Protein AF-0000000087220686 (afdb_homodimer)

Radius of gyration: 31.42 Å; Cα contacts (8 Å, |Δi|>4): 1201; chains: 2; bounding box: 100×113×65 Å

Structure (mmCIF, N/CA/C/O backbone):
data_AF-0000000087220686-model_v1
#
loop_
_entity.id
_entity.type
_entity.pdbx_description
1 polymer 'uroporphyrinogen-III C-methyltransferase'
#
loop_
_atom_site.group_PDB
_atom_site.id
_atom_site.type_symbol
_atom_site.label_atom_id
_atom_site.label_alt_id
_atom_site.label_comp_id
_atom_site.label_asym_id
_atom_site.label_entity_id
_atom_site.label_seq_id
_atom_site.pdbx_PDB_ins_code
_atom_site.Cartn_x
_atom_site.Cartn_y
_atom_site.Cartn_z
_atom_site.occupancy
_atom_site.B_iso_or_equiv
_atom_site.auth_seq_id
_atom_site.auth_comp_id
_atom_site.auth_asym_id
_atom_site.auth_atom_id
_atom_site.pdbx_PDB_model_num
ATOM 1 N N . MET A 1 1 ? -26.328 -55.219 -28.641 1 21.53 1 MET A N 1
ATOM 2 C CA . MET A 1 1 ? -27.156 -55.812 -27.578 1 21.53 1 MET A CA 1
ATOM 3 C C . MET A 1 1 ? -27.141 -54.938 -26.328 1 21.53 1 MET A C 1
ATOM 5 O O . MET A 1 1 ? -26.078 -54.688 -25.75 1 21.53 1 MET A O 1
ATOM 9 N N . ALA A 1 2 ? -28.047 -54.031 -26.203 1 24.34 2 ALA A N 1
ATOM 10 C CA . ALA A 1 2 ? -28.188 -52.719 -25.547 1 24.34 2 ALA A CA 1
ATOM 11 C C . ALA A 1 2 ? -28.328 -52.875 -24.047 1 24.34 2 ALA A C 1
ATOM 13 O O . ALA A 1 2 ? -29.328 -53.406 -23.562 1 24.34 2 ALA A O 1
ATOM 14 N N . LEU A 1 3 ? -27.234 -53.438 -23.578 1 22.91 3 LEU A N 1
ATOM 15 C CA . LEU A 1 3 ? -27.312 -54.094 -22.266 1 22.91 3 LEU A CA 1
ATOM 16 C C . LEU A 1 3 ? -28.062 -53.25 -21.266 1 22.91 3 LEU A C 1
ATOM 18 O O . LEU A 1 3 ? -27.922 -52.031 -21.266 1 22.91 3 LEU A O 1
ATOM 22 N N . ALA A 1 4 ? -29.047 -53.75 -20.672 1 22.53 4 ALA A N 1
ATOM 23 C CA . ALA A 1 4 ? -30.188 -53.531 -19.797 1 22.53 4 ALA A CA 1
ATOM 24 C C . ALA A 1 4 ? -29.75 -52.938 -18.469 1 22.53 4 ALA A C 1
ATOM 26 O O . ALA A 1 4 ? -28.953 -53.531 -17.75 1 22.53 4 ALA A O 1
ATOM 27 N N . LEU A 1 5 ? -29.625 -51.562 -18.438 1 21.59 5 LEU A N 1
ATOM 28 C CA . LEU A 1 5 ? -29.234 -50.656 -17.359 1 21.59 5 LEU A CA 1
ATOM 29 C C . LEU A 1 5 ? -30.047 -50.938 -16.094 1 21.59 5 LEU A C 1
ATOM 31 O O . LEU A 1 5 ? -31.266 -50.781 -16.094 1 21.59 5 LEU A O 1
ATOM 35 N N . ARG A 1 6 ? -29.734 -52.188 -15.602 1 21.47 6 ARG A N 1
ATOM 36 C CA . ARG A 1 6 ? -30.656 -52.625 -14.531 1 21.47 6 ARG A CA 1
ATOM 37 C C . ARG A 1 6 ? -30.844 -51.5 -13.516 1 21.47 6 ARG A C 1
ATOM 39 O O . ARG A 1 6 ? -29.875 -50.812 -13.133 1 21.47 6 ARG A O 1
ATOM 46 N N . ALA A 1 7 ? -31.984 -50.969 -13.352 1 23.48 7 ALA A N 1
ATOM 47 C CA . ALA A 1 7 ? -32.656 -49.906 -12.656 1 23.48 7 ALA A CA 1
ATOM 48 C C . ALA A 1 7 ? -32.469 -50 -11.148 1 23.48 7 ALA A C 1
ATOM 50 O O . ALA A 1 7 ? -32.812 -51 -10.531 1 23.48 7 ALA A O 1
ATOM 51 N N . PRO A 1 8 ? -31.312 -49.438 -10.641 1 21.95 8 PRO A N 1
ATOM 52 C CA . PRO A 1 8 ? -30.938 -49.812 -9.273 1 21.95 8 PRO A CA 1
ATOM 53 C C . PRO A 1 8 ? -32.094 -49.625 -8.273 1 21.95 8 PRO A C 1
ATOM 55 O O . PRO A 1 8 ? -32.906 -48.719 -8.461 1 21.95 8 PRO A O 1
ATOM 58 N N . ARG A 1 9 ? -32.594 -50.656 -7.719 1 20.3 9 ARG A N 1
ATOM 59 C CA . ARG A 1 9 ? -33.75 -50.844 -6.867 1 20.3 9 ARG A CA 1
ATOM 60 C C . ARG A 1 9 ? -33.688 -49.969 -5.629 1 20.3 9 ARG A C 1
ATOM 62 O O . ARG A 1 9 ? -32.688 -49.969 -4.898 1 20.3 9 ARG A O 1
ATOM 69 N N . PHE A 1 10 ? -34.312 -48.75 -5.641 1 21.75 10 PHE A N 1
ATOM 70 C CA . PHE A 1 10 ? -34.5 -47.656 -4.68 1 21.75 10 PHE A CA 1
ATOM 71 C C . PHE A 1 10 ? -35.094 -48.219 -3.375 1 21.75 10 PHE A C 1
ATOM 73 O O . PHE A 1 10 ? -36.25 -48.625 -3.328 1 21.75 10 PHE A O 1
ATOM 80 N N . GLN A 1 11 ? -34.25 -49.125 -2.742 1 21.64 11 GLN A N 1
ATOM 81 C CA . GLN A 1 11 ? -34.969 -49.719 -1.631 1 21.64 11 GLN A CA 1
ATOM 82 C C . GLN A 1 11 ? -35.531 -48.656 -0.683 1 21.64 11 GLN A C 1
ATOM 84 O O . GLN A 1 11 ? -34.844 -47.688 -0.375 1 21.64 11 GLN A O 1
ATOM 89 N N . PRO A 1 12 ? -36.844 -48.656 -0.491 1 23.03 12 PRO A N 1
ATOM 90 C CA . PRO A 1 12 ? -37.719 -47.719 0.22 1 23.03 12 PRO A CA 1
ATOM 91 C C . PRO A 1 12 ? -37.344 -47.594 1.7 1 23.03 12 PRO A C 1
ATOM 93 O O . PRO A 1 12 ? -37.188 -48.594 2.385 1 23.03 12 PRO A O 1
ATOM 96 N N . LEU A 1 13 ? -36.375 -46.719 2.016 1 22.72 13 LEU A N 1
ATOM 97 C CA . LEU A 1 13 ? -35.906 -46.625 3.387 1 22.72 13 LEU A CA 1
ATOM 98 C C . LEU A 1 13 ? -37.062 -46.531 4.375 1 22.72 13 LEU A C 1
ATOM 100 O O . LEU A 1 13 ? -38.062 -45.875 4.105 1 22.72 13 LEU A O 1
ATOM 104 N N . PRO A 1 14 ? -37.031 -47.531 5.152 1 21.62 14 PRO A N 1
ATOM 105 C CA . PRO A 1 14 ? -38.156 -47.812 6.031 1 21.62 14 PRO A CA 1
ATOM 106 C C . PRO A 1 14 ? -38.594 -46.594 6.832 1 21.62 14 PRO A C 1
ATOM 108 O O . PRO A 1 14 ? -37.844 -45.625 6.93 1 21.62 14 PRO A O 1
ATOM 111 N N . ALA A 1 15 ? -39.688 -46.875 7.602 1 21.38 15 ALA A N 1
ATOM 112 C CA . ALA A 1 15 ? -40.812 -46.219 8.234 1 21.38 15 ALA A CA 1
ATOM 113 C C . ALA A 1 15 ? -40.375 -45.344 9.406 1 21.38 15 ALA A C 1
ATOM 115 O O . ALA A 1 15 ? -39.312 -45.562 9.977 1 21.38 15 ALA A O 1
ATOM 116 N N . SER A 1 16 ? -41.281 -44.406 9.883 1 22.08 16 SER A N 1
ATOM 117 C CA . SER A 1 16 ? -41.531 -43.156 10.555 1 22.08 16 SER A CA 1
ATOM 118 C C . SER A 1 16 ? -41.375 -43.281 12.07 1 22.08 16 SER A C 1
ATOM 120 O O . SER A 1 16 ? -42.25 -43.812 12.742 1 22.08 16 SER A O 1
ATOM 122 N N . ILE A 1 17 ? -40.125 -43.75 12.539 1 23.83 17 ILE A N 1
ATOM 123 C CA . ILE A 1 17 ? -40.281 -44.094 13.945 1 23.83 17 ILE A CA 1
ATOM 124 C C . ILE A 1 17 ? -40.75 -42.875 14.727 1 23.83 17 ILE A C 1
ATOM 126 O O . ILE A 1 17 ? -40.25 -41.781 14.516 1 23.83 17 ILE A O 1
ATOM 130 N N . PRO A 1 18 ? -41.844 -43.062 15.523 1 22.45 18 PRO A N 1
ATOM 131 C CA . PRO A 1 18 ? -42.656 -42.094 16.25 1 22.45 18 PRO A CA 1
ATOM 132 C C . PRO A 1 18 ? -41.875 -41.344 17.312 1 22.45 18 PRO A C 1
ATOM 134 O O . PRO A 1 18 ? -40.969 -41.906 17.938 1 22.45 18 PRO A O 1
ATOM 137 N N . ALA A 1 19 ? -41.688 -40.031 17.156 1 22.97 19 ALA A N 1
ATOM 138 C CA . ALA A 1 19 ? -40.938 -39 17.891 1 22.97 19 ALA A CA 1
ATOM 139 C C . ALA A 1 19 ? -41.438 -38.906 19.328 1 22.97 19 ALA A C 1
ATOM 141 O O . ALA A 1 19 ? -42.562 -38.5 19.578 1 22.97 19 ALA A O 1
ATOM 142 N N . THR A 1 20 ? -41.156 -39.969 20.078 1 22.28 20 THR A N 1
ATOM 143 C CA . THR A 1 20 ? -41.656 -39.875 21.438 1 22.28 20 THR A CA 1
ATOM 144 C C . THR A 1 20 ? -41.25 -38.531 22.078 1 22.28 20 THR A C 1
ATOM 146 O O . THR A 1 20 ? -40.125 -38.094 21.891 1 22.28 20 THR A O 1
ATOM 149 N N . SER A 1 21 ? -42.156 -37.719 22.703 1 22.06 21 SER A N 1
ATOM 150 C CA . SER A 1 21 ? -42.438 -36.375 23.203 1 22.06 21 SER A CA 1
ATOM 151 C C . SER A 1 21 ? -41.656 -36.094 24.484 1 22.06 21 SER A C 1
ATOM 153 O O . SER A 1 21 ? -41.781 -35 25.062 1 22.06 21 SER A O 1
ATOM 155 N N . THR A 1 22 ? -40.562 -36.812 24.812 1 22.38 22 THR A N 1
ATOM 156 C CA . THR A 1 22 ? -40.375 -36.719 26.25 1 22.38 22 THR A CA 1
ATOM 157 C C . THR A 1 22 ? -40.125 -35.281 26.672 1 22.38 22 THR A C 1
ATOM 159 O O . THR A 1 22 ? -39.375 -34.562 26.016 1 22.38 22 THR A O 1
ATOM 162 N N . ALA A 1 23 ? -40.875 -34.656 27.781 1 23.39 23 ALA A N 1
ATOM 163 C CA . ALA A 1 23 ? -41.188 -33.375 28.453 1 23.39 23 ALA A CA 1
ATOM 164 C C . ALA A 1 23 ? -39.969 -32.875 29.234 1 23.39 23 ALA A C 1
ATOM 166 O O . ALA A 1 23 ? -39.625 -33.438 30.281 1 23.39 23 ALA A O 1
ATOM 167 N N . PHE A 1 24 ? -38.719 -32.969 28.719 1 21.11 24 PHE A N 1
ATOM 168 C CA . PHE A 1 24 ? -37.719 -32.656 29.719 1 21.11 24 PHE A CA 1
ATOM 169 C C . PHE A 1 24 ? -37.938 -31.297 30.328 1 21.11 24 PHE A C 1
ATOM 171 O O . PHE A 1 24 ? -38.219 -30.328 29.609 1 21.11 24 PHE A O 1
ATOM 178 N N . ALA A 1 25 ? -38.219 -31.141 31.688 1 23.28 25 ALA A N 1
ATOM 179 C CA . ALA A 1 25 ? -38.469 -30.062 32.656 1 23.28 25 ALA A CA 1
ATOM 180 C C . ALA A 1 25 ? -37.312 -29.094 32.656 1 23.28 25 ALA A C 1
ATOM 182 O O . ALA A 1 25 ? -36.156 -29.5 32.812 1 23.28 25 ALA A O 1
ATOM 183 N N . SER A 1 26 ? -37.375 -27.969 31.953 1 21.67 26 SER A N 1
ATOM 184 C CA . SER A 1 26 ? -36.5 -26.828 31.719 1 21.67 26 SER A CA 1
ATOM 185 C C . SER A 1 26 ? -36.062 -26.172 33.031 1 21.67 26 SER A C 1
ATOM 187 O O . SER A 1 26 ? -36.875 -25.609 33.75 1 21.67 26 SER A O 1
ATOM 189 N N . THR A 1 27 ? -35.406 -26.953 33.938 1 23.66 27 THR A N 1
ATOM 190 C CA . THR A 1 27 ? -35.125 -26.203 35.156 1 23.66 27 THR A CA 1
ATOM 191 C C . THR A 1 27 ? -34.438 -24.875 34.844 1 23.66 27 THR A C 1
ATOM 193 O O . THR A 1 27 ? -33.531 -24.844 34 1 23.66 27 THR A O 1
ATOM 196 N N . ALA A 1 28 ? -35.094 -23.688 35.125 1 22.58 28 ALA A N 1
ATOM 197 C CA . ALA A 1 28 ? -34.875 -22.25 34.938 1 22.58 28 ALA A CA 1
ATOM 198 C C . ALA A 1 28 ? -33.562 -21.797 35.562 1 22.58 28 ALA A C 1
ATOM 200 O O . ALA A 1 28 ? -33.438 -21.875 36.781 1 22.58 28 ALA A O 1
ATOM 201 N N . ARG A 1 29 ? -32.406 -22.234 35.125 1 23.67 29 ARG A N 1
ATOM 202 C CA . ARG A 1 29 ? -31.25 -21.703 35.875 1 23.67 29 ARG A CA 1
ATOM 203 C C . ARG A 1 29 ? -31.344 -20.188 36.031 1 23.67 29 ARG A C 1
ATOM 205 O O . ARG A 1 29 ? -31.781 -19.5 35.094 1 23.67 29 ARG A O 1
ATOM 212 N N . PRO A 1 30 ? -31.203 -19.578 37.219 1 25.5 30 PRO A N 1
ATOM 213 C CA . PRO A 1 30 ? -31.391 -18.156 37.531 1 25.5 30 PRO A CA 1
ATOM 214 C C . PRO A 1 30 ? -30.516 -17.25 36.656 1 25.5 30 PRO A C 1
ATOM 216 O O . PRO A 1 30 ? -29.516 -17.703 36.125 1 25.5 30 PRO A O 1
ATOM 219 N N . SER A 1 31 ? -31.109 -16.062 36.219 1 22.95 31 SER A N 1
ATOM 220 C CA . SER A 1 31 ? -30.703 -14.953 35.344 1 22.95 31 SER A CA 1
ATOM 221 C C . SER A 1 31 ? -29.391 -14.344 35.812 1 22.95 31 SER A C 1
ATOM 223 O O . SER A 1 31 ? -29.234 -13.969 36.969 1 22.95 31 SER A O 1
ATOM 225 N N . SER A 1 32 ? -28.234 -14.938 35.406 1 23.84 32 SER A N 1
ATOM 226 C CA . SER A 1 32 ? -26.938 -14.328 35.688 1 23.84 32 SER A CA 1
ATOM 227 C C . SER A 1 32 ? -26.984 -12.812 35.469 1 23.84 32 SER A C 1
ATOM 229 O O . SER A 1 32 ? -27.609 -12.328 34.531 1 23.84 32 SER A O 1
ATOM 231 N N . SER A 1 33 ? -26.734 -11.977 36.531 1 24.39 33 SER A N 1
ATOM 232 C CA . SER A 1 33 ? -26.688 -10.523 36.656 1 24.39 33 SER A CA 1
ATOM 233 C C . SER A 1 33 ? -25.844 -9.906 35.531 1 24.39 33 SER A C 1
ATOM 235 O O . SER A 1 33 ? -24.734 -10.383 35.25 1 24.39 33 SER A O 1
ATOM 237 N N . ALA A 1 34 ? -26.484 -9.328 34.531 1 23.8 34 ALA A N 1
ATOM 238 C CA . ALA A 1 34 ? -25.969 -8.516 33.438 1 23.8 34 ALA A CA 1
ATOM 239 C C . ALA A 1 34 ? -24.953 -7.488 33.969 1 23.8 34 ALA A C 1
ATOM 241 O O . ALA A 1 34 ? -25.312 -6.598 34.719 1 23.8 34 ALA A O 1
ATOM 242 N N . ALA A 1 35 ? -23.75 -7.879 34.25 1 27.08 35 ALA A N 1
ATOM 243 C CA . ALA A 1 35 ? -22.781 -6.801 34.438 1 27.08 35 ALA A CA 1
ATOM 244 C C . ALA A 1 35 ? -22.953 -5.715 33.375 1 27.08 35 ALA A C 1
ATOM 246 O O . ALA A 1 35 ? -22.75 -5.965 32.188 1 27.08 35 ALA A O 1
ATOM 247 N N . THR A 1 36 ? -23.906 -4.809 33.5 1 25.28 36 THR A N 1
ATOM 248 C CA . THR A 1 36 ? -24.094 -3.607 32.688 1 25.28 36 THR A CA 1
ATOM 249 C C . THR A 1 36 ? -22.781 -2.891 32.469 1 25.28 36 THR A C 1
ATOM 251 O O . THR A 1 36 ? -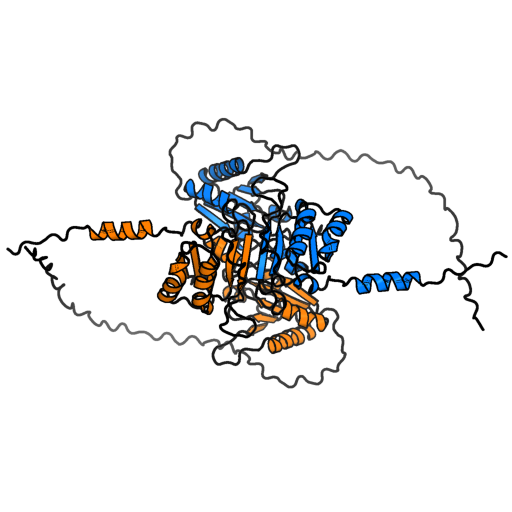22.125 -2.445 33.406 1 25.28 36 THR A O 1
ATOM 254 N N . ALA A 1 37 ? -21.984 -3.336 31.531 1 27.36 37 ALA A N 1
ATOM 255 C CA . ALA A 1 37 ? -20.938 -2.42 31.094 1 27.36 37 ALA A CA 1
ATOM 256 C C . ALA A 1 37 ? -21.469 -1.001 30.938 1 27.36 37 ALA A C 1
ATOM 258 O O . ALA A 1 37 ? -22.281 -0.732 30.047 1 27.36 37 ALA A O 1
ATOM 259 N N . THR A 1 38 ? -21.688 -0.317 32.031 1 27.53 38 THR A N 1
ATOM 260 C CA . THR A 1 38 ? -22.031 1.099 32 1 27.53 38 THR A CA 1
ATOM 261 C C . THR A 1 38 ? -21.188 1.851 30.984 1 27.53 38 THR A C 1
ATOM 263 O O . THR A 1 38 ? -19.969 1.907 31.094 1 27.53 38 THR A O 1
ATOM 266 N N . ALA A 1 39 ? -21.547 1.78 29.75 1 30.5 39 ALA A N 1
ATOM 267 C CA . ALA A 1 39 ? -21.047 2.801 28.828 1 30.5 39 ALA A CA 1
ATOM 268 C C . ALA A 1 39 ? -21.109 4.188 29.453 1 30.5 39 ALA A C 1
ATOM 270 O O . ALA A 1 39 ? -22.188 4.691 29.766 1 30.5 39 ALA A O 1
ATOM 271 N N . ILE A 1 40 ? -20.203 4.48 30.359 1 28.36 40 ILE A N 1
ATOM 272 C CA . ILE A 1 40 ? -20.156 5.848 30.875 1 28.36 40 ILE A CA 1
ATOM 273 C C . ILE A 1 40 ? -20.406 6.828 29.734 1 28.36 40 ILE A C 1
ATOM 275 O O . ILE A 1 40 ? -19.641 6.891 28.766 1 28.36 40 ILE A O 1
ATOM 279 N N . CYS A 1 41 ? -21.594 7.012 29.328 1 27.67 41 CYS A N 1
ATOM 280 C CA . CYS A 1 41 ? -21.891 8.258 28.625 1 27.67 41 CYS A CA 1
ATOM 281 C C . CYS A 1 41 ? -21.359 9.461 29.406 1 27.67 41 CYS A C 1
ATOM 283 O O . CYS A 1 41 ? -21.906 9.797 30.469 1 27.67 41 CYS A O 1
ATOM 285 N N . ALA A 1 42 ? -20.125 9.688 29.547 1 28.27 42 ALA A N 1
ATOM 286 C CA . ALA A 1 42 ? -19.578 10.852 30.234 1 28.27 42 ALA A CA 1
ATOM 287 C C . ALA A 1 42 ? -20.422 12.094 29.969 1 28.27 42 ALA A C 1
ATOM 289 O O . ALA A 1 42 ? -20.531 12.531 28.812 1 28.27 42 ALA A O 1
ATOM 290 N N . THR A 1 43 ? -21.469 12.305 30.641 1 29.41 43 THR A N 1
ATOM 291 C CA . THR A 1 43 ? -21.984 13.664 30.75 1 29.41 43 THR A CA 1
ATOM 292 C C . THR A 1 43 ? -20.844 14.672 30.906 1 29.41 43 THR A C 1
ATOM 294 O O . THR A 1 43 ? -19.828 14.367 31.531 1 29.41 43 THR A O 1
ATOM 297 N N . ALA A 1 44 ? -20.781 15.789 30.094 1 29.31 44 ALA A N 1
ATOM 298 C CA . ALA A 1 44 ? -19.875 16.938 30.109 1 29.31 44 ALA A CA 1
ATOM 299 C C . ALA A 1 44 ? -19.812 17.562 31.5 1 29.31 44 ALA A C 1
ATOM 301 O O . ALA A 1 44 ? -20.781 18.203 31.938 1 29.31 44 ALA A O 1
ATOM 302 N N . SER A 1 45 ? -19.484 16.906 32.594 1 29.25 45 SER A N 1
ATOM 303 C CA . SER A 1 45 ? -19.312 17.781 33.75 1 29.25 45 SER A CA 1
ATOM 304 C C . SER A 1 45 ? -18.578 19.062 33.344 1 29.25 45 SER A C 1
ATOM 306 O O . SER A 1 45 ? -17.781 19.078 32.438 1 29.25 45 SER A O 1
ATOM 308 N N . PRO A 1 46 ? -19.109 20.297 33.844 1 30.38 46 PRO A N 1
ATOM 309 C CA . PRO A 1 46 ? -18.422 21.562 33.562 1 30.38 46 PRO A CA 1
ATOM 310 C C . PRO A 1 46 ? -16.938 21.5 33.875 1 30.38 46 PRO A C 1
ATOM 312 O O . PRO A 1 46 ? -16.531 21.031 34.969 1 30.38 46 PRO A O 1
ATOM 315 N N . PHE A 1 47 ? -16.094 21.219 32.906 1 29.53 47 PHE A N 1
ATOM 316 C CA . PHE A 1 47 ? -14.656 21.406 33.031 1 29.53 47 PHE A CA 1
ATOM 317 C C . PHE A 1 47 ? -14.352 22.625 33.906 1 29.53 47 PHE A C 1
ATOM 319 O O . PHE A 1 47 ? -14.797 23.734 33.625 1 29.53 47 PHE A O 1
ATOM 326 N N . THR A 1 48 ? -14.352 22.562 35.219 1 29.7 48 THR A N 1
ATOM 327 C CA . THR A 1 48 ? -13.82 23.641 36.031 1 29.7 48 THR A CA 1
ATOM 328 C C . THR A 1 48 ? -12.75 24.422 35.312 1 29.7 48 THR A C 1
ATOM 330 O O . THR A 1 48 ? -12.078 23.891 34.406 1 29.7 48 THR A O 1
ATOM 333 N N . GLU A 1 49 ? -12.742 25.797 35.531 1 30.98 49 GLU A N 1
ATOM 334 C CA . GLU A 1 49 ? -11.82 26.828 35.062 1 30.98 49 GLU A CA 1
ATOM 335 C C . GLU A 1 49 ? -10.375 26.359 35.156 1 30.98 49 GLU A C 1
ATOM 337 O O . GLU A 1 49 ? -9.812 26.312 36.25 1 30.98 49 GLU A O 1
ATOM 342 N N . ALA A 1 50 ? -10.039 25.359 34.5 1 32.44 50 ALA A N 1
ATOM 343 C CA . ALA A 1 50 ? -8.594 25.203 34.375 1 32.44 50 ALA A CA 1
ATOM 344 C C . ALA A 1 50 ? -7.918 26.562 34.156 1 32.44 50 ALA A C 1
ATOM 346 O O . ALA A 1 50 ? -8.336 27.328 33.312 1 32.44 50 ALA A O 1
ATOM 347 N N . THR A 1 51 ? -7.504 27.234 35.156 1 32.34 51 THR A N 1
ATOM 348 C CA . THR A 1 51 ? -6.473 28.25 34.969 1 32.34 51 THR A CA 1
ATOM 349 C C . THR A 1 51 ? -5.578 27.906 33.781 1 32.34 51 THR A C 1
ATOM 351 O O . THR A 1 51 ? -5.086 26.781 33.656 1 32.34 51 THR A O 1
ATOM 354 N N . SER A 1 52 ? -5.828 28.594 32.656 1 32.94 52 SER A N 1
ATOM 355 C CA . SER A 1 52 ? -5.23 28.641 31.328 1 32.94 52 SER A CA 1
ATOM 356 C C . SER A 1 52 ? -3.709 28.531 31.391 1 32.94 52 SER A C 1
ATOM 358 O O . SER A 1 52 ? -3 29.391 30.844 1 32.94 52 SER A O 1
ATOM 360 N N . SER A 1 53 ? -3.1 28.188 32.531 1 33.94 53 SER A N 1
ATOM 361 C CA . SER A 1 53 ? -1.709 28.125 32.094 1 33.94 53 SER A CA 1
ATOM 362 C C . SER A 1 53 ? -1.581 27.422 30.734 1 33.94 53 SER A C 1
ATOM 364 O O . SER A 1 53 ? -1.969 26.25 30.609 1 33.94 53 SER A O 1
ATOM 366 N N . SER A 1 54 ? -1.924 28.078 29.625 1 36.5 54 SER A N 1
ATOM 367 C CA . SER A 1 54 ? -1.629 27.797 28.219 1 36.5 54 SER A CA 1
ATOM 368 C C . SER A 1 54 ? -0.411 26.891 28.078 1 36.5 54 SER A C 1
ATOM 370 O O . SER A 1 54 ? 0.602 27.281 27.5 1 36.5 54 SER A O 1
ATOM 372 N N . ARG A 1 55 ? 0.111 26.297 29.094 1 34.5 55 ARG A N 1
ATOM 373 C CA . ARG A 1 55 ? 1.261 25.484 28.719 1 34.5 55 ARG A CA 1
ATOM 374 C C . ARG A 1 55 ? 0.942 24.609 27.5 1 34.5 55 ARG A C 1
ATOM 376 O O . ARG A 1 55 ? 0.159 23.656 27.609 1 34.5 55 ARG A O 1
ATOM 383 N N . TYR A 1 56 ? 0.621 25.172 26.344 1 41.91 56 TYR A N 1
ATOM 384 C CA . TYR A 1 56 ? 0.873 24.438 25.109 1 41.91 56 TYR A CA 1
ATOM 385 C C . TYR A 1 56 ? 1.846 23.297 25.359 1 41.91 56 TYR A C 1
ATOM 387 O O . TYR A 1 56 ? 3.027 23.516 25.625 1 41.91 56 TYR A O 1
ATOM 395 N N . ARG A 1 57 ? 1.593 22.406 26.188 1 45.12 57 ARG A N 1
ATOM 396 C CA . ARG A 1 57 ? 2.576 21.359 26.438 1 45.12 57 ARG A CA 1
ATOM 397 C C . ARG A 1 57 ? 3.219 20.891 25.141 1 45.12 57 ARG A C 1
ATOM 399 O O . ARG A 1 57 ? 2.531 20.406 24.234 1 45.12 57 ARG A O 1
ATOM 406 N N . ARG A 1 58 ? 4.234 21.531 24.656 1 51.12 58 ARG A N 1
ATOM 407 C CA . ARG A 1 58 ? 5.242 21.391 23.625 1 51.12 58 ARG A CA 1
ATOM 408 C C . ARG A 1 58 ? 5.379 19.938 23.188 1 51.12 58 ARG A C 1
ATOM 410 O O . ARG A 1 58 ? 6.012 19.641 22.172 1 51.12 58 ARG A O 1
ATOM 417 N N . ASP A 1 59 ? 4.594 18.922 23.938 1 71.12 59 ASP A N 1
ATOM 418 C CA . ASP A 1 59 ? 4.969 17.531 23.703 1 71.12 59 ASP A CA 1
ATOM 419 C C . ASP A 1 59 ? 3.758 16.703 23.266 1 71.12 59 ASP A C 1
ATOM 421 O O . ASP A 1 59 ? 3.793 15.477 23.328 1 71.12 59 ASP A O 1
ATOM 425 N N . ALA A 1 60 ? 2.6 17.438 22.891 1 83.62 60 ALA A N 1
ATOM 426 C CA . ALA A 1 60 ? 1.412 16.672 22.516 1 83.62 60 ALA A CA 1
ATOM 427 C C . ALA A 1 60 ? 1.621 15.945 21.188 1 83.62 60 ALA A C 1
ATOM 429 O O . ALA A 1 60 ? 2.242 16.484 20.266 1 83.62 60 ALA A O 1
ATOM 430 N N . TRP A 1 61 ? 1.065 14.734 21.234 1 91 61 TRP A N 1
ATOM 431 C CA . TRP A 1 61 ? 1.335 13.883 20.078 1 91 61 TRP A CA 1
ATOM 432 C C . TRP A 1 61 ? 0.141 12.984 19.766 1 91 61 TRP A C 1
ATOM 434 O O . TRP A 1 61 ? -0.553 12.531 20.688 1 91 61 TRP A O 1
ATOM 444 N N . VAL A 1 62 ? -0.202 12.875 18.5 1 97.38 62 VAL A N 1
ATOM 445 C CA . VAL A 1 62 ? -1.236 11.961 18.031 1 97.38 62 VAL A CA 1
ATOM 446 C C . VAL A 1 62 ? -0.647 11.008 16.984 1 97.38 62 VAL A C 1
ATOM 448 O O . VAL A 1 62 ? 0.119 11.43 16.109 1 97.38 62 VAL A O 1
ATOM 451 N N . ALA A 1 63 ? -0.98 9.758 17.094 1 98.19 63 ALA A N 1
ATOM 452 C CA . ALA A 1 63 ? -0.606 8.789 16.062 1 98.19 63 ALA A CA 1
ATOM 453 C C . ALA A 1 63 ? -1.812 8.391 15.219 1 98.19 63 ALA A C 1
ATOM 455 O O . ALA A 1 63 ? -2.844 7.973 15.758 1 98.19 63 ALA A O 1
ATOM 456 N N . LEU A 1 64 ? -1.753 8.648 13.961 1 98.38 64 LEU A N 1
ATOM 457 C CA . LEU A 1 64 ? -2.695 8.086 13 1 98.38 64 LEU A CA 1
ATOM 458 C C . LEU A 1 64 ? -2.215 6.73 12.5 1 98.38 64 LEU A C 1
ATOM 460 O O . LEU A 1 64 ? -1.229 6.648 11.766 1 98.38 64 LEU A O 1
ATOM 464 N N . VAL A 1 65 ? -2.959 5.648 12.812 1 98.62 65 VAL A N 1
ATOM 465 C CA . VAL A 1 65 ? -2.434 4.301 12.633 1 98.62 65 VAL A CA 1
ATOM 466 C C . VAL A 1 65 ? -3.324 3.527 11.656 1 98.62 65 VAL A C 1
ATOM 468 O O . VAL A 1 65 ? -4.535 3.412 11.875 1 98.62 65 VAL A O 1
ATOM 471 N N . GLY A 1 66 ? -2.668 3.014 10.609 1 98.5 66 GLY A N 1
ATOM 472 C CA . GLY A 1 66 ? -3.367 2.102 9.719 1 98.5 66 GLY A CA 1
ATOM 473 C C . GLY A 1 66 ? -3.449 0.686 10.258 1 98.5 66 GLY A C 1
ATOM 474 O O . GLY A 1 66 ? -2.432 0.105 10.641 1 98.5 66 GLY A O 1
ATOM 475 N N . THR A 1 67 ? -4.625 0.103 10.172 1 97.94 67 THR A N 1
ATOM 476 C CA . THR A 1 67 ? -4.809 -1.219 10.766 1 97.94 67 THR A CA 1
ATOM 477 C C . THR A 1 67 ? -4.883 -2.289 9.68 1 97.94 67 THR A C 1
ATOM 479 O O . THR A 1 67 ? -5.016 -3.477 9.977 1 97.94 67 THR A O 1
ATOM 482 N N . GLY A 1 68 ? -4.82 -1.842 8.445 1 97.5 68 GLY A N 1
ATOM 483 C CA . GLY A 1 68 ? -4.957 -2.797 7.355 1 97.5 68 GLY A CA 1
ATOM 484 C C . GLY A 1 68 ? -6.398 -3.129 7.027 1 97.5 68 GLY A C 1
ATOM 485 O O . GLY A 1 68 ? -7.32 -2.5 7.547 1 97.5 68 GLY A O 1
ATOM 486 N N . PRO A 1 69 ? -6.566 -4.094 6.188 1 96.75 69 PRO A N 1
ATOM 487 C CA . PRO A 1 69 ? -7.902 -4.324 5.637 1 96.75 69 PRO A CA 1
ATOM 488 C C . PRO A 1 69 ? -8.781 -5.164 6.562 1 96.75 69 PRO A C 1
ATOM 490 O O . PRO A 1 69 ? -10 -5.234 6.367 1 96.75 69 PRO A O 1
ATOM 493 N N . GLY A 1 70 ? -8.242 -5.871 7.566 1 94 70 GLY A N 1
ATOM 494 C CA . GLY A 1 70 ? -9.117 -6.621 8.453 1 94 70 GLY A CA 1
ATOM 495 C C . GLY A 1 70 ? -8.391 -7.695 9.234 1 94 70 GLY A C 1
ATOM 496 O O . GLY A 1 70 ? -8.664 -7.895 10.422 1 94 70 GLY A O 1
ATOM 497 N N . ASP A 1 71 ? -7.531 -8.43 8.586 1 96.06 71 ASP A N 1
ATOM 498 C CA . ASP A 1 71 ? -6.723 -9.461 9.234 1 96.06 71 ASP A CA 1
ATOM 499 C C . ASP A 1 71 ? -5.785 -8.852 10.266 1 96.06 71 ASP A C 1
ATOM 501 O O . ASP A 1 71 ? -4.891 -8.078 9.922 1 96.06 71 ASP A O 1
ATOM 505 N N . PRO A 1 72 ? -5.949 -9.18 11.523 1 96.62 72 PRO A N 1
ATOM 506 C CA . PRO A 1 72 ? -5.086 -8.586 12.547 1 96.62 72 PRO A CA 1
ATOM 507 C C . PRO A 1 72 ? -3.613 -8.945 12.359 1 96.62 72 PRO A C 1
ATOM 509 O O . PRO A 1 72 ? -2.73 -8.219 12.82 1 96.62 72 PRO A O 1
ATOM 512 N N . GLU A 1 73 ? -3.387 -9.961 11.656 1 97.62 73 GLU A N 1
ATOM 513 C CA . GLU A 1 73 ? -2.01 -10.391 11.43 1 97.62 73 GLU A CA 1
ATOM 514 C C . GLU A 1 73 ? -1.297 -9.461 10.453 1 97.62 73 GLU A C 1
ATOM 516 O O . GLU A 1 73 ? -0.076 -9.539 10.297 1 97.62 73 GLU A O 1
ATOM 521 N N . LEU A 1 74 ? -2.051 -8.594 9.852 1 98.38 74 LEU A N 1
ATOM 522 C CA . LEU A 1 74 ? -1.456 -7.672 8.891 1 98.38 74 LEU A CA 1
ATOM 523 C C . LEU A 1 74 ? -1.093 -6.352 9.555 1 98.38 74 LEU A C 1
ATOM 525 O O . LEU A 1 74 ? -0.593 -5.434 8.898 1 98.38 74 LEU A O 1
ATOM 529 N N . LEU A 1 75 ? -1.275 -6.266 10.859 1 98.56 75 LEU A N 1
ATOM 530 C CA . LEU A 1 75 ? -0.778 -5.102 11.586 1 98.56 75 LEU A CA 1
ATOM 531 C C . LEU A 1 75 ? 0.746 -5.047 11.547 1 98.56 75 LEU A C 1
ATOM 533 O O . LEU A 1 75 ? 1.412 -6.078 11.641 1 98.56 75 LEU A O 1
ATOM 537 N N . THR A 1 76 ? 1.268 -3.855 11.391 1 98.75 76 THR A N 1
ATOM 538 C CA . THR A 1 76 ? 2.711 -3.688 11.523 1 98.75 76 THR A CA 1
ATOM 539 C C . THR A 1 76 ? 3.133 -3.752 12.984 1 98.75 76 THR A C 1
ATOM 541 O O . THR A 1 76 ? 2.318 -3.518 13.883 1 98.75 76 THR A O 1
ATOM 544 N N . LEU A 1 77 ? 4.367 -4.023 13.211 1 98.44 77 LEU A N 1
ATOM 545 C CA . LEU A 1 77 ? 4.914 -3.977 14.562 1 98.44 77 LEU A CA 1
ATOM 546 C C . LEU A 1 77 ? 4.758 -2.584 15.164 1 98.44 77 LEU A C 1
ATOM 548 O O . LEU A 1 77 ? 4.41 -2.445 16.344 1 98.44 77 LEU A O 1
ATOM 552 N N . LYS A 1 78 ? 5.004 -1.624 14.344 1 98.62 78 LYS A N 1
ATOM 553 C CA . LYS A 1 78 ? 4.895 -0.236 14.781 1 98.62 78 LYS A CA 1
ATOM 554 C C . LYS A 1 78 ? 3.471 0.087 15.227 1 98.62 78 LYS A C 1
ATOM 556 O O . LYS A 1 78 ? 3.271 0.791 16.219 1 98.62 78 LYS A O 1
ATOM 561 N N . ALA A 1 79 ? 2.494 -0.424 14.484 1 98.69 79 ALA A N 1
ATOM 562 C CA . ALA A 1 79 ? 1.094 -0.241 14.852 1 98.69 79 ALA A CA 1
ATOM 563 C C . ALA A 1 79 ? 0.791 -0.895 16.203 1 98.69 79 ALA A C 1
ATOM 565 O O . ALA A 1 79 ? 0.159 -0.284 17.062 1 98.69 79 ALA A O 1
ATOM 566 N N . VAL A 1 80 ? 1.231 -2.084 16.375 1 98.38 80 VAL A N 1
ATOM 567 C CA . VAL A 1 80 ? 0.99 -2.822 17.609 1 98.38 80 VAL A CA 1
ATOM 568 C C . VAL A 1 80 ? 1.574 -2.053 18.797 1 98.38 80 VAL A C 1
ATOM 570 O O . VAL A 1 80 ? 0.904 -1.862 19.812 1 98.38 80 VAL A O 1
ATOM 573 N N . ARG A 1 81 ? 2.74 -1.558 18.641 1 97.75 81 ARG A N 1
ATOM 574 C CA . ARG A 1 81 ? 3.396 -0.82 19.719 1 97.75 81 ARG A CA 1
ATOM 575 C C . ARG A 1 81 ? 2.631 0.455 20.062 1 97.75 81 ARG A C 1
ATOM 577 O O . ARG A 1 81 ? 2.457 0.789 21.234 1 97.75 81 ARG A O 1
ATOM 584 N N . ALA A 1 82 ? 2.25 1.154 19.031 1 97.88 82 ALA A N 1
ATOM 585 C CA . ALA A 1 82 ? 1.484 2.381 19.25 1 97.88 82 ALA A CA 1
ATOM 586 C C . ALA A 1 82 ? 0.18 2.092 19.984 1 97.88 82 ALA A C 1
ATOM 588 O O . ALA A 1 82 ? -0.19 2.814 20.906 1 97.88 82 ALA A O 1
ATOM 589 N N . ILE A 1 83 ? -0.51 1.021 19.578 1 97.62 83 ILE A N 1
ATOM 590 C CA . ILE A 1 83 ? -1.793 0.649 20.156 1 97.62 83 ILE A CA 1
ATOM 591 C C . ILE A 1 83 ? -1.601 0.282 21.625 1 97.62 83 ILE A C 1
ATOM 593 O O . ILE A 1 83 ? -2.352 0.741 22.5 1 97.62 83 ILE A O 1
ATOM 597 N N . GLU A 1 84 ? -0.605 -0.437 21.922 1 96.69 84 GLU A N 1
ATOM 598 C CA . GLU A 1 84 ? -0.341 -0.908 23.281 1 96.69 84 GLU A CA 1
ATOM 599 C C . GLU A 1 84 ? 0.05 0.246 24.203 1 96.69 84 GLU A C 1
ATOM 601 O O . GLU A 1 84 ? -0.198 0.197 25.406 1 96.69 84 GLU A O 1
ATOM 606 N N . ALA A 1 85 ? 0.631 1.283 23.672 1 95.62 85 ALA A N 1
ATOM 607 C CA . ALA A 1 85 ? 1.146 2.396 24.469 1 95.62 85 ALA A CA 1
ATOM 608 C C . ALA A 1 85 ? 0.1 3.498 24.609 1 95.62 85 ALA A C 1
ATOM 610 O O . ALA A 1 85 ? 0.313 4.473 25.344 1 95.62 85 ALA A O 1
ATOM 611 N N . ALA A 1 86 ? -0.996 3.361 23.984 1 96.56 86 ALA A N 1
ATOM 612 C CA . ALA A 1 86 ? -1.988 4.43 23.906 1 96.56 86 ALA A CA 1
ATOM 613 C C . ALA A 1 86 ? -2.699 4.613 25.25 1 96.56 86 ALA A C 1
ATOM 615 O O . ALA A 1 86 ? -2.971 3.637 25.953 1 96.56 86 ALA A O 1
ATOM 616 N N . ASP A 1 87 ? -2.992 5.91 25.562 1 96.06 87 ASP A N 1
ATOM 617 C CA . ASP A 1 87 ? -3.893 6.238 26.656 1 96.06 87 ASP A CA 1
ATOM 618 C C . ASP A 1 87 ? -5.344 6.277 26.188 1 96.06 87 ASP A C 1
ATOM 620 O O . ASP A 1 87 ? -6.262 6.008 26.953 1 96.06 87 ASP A O 1
ATOM 624 N N . LEU A 1 88 ? -5.488 6.684 25 1 96.69 88 LEU A N 1
ATOM 625 C CA . LEU A 1 88 ? -6.797 6.828 24.359 1 96.69 88 LEU A CA 1
ATOM 626 C C . LEU A 1 88 ? -6.75 6.371 22.906 1 96.69 88 LEU A C 1
ATOM 628 O O . LEU A 1 88 ? -5.863 6.777 22.156 1 96.69 88 LEU A O 1
ATOM 632 N N . VAL A 1 89 ? -7.723 5.547 22.562 1 97.12 89 VAL A N 1
ATOM 633 C CA . VAL A 1 89 ? -7.805 5.039 21.188 1 97.12 89 VAL A CA 1
ATOM 634 C C . VAL A 1 89 ? -9.141 5.445 20.578 1 97.12 89 VAL A C 1
ATOM 636 O O . VAL A 1 89 ? -10.203 5.121 21.109 1 97.12 89 VAL A O 1
ATOM 639 N N . LEU A 1 90 ? -9.086 6.246 19.531 1 96.12 90 LEU A N 1
ATOM 640 C CA . LEU A 1 90 ? -10.25 6.512 18.688 1 96.12 90 LEU A CA 1
ATOM 641 C C . LEU A 1 90 ? -10.297 5.547 17.5 1 96.12 90 LEU A C 1
ATOM 643 O O . LEU A 1 90 ? -9.289 5.324 16.844 1 96.12 90 LEU A O 1
ATOM 647 N N . TYR A 1 91 ? -11.469 4.918 17.234 1 94 91 TYR A N 1
ATOM 648 C CA . TYR A 1 91 ? -11.57 3.926 16.172 1 94 91 TYR A CA 1
ATOM 649 C C . TYR A 1 91 ? -12.93 4.008 15.477 1 94 91 TYR A C 1
ATOM 651 O O . TYR A 1 91 ? -13.859 4.637 15.992 1 94 91 TYR A O 1
ATOM 659 N N . ASP A 1 92 ? -12.953 3.492 14.258 1 88.75 92 ASP A N 1
ATOM 660 C CA . ASP A 1 92 ? -14.203 3.498 13.508 1 88.75 92 ASP A CA 1
ATOM 661 C C . ASP A 1 92 ? -14.648 2.076 13.164 1 88.75 92 ASP A C 1
ATOM 663 O O . ASP A 1 92 ? -14.156 1.109 13.75 1 88.75 92 ASP A O 1
ATOM 667 N N . ARG A 1 93 ? -15.625 1.99 12.297 1 83.69 93 ARG A N 1
ATOM 668 C CA . ARG A 1 93 ? -16.359 0.757 12.039 1 83.69 93 ARG A CA 1
ATOM 669 C C . ARG A 1 93 ? -15.469 -0.29 11.383 1 83.69 93 ARG A C 1
ATOM 671 O O . ARG A 1 93 ? -15.695 -1.492 11.531 1 83.69 93 ARG A O 1
ATOM 678 N N . LEU A 1 94 ? -14.445 0.058 10.758 1 83.75 94 LEU A N 1
ATOM 679 C CA . LEU A 1 94 ? -13.672 -0.886 9.961 1 83.75 94 LEU A CA 1
ATOM 680 C C . LEU A 1 94 ? -12.617 -1.585 10.82 1 83.75 94 LEU A C 1
ATOM 682 O O . LEU A 1 94 ? -11.977 -2.539 10.375 1 83.75 94 LEU A O 1
ATOM 686 N N . VAL A 1 95 ? -12.461 -1.119 12.031 1 88.81 95 VAL A N 1
ATOM 687 C CA . VAL A 1 95 ? -11.469 -1.716 12.914 1 88.81 95 VAL A CA 1
ATOM 688 C C . VAL A 1 95 ? -12.047 -2.967 13.57 1 88.81 95 VAL A C 1
ATOM 690 O O . VAL A 1 95 ? -13.117 -2.918 14.18 1 88.81 95 VAL A O 1
ATOM 693 N N . SER A 1 96 ? -11.281 -4.023 13.492 1 88.56 96 SER A N 1
ATOM 694 C CA . SER A 1 96 ? -11.773 -5.301 14 1 88.56 96 SER A CA 1
ATOM 695 C C . SER A 1 96 ? -11.656 -5.375 15.516 1 88.56 96 SER A C 1
ATOM 697 O O . SER A 1 96 ? -10.859 -4.652 16.125 1 88.56 96 SER A O 1
ATOM 699 N N . ASN A 1 97 ? -12.406 -6.309 16.078 1 89.94 97 ASN A N 1
ATOM 700 C CA . ASN A 1 97 ? -12.344 -6.539 17.516 1 89.94 97 ASN A CA 1
ATOM 701 C C . ASN A 1 97 ? -10.977 -7.09 17.922 1 89.94 97 ASN A C 1
ATOM 703 O O . ASN A 1 97 ? -10.484 -6.777 19.016 1 89.94 97 ASN A O 1
ATOM 707 N N . GLU A 1 98 ? -10.414 -7.848 17.094 1 91.81 98 GLU A N 1
ATOM 708 C CA . GLU A 1 98 ? -9.109 -8.422 17.391 1 91.81 98 GLU A CA 1
ATOM 709 C C . GLU A 1 98 ? -8.047 -7.336 17.547 1 91.81 98 GLU A C 1
ATOM 711 O O . GLU A 1 98 ? -7.145 -7.461 18.391 1 91.81 98 GLU A O 1
ATOM 716 N N . VAL A 1 99 ? -8.188 -6.371 16.734 1 91.62 99 VAL A N 1
ATOM 717 C CA . VAL A 1 99 ? -7.273 -5.238 16.859 1 91.62 99 VAL A CA 1
ATOM 718 C C . VAL A 1 99 ? -7.52 -4.508 18.172 1 91.62 99 VAL A C 1
ATOM 720 O O . VAL A 1 99 ? -6.574 -4.129 18.875 1 91.62 99 VAL A O 1
ATOM 723 N N . LEU A 1 100 ? -8.758 -4.332 18.562 1 92.44 100 LEU A N 1
ATOM 724 C CA . LEU A 1 100 ? -9.117 -3.619 19.781 1 92.44 100 LEU A CA 1
ATOM 725 C C . LEU A 1 100 ? -8.656 -4.391 21.016 1 92.44 100 LEU A C 1
ATOM 727 O O . LEU A 1 100 ? -8.398 -3.793 22.062 1 92.44 100 LEU A O 1
ATOM 731 N N . ASP A 1 101 ? -8.492 -5.68 20.875 1 93.5 101 ASP A N 1
ATOM 732 C CA . ASP A 1 101 ? -8.031 -6.52 21.984 1 93.5 101 ASP A CA 1
ATOM 733 C C . ASP A 1 101 ? -6.574 -6.219 22.328 1 93.5 101 ASP A C 1
ATOM 735 O O . ASP A 1 101 ? -6.094 -6.602 23.391 1 93.5 101 ASP A O 1
ATOM 739 N N . LEU A 1 102 ? -5.883 -5.527 21.484 1 92.25 102 LEU A N 1
ATOM 740 C CA . LEU A 1 102 ? -4.484 -5.188 21.719 1 92.25 102 LEU A CA 1
ATOM 741 C C . LEU A 1 102 ? -4.367 -3.965 22.625 1 92.25 102 LEU A C 1
ATOM 743 O O . LEU A 1 102 ? -3.287 -3.676 23.141 1 92.25 102 LEU A O 1
ATOM 747 N N . VAL A 1 103 ? -5.445 -3.283 22.781 1 92.81 103 VAL A N 1
ATOM 748 C CA . VAL A 1 103 ? -5.441 -2.059 23.578 1 92.81 103 VAL A CA 1
ATOM 749 C C . VAL A 1 103 ? -5.238 -2.4 25.047 1 92.81 103 VAL A C 1
ATOM 751 O O . VAL A 1 103 ? -5.859 -3.33 25.578 1 92.81 103 VAL A O 1
ATOM 754 N N . ALA A 1 104 ? -4.391 -1.617 25.688 1 91.88 104 ALA A N 1
ATOM 755 C CA . ALA A 1 104 ? -4.078 -1.866 27.094 1 91.88 104 ALA A CA 1
ATOM 756 C C . ALA A 1 104 ? -5.316 -1.68 27.969 1 91.88 104 ALA A C 1
ATOM 758 O O . ALA A 1 104 ? -6.172 -0.841 27.688 1 91.88 104 ALA A O 1
ATOM 759 N N . ASP A 1 105 ? -5.383 -2.357 29.062 1 91.19 105 ASP A N 1
ATOM 760 C CA . ASP A 1 105 ? -6.512 -2.32 29.984 1 91.19 105 ASP A CA 1
ATOM 761 C C . ASP A 1 105 ? -6.734 -0.909 30.531 1 91.19 105 ASP A C 1
ATOM 763 O O . ASP A 1 105 ? -7.875 -0.494 30.75 1 91.19 105 ASP A O 1
ATOM 767 N N . GLY A 1 106 ? -5.777 -0.187 30.703 1 91.88 106 GLY A N 1
ATOM 768 C CA . GLY A 1 106 ? -5.898 1.146 31.281 1 91.88 106 GLY A CA 1
ATOM 769 C C . GLY A 1 106 ? -6.23 2.207 30.234 1 91.88 106 GLY A C 1
ATOM 770 O O . GLY A 1 106 ? -6.578 3.336 30.594 1 91.88 106 GLY A O 1
ATOM 771 N N . ALA A 1 107 ? -6.266 1.818 28.984 1 94.12 107 ALA A N 1
ATOM 772 C CA . ALA A 1 107 ? -6.523 2.785 27.922 1 94.12 107 ALA A CA 1
ATOM 773 C C . ALA A 1 107 ? -8.023 2.953 27.688 1 94.12 107 ALA A C 1
ATOM 775 O O . ALA A 1 107 ? -8.797 2.023 27.906 1 94.12 107 ALA A O 1
ATOM 776 N N . ARG A 1 108 ? -8.453 4.094 27.281 1 94.69 108 ARG A N 1
ATOM 777 C CA . ARG A 1 108 ? -9.844 4.371 26.938 1 94.69 108 ARG A CA 1
ATOM 778 C C . ARG A 1 108 ? -10.086 4.137 25.438 1 94.69 108 ARG A C 1
ATOM 780 O O . ARG A 1 108 ? -9.219 4.43 24.609 1 94.69 108 ARG A O 1
ATOM 787 N N . LEU A 1 109 ? -11.25 3.604 25.156 1 94.88 109 LEU A N 1
ATOM 788 C CA . LEU A 1 109 ? -11.695 3.391 23.781 1 94.88 109 LEU A CA 1
ATOM 789 C C . LEU A 1 109 ? -12.852 4.324 23.422 1 94.88 109 LEU A C 1
ATOM 791 O O . LEU A 1 109 ? -13.836 4.406 24.172 1 94.88 109 LEU A O 1
ATOM 795 N N . LEU A 1 110 ? -12.703 5.043 22.297 1 93.19 110 LEU A N 1
ATOM 796 C CA . LEU A 1 110 ? -13.758 5.941 21.844 1 93.19 110 LEU A CA 1
ATOM 797 C C . LEU A 1 110 ? -14.148 5.637 20.391 1 93.19 110 LEU A C 1
ATOM 799 O O . LEU A 1 110 ? -13.336 5.797 19.484 1 93.19 110 LEU A O 1
ATOM 803 N N . TYR A 1 111 ? -15.391 5.207 20.203 1 92 111 TYR A N 1
ATOM 804 C CA . TYR A 1 111 ? -15.914 4.918 18.875 1 92 111 TYR A CA 1
ATOM 805 C C . TYR A 1 111 ? -16.297 6.203 18.141 1 92 111 TYR A C 1
ATOM 807 O O . TYR A 1 111 ? -17.047 7.027 18.688 1 92 111 TYR A O 1
ATOM 815 N N . VAL A 1 112 ? -15.82 6.363 16.844 1 88.38 112 VAL A N 1
ATOM 816 C CA . VAL A 1 112 ? -16.094 7.613 16.141 1 88.38 112 VAL A CA 1
ATOM 817 C C . VAL A 1 112 ? -16.734 7.316 14.789 1 88.38 112 VAL A C 1
ATOM 819 O O . VAL A 1 112 ? -16.844 8.203 13.945 1 88.38 112 VAL A O 1
ATOM 822 N N . GLY A 1 113 ? -17.109 6.074 14.516 1 81.19 113 GLY A N 1
ATOM 823 C CA . GLY A 1 113 ? -17.75 5.727 13.258 1 81.19 113 GLY A CA 1
ATOM 824 C C . GLY A 1 113 ? -19.219 6.129 13.195 1 81.19 113 GLY A C 1
ATOM 825 O O . GLY A 1 113 ? -19.766 6.629 14.18 1 81.19 113 GLY A O 1
ATOM 826 N N . LYS A 1 114 ? -19.781 6.02 11.836 1 63.28 114 LYS A N 1
ATOM 827 C CA . LYS A 1 114 ? -21.203 6.289 11.617 1 63.28 114 LYS A CA 1
ATOM 828 C C . LYS A 1 114 ? -22.062 5.199 12.242 1 63.28 114 LYS A C 1
ATOM 830 O O . LYS A 1 114 ? -21.781 4.012 12.086 1 63.28 114 LYS A O 1
ATOM 835 N N . THR A 1 115 ? -22.531 5.258 13.344 1 51 115 THR A N 1
ATOM 836 C CA . THR A 1 115 ? -23.484 4.266 13.812 1 51 115 THR A CA 1
ATOM 837 C C . THR A 1 115 ? -24.875 4.578 13.266 1 51 115 THR A C 1
ATOM 839 O O . THR A 1 115 ? -25.312 5.73 13.289 1 51 115 THR A O 1
ATOM 842 N N . ALA A 1 116 ? -25.5 3.523 12.578 1 45.06 116 ALA A N 1
ATOM 843 C CA . ALA A 1 116 ? -26.922 3.668 12.234 1 45.06 116 ALA A CA 1
ATOM 844 C C . ALA A 1 116 ? -27.734 4.113 13.445 1 45.06 116 ALA A C 1
ATOM 846 O O . ALA A 1 116 ? -27.688 3.482 14.508 1 45.06 116 ALA A O 1
ATOM 847 N N . GLY A 1 117 ? -28.391 5.258 13.328 1 44.03 117 GLY A N 1
ATOM 848 C CA . GLY A 1 117 ? -29.328 5.812 14.289 1 44.03 117 GLY A CA 1
ATOM 849 C C . GLY A 1 117 ? -28.688 6.84 15.211 1 44.03 117 GLY A C 1
ATOM 850 O O . GLY A 1 117 ? -29.391 7.52 15.961 1 44.03 117 GLY A O 1
ATOM 851 N N . TYR A 1 118 ? -27.406 6.613 15.297 1 47.62 118 TYR A N 1
ATOM 852 C CA . TYR A 1 118 ? -26.797 7.652 16.109 1 47.62 118 TYR A CA 1
ATOM 853 C C . TYR A 1 118 ? -26 8.625 15.25 1 47.62 118 TYR A C 1
ATOM 855 O O . TYR A 1 118 ? -25.562 8.281 14.148 1 47.62 118 TYR A O 1
ATOM 863 N N . HIS A 1 119 ? -26.125 9.805 15.539 1 49.19 119 HIS A N 1
ATOM 864 C CA . HIS A 1 119 ? -25.438 10.891 14.836 1 49.19 119 HIS A CA 1
ATOM 865 C C . HIS A 1 119 ? -23.969 10.57 14.625 1 49.19 119 HIS A C 1
ATOM 867 O O . HIS A 1 119 ? -23.266 10.203 15.578 1 49.19 119 HIS A O 1
ATOM 873 N N . SER A 1 120 ? -23.531 10.062 13.453 1 58.09 120 SER A N 1
ATOM 874 C CA . SER A 1 120 ? -22.125 9.93 13.094 1 58.09 120 SER A CA 1
ATOM 875 C C . SER A 1 120 ? -21.375 11.234 13.312 1 58.09 120 SER A C 1
ATOM 877 O O . SER A 1 120 ? -21.922 12.312 13.109 1 58.09 120 SER A O 1
ATOM 879 N N . ARG A 1 121 ? -20.281 11.094 14.031 1 68.88 121 ARG A N 1
ATOM 880 C CA . ARG A 1 121 ? -19.469 12.297 14.203 1 68.88 121 ARG A CA 1
ATOM 881 C C . ARG A 1 121 ? -18.922 12.789 12.875 1 68.88 121 ARG A C 1
ATOM 883 O O . ARG A 1 121 ? -18.516 11.984 12.031 1 68.88 121 ARG A O 1
ATOM 890 N N . THR A 1 122 ? -19.125 14.016 12.688 1 79.56 122 THR A N 1
ATOM 891 C CA . THR A 1 122 ? -18.547 14.656 11.508 1 79.56 122 THR A CA 1
ATOM 892 C C . THR A 1 122 ? -17.031 14.656 11.594 1 79.56 122 THR A C 1
ATOM 894 O O . THR A 1 122 ? -16.453 14.414 12.656 1 79.56 122 THR A O 1
ATOM 897 N N . GLN A 1 123 ? -16.391 14.742 10.578 1 82.75 123 GLN A N 1
ATOM 898 C CA . GLN A 1 123 ? -14.93 14.875 10.539 1 82.75 123 GLN A CA 1
ATOM 899 C C . GLN A 1 123 ? -14.453 15.992 11.461 1 82.75 123 GLN A C 1
ATOM 901 O O . GLN A 1 123 ? -13.422 15.859 12.125 1 82.75 123 GLN A O 1
ATOM 906 N N . GLU A 1 124 ? -15.195 17.062 11.547 1 86.94 124 GLU A N 1
ATOM 907 C CA . GLU A 1 124 ? -14.859 18.203 12.398 1 86.94 124 GLU A CA 1
ATOM 908 C C . GLU A 1 124 ? -14.914 17.812 13.875 1 86.94 124 GLU A C 1
ATOM 910 O O . GLU A 1 124 ? -14.07 18.234 14.672 1 86.94 124 GLU A O 1
ATOM 915 N N . GLU A 1 125 ? -15.891 17.047 14.156 1 89.12 125 GLU A N 1
ATOM 916 C CA . GLU A 1 125 ? -16 16.578 15.539 1 89.12 125 GLU A CA 1
ATOM 917 C C . GLU A 1 125 ? -14.828 15.672 15.906 1 89.12 125 GLU A C 1
ATOM 919 O O . GLU A 1 125 ? -14.305 15.75 17.016 1 89.12 125 GLU A O 1
ATOM 924 N N . ILE A 1 126 ? -14.453 14.844 14.992 1 90.5 126 ILE A N 1
ATOM 925 C CA . ILE A 1 126 ? -13.32 13.961 15.227 1 90.5 126 ILE A CA 1
ATOM 926 C C . ILE A 1 126 ? -12.055 14.789 15.422 1 90.5 126 ILE A C 1
ATOM 928 O O . ILE A 1 126 ? -11.25 14.516 16.328 1 90.5 126 ILE A O 1
ATOM 932 N N . HIS A 1 127 ? -11.93 15.828 14.648 1 93.06 127 HIS A N 1
ATOM 933 C CA . HIS A 1 127 ? -10.797 16.734 14.758 1 93.06 127 HIS A CA 1
ATOM 934 C C . HIS A 1 127 ? -10.695 17.328 16.172 1 93.06 127 HIS A C 1
ATOM 936 O O . HIS A 1 127 ? -9.633 17.281 16.797 1 93.06 127 HIS A O 1
ATOM 942 N N . GLU A 1 128 ? -11.789 17.781 16.641 1 93.69 128 GLU A N 1
ATOM 943 C CA . GLU A 1 128 ? -11.82 18.438 17.953 1 93.69 128 GLU A CA 1
ATOM 944 C C . GLU A 1 128 ? -11.523 17.453 19.078 1 93.69 128 GLU A C 1
ATOM 946 O O . GLU A 1 128 ? -10.867 17.797 20.062 1 93.69 128 GLU A O 1
ATOM 951 N N . LEU A 1 129 ? -12.031 16.297 18.891 1 93.12 129 LEU A N 1
ATOM 952 C CA . LEU A 1 129 ? -11.758 15.273 19.875 1 93.12 129 LEU A CA 1
ATOM 953 C C . LEU A 1 129 ? -10.266 14.953 19.938 1 93.12 129 LEU A C 1
ATOM 955 O O . LEU A 1 129 ? -9.68 14.906 21.016 1 93.12 129 LEU A O 1
ATOM 959 N N . LEU A 1 130 ? -9.648 14.758 18.812 1 95.31 130 LEU A N 1
ATOM 960 C CA . LEU A 1 130 ? -8.219 14.477 18.734 1 95.31 130 LEU A CA 1
ATOM 961 C C . LEU A 1 130 ? -7.414 15.602 19.391 1 95.31 130 LEU A C 1
ATOM 963 O O . LEU A 1 130 ? -6.512 15.336 20.188 1 95.31 130 LEU A O 1
ATOM 967 N N . LEU A 1 131 ? -7.801 16.781 19.078 1 95.12 131 LEU A N 1
ATOM 968 C CA . LEU A 1 131 ? -7.105 17.953 19.594 1 95.12 131 LEU A CA 1
ATOM 969 C C . LEU A 1 131 ? -7.242 18.031 21.109 1 95.12 131 LEU A C 1
ATOM 971 O O . LEU A 1 131 ? -6.246 18.188 21.828 1 95.12 131 LEU A O 1
ATOM 975 N N . SER A 1 132 ? -8.422 17.906 21.578 1 94.81 132 SER A N 1
ATOM 976 C CA . SER A 1 132 ? -8.711 18.078 23 1 94.81 132 SER A CA 1
ATOM 977 C C . SER A 1 132 ? -7.941 17.062 23.844 1 94.81 132 SER A C 1
ATOM 979 O O . SER A 1 132 ? -7.332 17.438 24.844 1 94.81 132 SER A O 1
ATOM 981 N N . PHE A 1 133 ? -7.914 15.875 23.375 1 94.31 133 PHE A N 1
ATOM 982 C CA . PHE A 1 133 ? -7.25 14.836 24.156 1 94.31 133 PHE A CA 1
ATOM 983 C C . PHE A 1 133 ? -5.738 14.977 24.078 1 94.31 133 PHE A C 1
ATOM 985 O O . PHE A 1 133 ? -5.027 14.727 25.047 1 94.31 133 PHE A O 1
ATOM 992 N N . ALA A 1 134 ? -5.254 15.328 22.906 1 95.06 134 ALA A N 1
ATOM 993 C CA . ALA A 1 134 ? -3.822 15.555 22.766 1 95.06 134 ALA A CA 1
ATOM 994 C C . ALA A 1 134 ? -3.357 16.703 23.656 1 95.06 134 ALA A C 1
ATOM 996 O O . ALA A 1 134 ? -2.33 16.594 24.344 1 95.06 134 ALA A O 1
ATOM 997 N N . GLU A 1 135 ? -4.156 17.719 23.734 1 93.94 135 GLU A N 1
ATOM 998 C CA . GLU A 1 135 ? -3.822 18.875 24.562 1 93.94 135 GLU A CA 1
ATOM 999 C C . GLU A 1 135 ? -3.852 18.547 26.047 1 93.94 135 GLU A C 1
ATOM 1001 O O . GLU A 1 135 ? -3.145 19.156 26.844 1 93.94 135 GLU A O 1
ATOM 1006 N N . ALA A 1 136 ? -4.625 17.641 26.375 1 93.12 136 ALA A N 1
ATOM 1007 C CA . ALA A 1 136 ? -4.723 17.203 27.766 1 93.12 136 ALA A CA 1
ATOM 1008 C C . ALA A 1 136 ? -3.529 16.344 28.156 1 93.12 136 ALA A C 1
ATOM 1010 O O . ALA A 1 136 ? -3.402 15.93 29.312 1 93.12 136 ALA A O 1
ATOM 1011 N N . GLY A 1 137 ? -2.689 15.953 27.156 1 91.62 137 GLY A N 1
ATOM 1012 C CA . GLY A 1 137 ? -1.446 15.25 27.438 1 91.62 137 GLY A CA 1
ATOM 1013 C C . GLY A 1 137 ? -1.546 13.75 27.25 1 91.62 137 GLY A C 1
ATOM 1014 O O . GLY A 1 137 ? -0.62 13.016 27.594 1 91.62 137 GLY A O 1
ATOM 1015 N N . ALA A 1 138 ? -2.619 13.32 26.719 1 93.25 138 ALA A N 1
ATOM 1016 C CA . ALA A 1 138 ? -2.801 11.891 26.484 1 93.25 138 ALA A CA 1
ATOM 1017 C C . ALA A 1 138 ? -2.014 11.43 25.25 1 93.25 138 ALA A C 1
ATOM 1019 O O . ALA A 1 138 ? -1.829 12.203 24.312 1 93.25 138 ALA A O 1
ATOM 1020 N N . ASN A 1 139 ? -1.512 10.188 25.312 1 95 139 ASN A N 1
ATOM 1021 C CA . ASN A 1 139 ? -1.051 9.508 24.094 1 95 139 ASN A CA 1
ATOM 1022 C C . ASN A 1 139 ? -2.219 9.008 23.25 1 95 139 ASN A C 1
ATOM 1024 O O . ASN A 1 139 ? -2.781 7.945 23.531 1 95 139 ASN A O 1
ATOM 1028 N N . VAL A 1 140 ? -2.543 9.805 22.266 1 97.5 140 VAL A N 1
ATOM 1029 C CA . VAL A 1 140 ? -3.762 9.547 21.5 1 97.5 140 VAL A CA 1
ATOM 1030 C C . VAL A 1 140 ? -3.426 8.75 20.234 1 97.5 140 VAL A C 1
ATOM 1032 O O . VAL A 1 140 ? -2.504 9.102 19.5 1 97.5 140 VAL A O 1
ATOM 1035 N N . VAL A 1 141 ? -4.195 7.684 20.016 1 97.94 141 VAL A N 1
ATOM 1036 C CA . VAL A 1 141 ? -4.078 6.879 18.812 1 97.94 141 VAL A CA 1
ATOM 1037 C C . VAL A 1 141 ? -5.402 6.895 18.047 1 97.94 141 VAL A C 1
ATOM 1039 O O . VAL A 1 141 ? -6.457 6.605 18.625 1 97.94 141 VAL A O 1
ATOM 1042 N N . ARG A 1 142 ? -5.367 7.297 16.859 1 98 142 ARG A N 1
ATOM 1043 C CA . ARG A 1 142 ? -6.488 7.215 15.938 1 98 142 ARG A CA 1
ATOM 1044 C C . ARG A 1 142 ? -6.328 6.035 14.984 1 98 142 ARG A C 1
ATOM 1046 O O . ARG A 1 142 ? -5.496 6.074 14.07 1 98 142 ARG A O 1
ATOM 1053 N N . LEU A 1 143 ? -7.191 4.992 15.164 1 97.5 143 LEU A N 1
ATOM 1054 C CA . LEU A 1 143 ? -7.133 3.816 14.305 1 97.5 143 LEU A CA 1
ATOM 1055 C C . LEU A 1 143 ? -7.973 4.016 13.047 1 97.5 143 LEU A C 1
ATOM 1057 O O . LEU A 1 143 ? -9.133 4.418 13.125 1 97.5 143 LEU A O 1
ATOM 1061 N N . LYS A 1 144 ? -7.355 3.746 11.93 1 96 144 LYS A N 1
ATOM 1062 C CA . LYS A 1 144 ? -8.016 3.885 10.641 1 96 144 LYS A CA 1
ATOM 1063 C C . LYS A 1 144 ? -7.91 2.6 9.82 1 96 144 LYS A C 1
ATOM 1065 O O . LYS A 1 144 ? -6.836 1.998 9.742 1 96 144 LYS A O 1
ATOM 1070 N N . GLY A 1 145 ? -9.016 2.137 9.266 1 95 145 GLY A N 1
ATOM 1071 C CA . GLY A 1 145 ? -8.984 0.978 8.391 1 95 145 GLY A CA 1
ATOM 1072 C C . GLY A 1 145 ? -8.109 1.178 7.168 1 95 145 GLY A C 1
ATOM 1073 O O . GLY A 1 145 ? -8.102 2.26 6.574 1 95 145 GLY A O 1
ATOM 1074 N N . GLY A 1 146 ? -7.336 0.138 6.828 1 96.75 146 GLY A N 1
ATOM 1075 C CA . GLY A 1 146 ? -6.414 0.244 5.707 1 96.75 146 GLY A CA 1
ATOM 1076 C C . GLY A 1 146 ? -5.188 1.081 6.016 1 96.75 146 GLY A C 1
ATOM 1077 O O . GLY A 1 146 ? -4.508 0.848 7.02 1 96.75 146 GLY A O 1
ATOM 1078 N N . ASP A 1 147 ? -4.895 1.976 5.152 1 98.31 147 ASP A N 1
ATOM 1079 C CA . ASP A 1 147 ? -3.826 2.961 5.285 1 98.31 147 ASP A CA 1
ATOM 1080 C C . ASP A 1 147 ? -4.395 4.371 5.441 1 98.31 147 ASP A C 1
ATOM 1082 O O . ASP A 1 147 ? -5.242 4.793 4.652 1 98.31 147 ASP A O 1
ATOM 1086 N N . PRO A 1 148 ? -3.904 5.105 6.438 1 97.88 148 PRO A N 1
ATOM 1087 C CA . PRO A 1 148 ? -4.469 6.434 6.688 1 97.88 148 PRO A CA 1
ATOM 1088 C C . PRO A 1 148 ? -4.34 7.367 5.488 1 97.88 148 PRO A C 1
ATOM 1090 O O . PRO A 1 148 ? -5.141 8.297 5.336 1 97.88 148 PRO A O 1
ATOM 1093 N N . LEU A 1 149 ? -3.336 7.109 4.617 1 98.31 149 LEU A N 1
ATOM 1094 C CA . LEU A 1 149 ? -3.006 8.102 3.602 1 98.31 149 LEU A CA 1
ATOM 1095 C C . LEU A 1 149 ? -3.465 7.641 2.223 1 98.31 149 LEU A C 1
ATOM 1097 O O . LEU A 1 149 ? -3.107 8.25 1.21 1 98.31 149 LEU A O 1
ATOM 1101 N N . VAL A 1 150 ? -4.25 6.594 2.143 1 97.94 150 VAL A N 1
ATOM 1102 C CA . VAL A 1 150 ? -4.906 6.102 0.937 1 97.94 150 VAL A CA 1
ATOM 1103 C C . VAL A 1 150 ? -6.422 6.086 1.143 1 97.94 150 VAL A C 1
ATOM 1105 O O . VAL A 1 150 ? -6.961 5.152 1.74 1 97.94 150 VAL A O 1
ATOM 1108 N N . PHE A 1 151 ? -7.043 7.094 0.751 1 94.38 151 PHE A N 1
ATOM 1109 C CA . PHE A 1 151 ? -8.484 7.285 0.852 1 94.38 151 PHE A CA 1
ATOM 1110 C C . PHE A 1 151 ? -8.945 7.164 2.299 1 94.38 151 PHE A C 1
ATOM 1112 O O . PHE A 1 151 ? -10.062 6.699 2.562 1 94.38 151 PHE A O 1
ATOM 1119 N N . GLY A 1 152 ? -8.078 7.516 3.248 1 91.94 152 GLY A N 1
ATOM 1120 C CA . GLY A 1 152 ? -8.375 7.367 4.664 1 91.94 152 GLY A CA 1
ATOM 1121 C C . GLY A 1 152 ? -8.586 8.695 5.371 1 91.94 152 GLY A C 1
ATOM 1122 O O . GLY A 1 152 ? -8.766 8.727 6.594 1 91.94 152 GLY A O 1
ATOM 1123 N N . ARG A 1 153 ? -8.492 9.781 4.727 1 91.44 153 ARG A N 1
ATOM 1124 C CA . ARG A 1 153 ? -8.68 11.125 5.262 1 91.44 153 ARG A CA 1
ATOM 1125 C C . ARG A 1 153 ? -7.609 11.453 6.301 1 91.44 153 ARG A C 1
ATOM 1127 O O . ARG A 1 153 ? -7.797 12.344 7.133 1 91.44 153 ARG A O 1
ATOM 1134 N N . GLY A 1 154 ? -6.602 10.672 6.391 1 95.06 154 GLY A N 1
ATOM 1135 C CA . GLY A 1 154 ? -5.496 10.938 7.301 1 95.06 154 GLY A CA 1
ATOM 1136 C C . GLY A 1 154 ? -4.828 12.281 7.051 1 95.06 154 GLY A C 1
ATOM 1137 O O . GLY A 1 154 ? -4.344 12.922 7.984 1 95.06 154 GLY A O 1
ATOM 1138 N N . GLY A 1 155 ? -4.773 12.648 5.793 1 95.25 155 GLY A N 1
ATOM 1139 C CA . GLY A 1 155 ? -4.203 13.945 5.453 1 95.25 155 GLY A CA 1
ATOM 1140 C C . GLY A 1 155 ? -4.945 15.109 6.082 1 95.25 155 GLY A C 1
ATOM 1141 O O . GLY A 1 155 ? -4.324 16.062 6.57 1 95.25 155 GLY A O 1
ATOM 1142 N N . GLU A 1 156 ? -6.234 15.039 6.113 1 93.56 156 GLU A N 1
ATOM 1143 C CA . GLU A 1 156 ? -7.062 16.094 6.695 1 93.56 156 GLU A CA 1
ATOM 1144 C C . GLU A 1 156 ? -6.871 16.172 8.211 1 93.56 156 GLU A C 1
ATOM 1146 O O . GLU A 1 156 ? -6.734 17.266 8.766 1 93.56 156 GLU A O 1
ATOM 1151 N N . GLU A 1 157 ? -6.844 15.039 8.797 1 95.31 157 GLU A N 1
ATOM 1152 C CA . GLU A 1 157 ? -6.641 15 10.242 1 95.31 157 GLU A CA 1
ATOM 1153 C C . GLU A 1 157 ? -5.25 15.508 10.617 1 95.31 157 GLU A C 1
ATOM 1155 O O . GLU A 1 157 ? -5.102 16.281 11.57 1 95.31 157 GLU A O 1
ATOM 1160 N N . MET A 1 158 ? -4.309 15.086 9.891 1 95.88 158 MET A N 1
ATOM 1161 C CA . MET A 1 158 ? -2.93 15.508 10.109 1 95.88 158 MET A CA 1
ATOM 1162 C C . MET A 1 158 ? -2.787 17.016 9.945 1 95.88 158 MET A C 1
ATOM 1164 O O . MET A 1 158 ? -2.213 17.688 10.805 1 95.88 158 MET A O 1
ATOM 1168 N N . ASP A 1 159 ? -3.359 17.516 8.906 1 93.75 159 ASP A N 1
ATOM 1169 C CA . ASP A 1 159 ? -3.287 18.938 8.617 1 93.75 159 ASP A CA 1
ATOM 1170 C C . ASP A 1 159 ? -3.916 19.75 9.742 1 93.75 159 ASP A C 1
ATOM 1172 O O . ASP A 1 159 ? -3.32 20.719 10.219 1 93.75 159 ASP A O 1
ATOM 1176 N N . PHE A 1 160 ? -5.102 19.375 10.156 1 94.94 160 PHE A N 1
ATOM 1177 C CA . PHE A 1 160 ? -5.809 20.078 11.227 1 94.94 160 PHE A CA 1
ATOM 1178 C C . PHE A 1 160 ? -4.965 20.109 12.492 1 94.94 160 PHE A C 1
ATOM 1180 O O . PHE A 1 160 ? -4.773 21.188 13.086 1 94.94 160 PHE A O 1
ATOM 1187 N N . LEU A 1 161 ? -4.438 19 12.883 1 96.25 161 LEU A N 1
ATOM 1188 C CA . LEU A 1 161 ? -3.68 18.891 14.125 1 96.25 161 LEU A CA 1
ATOM 1189 C C . LEU A 1 161 ? -2.381 19.688 14.039 1 96.25 161 LEU A C 1
ATOM 1191 O O . LEU A 1 161 ? -2.018 20.391 14.992 1 96.25 161 LEU A O 1
ATOM 1195 N N . GLN A 1 162 ? -1.706 19.594 12.922 1 93.56 162 GLN A N 1
ATOM 1196 C CA . GLN A 1 162 ? -0.444 20.312 12.75 1 93.56 162 GLN A CA 1
ATOM 1197 C C . GLN A 1 162 ? -0.652 21.812 12.805 1 93.56 162 GLN A C 1
ATOM 1199 O O . GLN A 1 162 ? 0.18 22.547 13.352 1 93.56 162 GLN A O 1
ATOM 1204 N N . GLN A 1 163 ? -1.729 22.297 12.273 1 93.38 163 GLN A N 1
ATOM 1205 C CA . GLN A 1 163 ? -2.062 23.719 12.336 1 93.38 163 GLN A CA 1
ATOM 1206 C C . GLN A 1 163 ? -2.258 24.188 13.773 1 93.38 163 GLN A C 1
ATOM 1208 O O . GLN A 1 163 ? -2.09 25.359 14.078 1 93.38 163 GLN A O 1
ATOM 1213 N N . GLN A 1 164 ? -2.615 23.281 14.594 1 94.19 164 GLN A N 1
ATOM 1214 C CA . GLN A 1 164 ? -2.824 23.594 16 1 94.19 164 GLN A CA 1
ATOM 1215 C C . GLN A 1 164 ? -1.551 23.375 16.812 1 94.19 164 GLN A C 1
ATOM 1217 O O . GLN A 1 164 ? -1.571 23.438 18.047 1 94.19 164 GLN A O 1
ATOM 1222 N N . GLY A 1 165 ? -0.479 22.969 16.094 1 92.69 165 GLY A N 1
ATOM 1223 C CA . GLY A 1 165 ? 0.801 22.797 16.766 1 92.69 165 GLY A CA 1
ATOM 1224 C C . GLY A 1 165 ? 0.979 21.422 17.359 1 92.69 165 GLY A C 1
ATOM 1225 O O . GLY A 1 165 ? 1.886 21.203 18.172 1 92.69 165 GLY A O 1
ATOM 1226 N N . ILE A 1 166 ? 0.111 20.5 17.062 1 95.06 166 ILE A N 1
ATOM 1227 C CA . ILE A 1 166 ? 0.206 19.141 17.562 1 95.06 166 ILE A CA 1
ATOM 1228 C C . ILE A 1 166 ? 1.105 18.312 16.656 1 95.06 166 ILE A C 1
ATOM 1230 O O . ILE A 1 166 ? 0.968 18.359 15.43 1 95.06 166 ILE A O 1
ATOM 1234 N N . ARG A 1 167 ? 2.045 17.594 17.219 1 94.06 167 ARG A N 1
ATOM 1235 C CA . ARG A 1 167 ? 2.863 16.672 16.438 1 94.06 167 ARG A CA 1
ATOM 1236 C C . ARG A 1 167 ? 2.068 15.438 16.047 1 94.06 167 ARG A C 1
ATOM 1238 O O . ARG A 1 167 ? 1.338 14.875 16.859 1 94.06 167 ARG A O 1
ATOM 1245 N N . VAL A 1 168 ? 2.195 15.062 14.781 1 96.75 168 VAL A N 1
ATOM 1246 C CA . VAL A 1 168 ? 1.446 13.914 14.289 1 96.75 168 VAL A CA 1
ATOM 1247 C C . VAL A 1 168 ? 2.41 12.883 13.703 1 96.75 168 VAL A C 1
ATOM 1249 O O . VAL A 1 168 ? 3.311 13.227 12.938 1 96.75 168 VAL A O 1
ATOM 1252 N N . GLU A 1 169 ? 2.264 11.727 14.133 1 97 169 GLU A N 1
ATOM 1253 C CA . GLU A 1 169 ? 2.951 10.602 13.516 1 97 169 GLU A CA 1
ATOM 1254 C C . GLU A 1 169 ? 1.978 9.719 12.727 1 97 169 GLU A C 1
ATOM 1256 O O . GLU A 1 169 ? 0.94 9.312 13.258 1 97 169 GLU A O 1
ATOM 1261 N N . VAL A 1 170 ? 2.311 9.492 11.523 1 98.5 170 VAL A N 1
ATOM 1262 C CA . VAL A 1 170 ? 1.496 8.586 10.719 1 98.5 170 VAL A CA 1
ATOM 1263 C C . VAL A 1 170 ? 2.182 7.227 10.617 1 98.5 170 VAL A C 1
ATOM 1265 O O . VAL A 1 170 ? 3.346 7.137 10.219 1 98.5 170 VAL A O 1
ATOM 1268 N N . ILE A 1 171 ? 1.512 6.215 10.992 1 98.75 171 ILE A N 1
ATOM 1269 C CA . ILE A 1 171 ? 1.951 4.836 10.82 1 98.75 171 ILE A CA 1
ATOM 1270 C C . ILE A 1 171 ? 1.151 4.172 9.703 1 98.75 171 ILE A C 1
ATOM 1272 O O . ILE A 1 171 ? -0.063 3.992 9.82 1 98.75 171 ILE A O 1
ATOM 1276 N N . PRO A 1 172 ? 1.838 3.812 8.609 1 98.88 172 PRO A N 1
ATOM 1277 C CA . PRO A 1 172 ? 1.104 3.225 7.488 1 98.88 172 PRO A CA 1
ATOM 1278 C C . PRO A 1 172 ? 0.519 1.854 7.82 1 98.88 172 PRO A C 1
ATOM 1280 O O . PRO A 1 172 ? 0.927 1.225 8.797 1 98.88 172 PRO A O 1
ATOM 1283 N N . GLY A 1 173 ? -0.461 1.458 7.141 1 98.69 173 GLY A N 1
ATOM 1284 C CA . GLY A 1 173 ? -1.021 0.116 7.164 1 98.69 173 GLY A CA 1
ATOM 1285 C C . GLY A 1 173 ? -1.056 -0.542 5.797 1 98.69 173 GLY A C 1
ATOM 1286 O O . GLY A 1 173 ? -0.899 0.129 4.777 1 98.69 173 GLY A O 1
ATOM 1287 N N . ILE A 1 174 ? -1.211 -1.82 5.816 1 98.81 174 ILE A N 1
ATOM 1288 C CA . ILE A 1 174 ? -1.454 -2.518 4.559 1 98.81 174 ILE A CA 1
ATOM 1289 C C . ILE A 1 174 ? -2.768 -2.037 3.945 1 98.81 174 ILE A C 1
ATOM 1291 O O . ILE A 1 174 ? -3.844 -2.283 4.496 1 98.81 174 ILE A O 1
ATOM 1295 N N . THR A 1 175 ? -2.654 -1.309 2.863 1 98.62 175 THR A N 1
ATOM 1296 C CA . THR A 1 175 ? -3.877 -0.836 2.223 1 98.62 175 THR A CA 1
ATOM 1297 C C . THR A 1 175 ? -4.691 -2.008 1.683 1 98.62 175 THR A C 1
ATOM 1299 O O . THR A 1 175 ? -4.145 -3.076 1.403 1 98.62 175 THR A O 1
ATOM 1302 N N . SER A 1 176 ? -5.973 -1.846 1.537 1 98.25 176 SER A N 1
ATOM 1303 C CA . SER A 1 176 ? -6.887 -2.916 1.151 1 98.25 176 SER A CA 1
ATOM 1304 C C . SER A 1 176 ? -6.453 -3.568 -0.158 1 98.25 176 SER A C 1
ATOM 1306 O O . SER A 1 176 ? -6.488 -4.793 -0.29 1 98.25 176 SER A O 1
ATOM 1308 N N . ALA A 1 177 ? -6.02 -2.787 -1.09 1 98.69 177 ALA A N 1
ATOM 1309 C CA . ALA A 1 177 ? -5.586 -3.312 -2.383 1 98.69 177 ALA A CA 1
ATOM 1310 C C . ALA A 1 177 ? -4.477 -4.348 -2.211 1 98.69 177 ALA A C 1
ATOM 1312 O O . ALA A 1 177 ? -4.559 -5.449 -2.76 1 98.69 177 ALA A O 1
ATOM 1313 N N . SER A 1 178 ? -3.482 -4.008 -1.423 1 98.75 178 SER A N 1
ATOM 1314 C CA . SER A 1 178 ? -2.332 -4.883 -1.226 1 98.75 178 SER A CA 1
ATOM 1315 C C . SER A 1 178 ? -2.721 -6.141 -0.45 1 98.75 178 SER A C 1
ATOM 1317 O O . SER A 1 178 ? -2.328 -7.25 -0.818 1 98.75 178 SER A O 1
ATOM 1319 N N . GLY A 1 179 ? -3.467 -5.957 0.619 1 98.69 179 GLY A N 1
ATOM 1320 C CA . GLY A 1 179 ? -3.879 -7.094 1.431 1 98.69 179 GLY A CA 1
ATOM 1321 C C . GLY A 1 179 ? -4.73 -8.094 0.67 1 98.69 179 GLY A C 1
ATOM 1322 O O . GLY A 1 179 ? -4.469 -9.297 0.71 1 98.69 179 GLY A O 1
ATOM 1323 N N . ILE A 1 180 ? -5.719 -7.617 -0.024 1 98.69 180 ILE A N 1
ATOM 1324 C CA . ILE A 1 180 ? -6.648 -8.461 -0.761 1 98.69 180 ILE A CA 1
ATOM 1325 C C . ILE A 1 180 ? -5.93 -9.125 -1.935 1 98.69 180 ILE A C 1
ATOM 1327 O O . ILE A 1 180 ? -6.105 -10.32 -2.188 1 98.69 180 ILE A O 1
ATOM 1331 N N . ALA A 1 181 ? -5.105 -8.352 -2.635 1 98.75 181 ALA A N 1
ATOM 1332 C CA . ALA A 1 181 ? -4.34 -8.891 -3.756 1 98.75 181 ALA A CA 1
ATOM 1333 C C . ALA A 1 181 ? -3.451 -10.047 -3.305 1 98.75 181 ALA A C 1
ATOM 1335 O O . ALA A 1 181 ? -3.377 -11.078 -3.973 1 98.75 181 ALA A O 1
ATOM 1336 N N . ALA A 1 182 ? -2.816 -9.836 -2.211 1 98.56 182 ALA A N 1
ATOM 1337 C CA . ALA A 1 182 ? -1.95 -10.891 -1.681 1 98.56 182 ALA A CA 1
ATOM 1338 C C . ALA A 1 182 ? -2.746 -12.148 -1.368 1 98.56 182 ALA A C 1
ATOM 1340 O O . ALA A 1 182 ? -2.342 -13.258 -1.742 1 98.56 182 ALA A O 1
ATOM 1341 N N . GLU A 1 183 ? -3.838 -11.992 -0.76 1 97.5 183 GLU A N 1
ATOM 1342 C CA . GLU A 1 183 ? -4.676 -13.125 -0.366 1 97.5 183 GLU A CA 1
ATOM 1343 C C . GLU A 1 183 ? -5.199 -13.875 -1.588 1 97.5 183 GLU A C 1
ATOM 1345 O O . GLU A 1 183 ? -5.297 -15.102 -1.575 1 97.5 183 GLU A O 1
ATOM 1350 N N . LEU A 1 184 ? -5.48 -13.148 -2.6 1 97.81 184 LEU A N 1
ATOM 1351 C CA . LEU A 1 184 ? -6.098 -13.75 -3.777 1 97.81 184 LEU A CA 1
ATOM 1352 C C . LEU A 1 184 ? -5.039 -14.172 -4.789 1 97.81 184 LEU A C 1
ATOM 1354 O O . LEU A 1 184 ? -5.359 -14.766 -5.82 1 97.81 184 LEU A O 1
ATOM 1358 N N . GLY A 1 185 ? -3.783 -13.828 -4.52 1 97.56 185 GLY A N 1
ATOM 1359 C CA . GLY A 1 185 ? -2.725 -14.133 -5.469 1 97.56 185 GLY A CA 1
ATOM 1360 C C . GLY A 1 185 ? -2.799 -13.297 -6.734 1 97.56 185 GLY A C 1
ATOM 1361 O O . GLY A 1 185 ? -2.576 -13.805 -7.836 1 97.56 185 GLY A O 1
ATOM 1362 N N . ILE A 1 186 ? -3.156 -12.047 -6.652 1 98.44 186 ILE A N 1
ATOM 1363 C CA . ILE A 1 186 ? -3.242 -11.125 -7.785 1 98.44 186 ILE A CA 1
ATOM 1364 C C . ILE A 1 186 ? -2.092 -10.125 -7.719 1 98.44 186 ILE A C 1
ATOM 1366 O O . ILE A 1 186 ? -2.102 -9.211 -6.887 1 98.44 186 ILE A O 1
ATOM 1370 N N . PRO A 1 187 ? -1.101 -10.289 -8.555 1 98.56 187 PRO A N 1
ATOM 1371 C CA . PRO A 1 187 ? -0.061 -9.25 -8.555 1 98.56 187 PRO A CA 1
ATOM 1372 C C . PRO A 1 187 ? -0.557 -7.918 -9.102 1 98.56 187 PRO A C 1
ATOM 1374 O O . PRO A 1 187 ? -0.977 -7.84 -10.266 1 98.56 187 PRO A O 1
ATOM 1377 N N . LEU A 1 188 ? -0.518 -6.875 -8.328 1 98.56 188 LEU A N 1
ATOM 1378 C CA . LEU A 1 188 ? -1.011 -5.57 -8.75 1 98.56 188 LEU A CA 1
ATOM 1379 C C . LEU A 1 188 ? -0.197 -5.035 -9.93 1 98.56 188 LEU A C 1
ATOM 1381 O O . LEU A 1 188 ? -0.699 -4.242 -10.727 1 98.56 188 LEU A O 1
ATOM 1385 N N . THR A 1 189 ? 1.061 -5.41 -10.031 1 96.5 189 THR A N 1
ATOM 1386 C CA . THR A 1 189 ? 1.916 -5.195 -11.195 1 96.5 189 THR A CA 1
ATOM 1387 C C . THR A 1 189 ? 2.596 -6.496 -11.617 1 96.5 189 THR A C 1
ATOM 1389 O O . THR A 1 189 ? 2.811 -7.383 -10.789 1 96.5 189 THR A O 1
ATOM 1392 N N . HIS A 1 190 ? 2.84 -6.582 -12.859 1 95 190 HIS A N 1
ATOM 1393 C CA . HIS A 1 190 ? 3.436 -7.785 -13.43 1 95 190 HIS A CA 1
ATOM 1394 C C . HIS A 1 190 ? 4.09 -7.496 -14.773 1 95 190 HIS A C 1
ATOM 1396 O O . HIS A 1 190 ? 3.475 -6.883 -15.648 1 95 190 HIS A O 1
ATOM 1402 N N . ARG A 1 191 ? 5.293 -8.008 -14.859 1 88.38 191 ARG A N 1
ATOM 1403 C CA . ARG A 1 191 ? 5.984 -7.809 -16.125 1 88.38 191 ARG A CA 1
ATOM 1404 C C . ARG A 1 191 ? 5.219 -8.469 -17.281 1 88.38 191 ARG A C 1
ATOM 1406 O O . ARG A 1 191 ? 4.836 -9.633 -17.188 1 88.38 191 ARG A O 1
ATOM 1413 N N . GLY A 1 192 ? 4.98 -7.711 -18.297 1 87.19 192 GLY A N 1
ATOM 1414 C CA . GLY A 1 192 ? 4.32 -8.242 -19.484 1 87.19 192 GLY A CA 1
ATOM 1415 C C . GLY A 1 192 ? 2.807 -8.219 -19.375 1 87.19 192 GLY A C 1
ATOM 1416 O O . GLY A 1 192 ? 2.111 -8.492 -20.359 1 87.19 192 GLY A O 1
ATOM 1417 N N . VAL A 1 193 ? 2.283 -7.863 -18.234 1 93.38 193 VAL A N 1
ATOM 1418 C CA . VAL A 1 193 ? 0.835 -7.91 -18.062 1 93.38 193 VAL A CA 1
ATOM 1419 C C . VAL A 1 193 ? 0.323 -6.543 -17.609 1 93.38 193 VAL A C 1
ATOM 1421 O O . VAL A 1 193 ? -0.613 -5.996 -18.203 1 93.38 193 VAL A O 1
ATOM 1424 N N . ALA A 1 194 ? 0.954 -5.969 -16.594 1 94 194 ALA A N 1
ATOM 1425 C CA . ALA A 1 194 ? 0.579 -4.656 -16.062 1 94 194 ALA A CA 1
ATOM 1426 C C . ALA A 1 194 ? 1.809 -3.871 -15.625 1 94 194 ALA A C 1
ATOM 1428 O O . ALA A 1 194 ? 2.521 -4.289 -14.711 1 94 194 ALA A O 1
ATOM 1429 N N . THR A 1 195 ? 1.995 -2.709 -16.172 1 89.88 195 THR A N 1
ATOM 1430 C CA . THR A 1 195 ? 3.17 -1.895 -15.891 1 89.88 195 THR A CA 1
ATOM 1431 C C . THR A 1 195 ? 2.824 -0.764 -14.922 1 89.88 195 THR A C 1
ATOM 1433 O O . THR A 1 195 ? 3.668 0.082 -14.617 1 89.88 195 THR A O 1
ATOM 1436 N N . SER A 1 196 ? 1.623 -0.748 -14.477 1 93.19 196 SER A N 1
ATOM 1437 C CA . SER A 1 196 ? 1.17 0.29 -13.555 1 93.19 196 SER A CA 1
ATOM 1438 C C . SER A 1 196 ? -0.049 -0.169 -12.766 1 93.19 196 SER A C 1
ATOM 1440 O O . SER A 1 196 ? -0.741 -1.107 -13.164 1 93.19 196 SER A O 1
ATOM 1442 N N . VAL A 1 197 ? -0.234 0.415 -11.625 1 95.94 197 VAL A N 1
ATOM 1443 C CA . VAL A 1 197 ? -1.456 0.241 -10.852 1 95.94 197 VAL A CA 1
ATOM 1444 C C . VAL A 1 197 ? -1.984 1.604 -10.406 1 95.94 197 VAL A C 1
ATOM 1446 O O . VAL A 1 197 ? -1.207 2.49 -10.047 1 95.94 197 VAL A O 1
ATOM 1449 N N . ARG A 1 198 ? -3.266 1.744 -10.492 1 94.94 198 ARG A N 1
ATOM 1450 C CA . ARG A 1 198 ? -3.924 2.998 -10.148 1 94.94 198 ARG A CA 1
ATOM 1451 C C . ARG A 1 198 ? -5.051 2.768 -9.148 1 94.94 198 ARG A C 1
ATOM 1453 O O . ARG A 1 198 ? -5.891 1.888 -9.344 1 94.94 198 ARG A O 1
ATOM 1460 N N . PHE A 1 199 ? -5.004 3.498 -8.055 1 96.06 199 PHE A N 1
ATOM 1461 C CA . PHE A 1 199 ? -6.082 3.498 -7.078 1 96.06 199 PHE A CA 1
ATOM 1462 C C . PHE A 1 199 ? -7.047 4.648 -7.332 1 96.06 199 PHE A C 1
ATOM 1464 O O . PHE A 1 199 ? -6.625 5.797 -7.488 1 96.06 199 PHE A O 1
ATOM 1471 N N . LEU A 1 200 ? -8.312 4.277 -7.34 1 92.62 200 LEU A N 1
ATOM 1472 C CA . LEU A 1 200 ? -9.391 5.242 -7.523 1 92.62 200 LEU A CA 1
ATOM 1473 C C . LEU A 1 200 ? -10.445 5.09 -6.434 1 92.62 200 LEU A C 1
ATOM 1475 O O . LEU A 1 200 ? -10.5 4.066 -5.75 1 92.62 200 LEU A O 1
ATOM 1479 N N . THR A 1 201 ? -11.172 6.098 -6.273 1 90.31 201 THR A N 1
ATOM 1480 C CA . THR A 1 201 ? -12.32 6.004 -5.375 1 90.31 201 THR A CA 1
ATOM 1481 C C . THR A 1 201 ? -13.625 6.191 -6.145 1 90.31 201 THR A C 1
ATOM 1483 O O . THR A 1 201 ? -13.688 6.996 -7.078 1 90.31 201 THR A O 1
ATOM 1486 N N . GLY A 1 202 ? -14.617 5.41 -5.824 1 82.19 202 GLY A N 1
ATOM 1487 C CA . GLY A 1 202 ? -15.938 5.57 -6.414 1 82.19 202 GLY A CA 1
ATOM 1488 C C . GLY A 1 202 ? -16.734 6.707 -5.801 1 82.19 202 GLY A C 1
ATOM 1489 O O . GLY A 1 202 ? -17.75 7.133 -6.355 1 82.19 202 GLY A O 1
ATOM 1490 N N . HIS A 1 203 ? -16.328 7.176 -4.684 1 71.94 203 HIS A N 1
ATOM 1491 C CA . HIS A 1 203 ? -17.094 8.203 -3.98 1 71.94 203 HIS A CA 1
ATOM 1492 C C . HIS A 1 203 ? -16.688 9.602 -4.438 1 71.94 203 HIS A C 1
ATOM 1494 O O . HIS A 1 203 ? -15.5 9.891 -4.574 1 71.94 203 HIS A O 1
ATOM 1500 N N . SER A 1 204 ? -17.547 10.258 -5.32 1 53.72 204 SER A N 1
ATOM 1501 C CA . SER A 1 204 ? -17.266 11.617 -5.777 1 53.72 204 SER A CA 1
ATOM 1502 C C . SER A 1 204 ? -17.25 12.602 -4.613 1 53.72 204 SER A C 1
ATOM 1504 O O . SER A 1 204 ? -17.812 12.328 -3.557 1 53.72 204 SER A O 1
ATOM 1506 N N . ARG A 1 205 ? -16.297 13.719 -4.668 1 51.16 205 ARG A N 1
ATOM 1507 C CA . ARG A 1 205 ? -16.109 14.82 -3.725 1 51.16 205 ARG A CA 1
ATOM 1508 C C . ARG A 1 205 ? -17.438 15.234 -3.098 1 51.16 205 ARG A C 1
ATOM 1510 O O . ARG A 1 205 ? -17.5 15.523 -1.9 1 51.16 205 ARG A O 1
ATOM 1517 N N . ASN A 1 206 ? -18.438 15.383 -3.895 1 46.38 206 ASN A N 1
ATOM 1518 C CA . ASN A 1 206 ? -19.656 16.047 -3.473 1 46.38 206 ASN A CA 1
ATOM 1519 C C . ASN A 1 206 ? -20.75 15.031 -3.121 1 46.38 206 ASN A C 1
ATOM 1521 O O . ASN A 1 206 ? -21.938 15.383 -3.066 1 46.38 206 ASN A O 1
ATOM 1525 N N . GLY A 1 207 ? -20.344 13.883 -2.748 1 47.5 207 GLY A N 1
ATOM 1526 C CA . GLY A 1 207 ? -21.406 12.977 -2.342 1 47.5 207 GLY A CA 1
ATOM 1527 C C . GLY A 1 207 ? -22.281 12.523 -3.498 1 47.5 207 GLY A C 1
ATOM 1528 O O . GLY A 1 207 ? -23.312 11.898 -3.291 1 47.5 207 GLY A O 1
ATOM 1529 N N . GLY A 1 208 ? -22.078 13.031 -4.684 1 45.03 208 GLY A N 1
ATOM 1530 C CA . GLY A 1 208 ? -22.984 12.688 -5.77 1 45.03 208 GLY A CA 1
ATOM 1531 C C . GLY A 1 208 ? -22.578 11.438 -6.512 1 45.03 208 GLY A C 1
ATOM 1532 O O . GLY A 1 208 ? -21.562 10.82 -6.191 1 45.03 208 GLY A O 1
ATOM 1533 N N . THR A 1 209 ? -23.609 10.766 -7.035 1 45.62 209 THR A N 1
ATOM 1534 C CA . THR A 1 209 ? -23.516 9.609 -7.918 1 45.62 209 THR A CA 1
ATOM 1535 C C . THR A 1 209 ? -22.641 9.93 -9.133 1 45.62 209 THR A C 1
ATOM 1537 O O . THR A 1 209 ? -22.578 9.133 -10.07 1 45.62 209 THR A O 1
ATOM 1540 N N . ASP A 1 210 ? -22.266 11.086 -9.219 1 49.81 210 ASP A N 1
ATOM 1541 C CA . ASP A 1 210 ? -21.484 11.32 -10.422 1 49.81 210 ASP A CA 1
ATOM 1542 C C . ASP A 1 210 ? -20.188 10.516 -10.391 1 49.81 210 ASP A C 1
ATOM 1544 O O . ASP A 1 210 ? -19.406 10.617 -9.438 1 49.81 210 ASP A O 1
ATOM 1548 N N . PRO A 1 211 ? -20.266 9.531 -11.133 1 48.94 211 PRO A N 1
ATOM 1549 C CA . PRO A 1 211 ? -19.078 8.688 -11.211 1 48.94 211 PRO A CA 1
ATOM 1550 C C . PRO A 1 211 ? -17.781 9.492 -11.172 1 48.94 211 PRO A C 1
ATOM 1552 O O . PRO A 1 211 ? -17.766 10.672 -11.531 1 48.94 211 PRO A O 1
ATOM 1555 N N . LEU A 1 212 ? -16.859 9.023 -10.398 1 53 212 LEU A N 1
ATOM 1556 C CA . LEU A 1 212 ? -15.461 9.453 -10.406 1 53 212 LEU A CA 1
ATOM 1557 C C . LEU A 1 212 ? -15.078 10.008 -11.781 1 53 212 LEU A C 1
ATOM 1559 O O . LEU A 1 212 ? -15.539 9.5 -12.805 1 53 212 LEU A O 1
ATOM 1563 N N . HIS A 1 213 ? -14.992 11.258 -11.914 1 52.09 213 HIS A N 1
ATOM 1564 C CA . HIS A 1 213 ? -14.258 11.68 -13.094 1 52.09 213 HIS A CA 1
ATOM 1565 C C . HIS A 1 213 ? -13.164 10.68 -13.453 1 52.09 213 HIS A C 1
ATOM 1567 O O . HIS A 1 213 ? -12.023 10.805 -13 1 52.09 213 HIS A O 1
ATOM 1573 N N . VAL A 1 214 ? -13.609 9.422 -13.445 1 54.66 214 VAL A N 1
ATOM 1574 C CA . VAL A 1 214 ? -12.625 8.547 -14.07 1 54.66 214 VAL A CA 1
ATOM 1575 C C . VAL A 1 214 ? -12.234 9.094 -15.438 1 54.66 214 VAL A C 1
ATOM 1577 O O . VAL A 1 214 ? -13.07 9.164 -16.344 1 54.66 214 VAL A O 1
ATOM 1580 N N . ALA A 1 215 ? -11.266 9.922 -15.367 1 54.66 215 ALA A N 1
ATOM 1581 C CA . ALA A 1 215 ? -10.758 10.539 -16.594 1 54.66 215 ALA A CA 1
ATOM 1582 C C . ALA A 1 215 ? -10.625 9.508 -17.703 1 54.66 215 ALA A C 1
ATOM 1584 O O . ALA A 1 215 ? -10.438 8.312 -17.438 1 54.66 215 ALA A O 1
ATOM 1585 N N . GLU A 1 216 ? -11.117 9.75 -18.859 1 57.56 216 GLU A N 1
ATOM 1586 C CA . GLU A 1 216 ? -10.922 9.023 -20.109 1 57.56 216 GLU A CA 1
ATOM 1587 C C . GLU A 1 216 ? -9.617 8.227 -20.078 1 57.56 216 GLU A C 1
ATOM 1589 O O . GLU A 1 216 ? -9.531 7.137 -20.656 1 57.56 216 GLU A O 1
ATOM 1594 N N . ASN A 1 217 ? -8.766 8.672 -19.219 1 61.72 217 ASN A N 1
ATOM 1595 C CA . ASN A 1 217 ? -7.426 8.086 -19.25 1 61.72 217 ASN A CA 1
ATOM 1596 C C . ASN A 1 217 ? -7.297 6.922 -18.266 1 61.72 217 ASN A C 1
ATOM 1598 O O . ASN A 1 217 ? -6.223 6.332 -18.141 1 61.72 217 ASN A O 1
ATOM 1602 N N . ALA A 1 218 ? -8.445 6.594 -17.75 1 65.31 218 ALA A N 1
ATOM 1603 C CA . ALA A 1 218 ? -8.367 5.48 -16.812 1 65.31 218 ALA A CA 1
ATOM 1604 C C . ALA A 1 218 ? -8.43 4.141 -17.547 1 65.31 218 ALA A C 1
ATOM 1606 O O . ALA A 1 218 ? -8.047 3.107 -16.984 1 65.31 218 ALA A O 1
ATOM 1607 N N . ALA A 1 219 ? -8.672 4.191 -18.812 1 77.56 219 ALA A N 1
ATOM 1608 C CA . ALA A 1 219 ? -8.859 2.957 -19.562 1 77.56 219 ALA A CA 1
ATOM 1609 C C . ALA A 1 219 ? -7.562 2.518 -20.234 1 77.56 219 ALA A C 1
ATOM 1611 O O . ALA A 1 219 ? -7.473 2.477 -21.469 1 77.56 219 ALA A O 1
ATOM 1612 N N . ASP A 1 220 ? -6.582 2.324 -19.484 1 83.62 220 ASP A N 1
ATOM 1613 C CA . ASP A 1 220 ? -5.305 1.796 -19.953 1 83.62 220 ASP A CA 1
ATOM 1614 C C . ASP A 1 220 ? -5.188 0.301 -19.656 1 83.62 220 ASP A C 1
ATOM 1616 O O . ASP A 1 220 ? -5.125 -0.109 -18.5 1 83.62 220 ASP A O 1
ATOM 1620 N N . PRO A 1 221 ? -5.16 -0.517 -20.688 1 86.94 221 PRO A N 1
ATOM 1621 C CA . PRO A 1 221 ? -5.156 -1.968 -20.484 1 86.94 221 PRO A CA 1
ATOM 1622 C C . PRO A 1 221 ? -3.902 -2.461 -19.766 1 86.94 221 PRO A C 1
ATOM 1624 O O . PRO A 1 221 ? -3.871 -3.592 -19.281 1 86.94 221 PRO A O 1
ATOM 1627 N N . GLU A 1 222 ? -2.918 -1.65 -19.719 1 89.31 222 GLU A N 1
ATOM 1628 C CA . GLU A 1 222 ? -1.676 -2.061 -19.078 1 89.31 222 GLU A CA 1
ATOM 1629 C C . GLU A 1 222 ? -1.617 -1.565 -17.625 1 89.31 222 GLU A C 1
ATOM 1631 O O . GLU A 1 222 ? -0.576 -1.661 -16.984 1 89.31 222 GLU A O 1
ATOM 1636 N N . THR A 1 223 ? -2.736 -1.057 -17.219 1 92.75 223 THR A N 1
ATOM 1637 C CA . THR A 1 223 ? -2.832 -0.563 -15.852 1 92.75 223 THR A CA 1
ATOM 1638 C C . THR A 1 223 ? -3.857 -1.369 -15.055 1 92.75 223 THR A C 1
ATOM 1640 O O . THR A 1 223 ? -4.977 -1.587 -15.523 1 92.75 223 THR A O 1
ATOM 1643 N N . THR A 1 224 ? -3.43 -1.879 -13.93 1 96.81 224 THR A N 1
ATOM 1644 C CA . THR A 1 224 ? -4.387 -2.432 -12.977 1 96.81 224 THR A CA 1
ATOM 1645 C C . THR A 1 224 ? -5.18 -1.317 -12.297 1 96.81 224 THR A C 1
ATOM 1647 O O . THR A 1 224 ? -4.598 -0.385 -11.742 1 96.81 224 THR A O 1
ATOM 1650 N N . LEU A 1 225 ? -6.48 -1.397 -12.391 1 96.06 225 LEU A N 1
ATOM 1651 C CA . LEU A 1 225 ? -7.34 -0.408 -11.75 1 96.06 225 LEU A CA 1
ATOM 1652 C C . LEU A 1 225 ? -7.938 -0.964 -10.461 1 96.06 225 LEU A C 1
ATOM 1654 O O . LEU A 1 225 ? -8.539 -2.039 -10.469 1 96.06 225 LEU A O 1
ATOM 1658 N N . VAL A 1 226 ? -7.734 -0.276 -9.391 1 97.56 226 VAL A N 1
ATOM 1659 C CA . VAL A 1 226 ? -8.336 -0.63 -8.109 1 97.56 226 VAL A CA 1
ATOM 1660 C C . VAL A 1 226 ? -9.297 0.469 -7.668 1 97.56 226 VAL A C 1
ATOM 1662 O O . VAL A 1 226 ? -8.906 1.63 -7.531 1 97.56 226 VAL A O 1
ATOM 1665 N N . VAL A 1 227 ? -10.523 0.086 -7.418 1 95.5 227 VAL A N 1
ATOM 1666 C CA . VAL A 1 227 ? -11.562 1.059 -7.098 1 95.5 227 VAL A CA 1
ATOM 1667 C C . VAL A 1 227 ? -12 0.883 -5.648 1 95.5 227 VAL A C 1
ATOM 1669 O O . VAL A 1 227 ? -12.625 -0.124 -5.301 1 95.5 227 VAL A O 1
ATOM 1672 N N . TYR A 1 228 ? -11.633 1.856 -4.867 1 95.12 228 TYR A N 1
ATOM 1673 C CA . TYR A 1 228 ? -12.078 1.923 -3.48 1 95.12 228 TYR A CA 1
ATOM 1674 C C . TYR A 1 228 ? -13.484 2.498 -3.387 1 95.12 228 TYR A C 1
ATOM 1676 O O . TYR A 1 228 ? -13.844 3.41 -4.137 1 95.12 228 TYR A O 1
ATOM 1684 N N . MET A 1 229 ? -14.32 1.923 -2.451 1 91.06 229 MET A N 1
ATOM 1685 C CA . MET A 1 229 ? -15.688 2.395 -2.25 1 91.06 229 MET A CA 1
ATOM 1686 C C . MET A 1 229 ? -16.422 2.494 -3.58 1 91.06 229 MET A C 1
ATOM 1688 O O . MET A 1 229 ? -17.062 3.508 -3.865 1 91.06 229 MET A O 1
ATOM 1692 N N . GLY A 1 230 ? -16.281 1.467 -4.41 1 90.5 230 GLY A N 1
ATOM 1693 C CA . GLY A 1 230 ? -16.75 1.575 -5.777 1 90.5 230 GLY A CA 1
ATOM 1694 C C . GLY A 1 230 ? -18.016 0.778 -6.035 1 90.5 230 GLY A C 1
ATOM 1695 O O . GLY A 1 230 ? -18.516 0.747 -7.16 1 90.5 230 GLY A O 1
ATOM 1696 N N . LEU A 1 231 ? -18.562 0.213 -5.027 1 92 231 LEU A N 1
ATOM 1697 C CA . LEU A 1 231 ? -19.688 -0.691 -5.223 1 92 231 LEU A CA 1
ATOM 1698 C C . LEU A 1 231 ? -20.891 0.052 -5.809 1 92 231 LEU A C 1
ATOM 1700 O O . LEU A 1 231 ? -21.469 -0.382 -6.805 1 92 231 LEU A O 1
ATOM 1704 N N . SER A 1 232 ? -21.234 1.169 -5.273 1 89.06 232 SER A N 1
ATOM 1705 C CA . SER A 1 232 ? -22.422 1.906 -5.695 1 89.06 232 SER A CA 1
ATOM 1706 C C . SER A 1 232 ? -22.219 2.535 -7.07 1 89.06 232 SER A C 1
ATOM 1708 O O . SER A 1 232 ? -23.188 2.76 -7.801 1 89.06 232 SER A O 1
ATOM 1710 N N . THR A 1 233 ? -21.031 2.736 -7.469 1 90.44 233 THR A N 1
ATOM 1711 C CA . THR A 1 233 ? -20.766 3.432 -8.719 1 90.44 233 THR A CA 1
ATOM 1712 C C . THR A 1 233 ? -20.359 2.445 -9.812 1 90.44 233 THR A C 1
ATOM 1714 O O . THR A 1 233 ? -20.234 2.818 -10.984 1 90.44 233 THR A O 1
ATOM 1717 N N . LEU A 1 234 ? -20.234 1.277 -9.469 1 93.31 234 LEU A N 1
ATOM 1718 C CA . LEU A 1 234 ? -19.75 0.259 -10.391 1 93.31 234 LEU A CA 1
ATOM 1719 C C . LEU A 1 234 ? -20.641 0.2 -11.633 1 93.31 234 LEU A C 1
ATOM 1721 O O . LEU A 1 234 ? -20.125 0.105 -12.758 1 93.31 234 LEU A O 1
ATOM 1725 N N . PRO A 1 235 ? -21.984 0.324 -11.555 1 93.75 235 PRO A N 1
ATOM 1726 C CA . PRO A 1 235 ? -22.844 0.255 -12.727 1 93.75 235 PRO A CA 1
ATOM 1727 C C . PRO A 1 235 ? -22.578 1.375 -13.734 1 93.75 235 PRO A C 1
ATOM 1729 O O . PRO A 1 235 ? -22.828 1.209 -14.93 1 93.75 235 PRO A O 1
ATOM 1732 N N . SER A 1 236 ? -22.062 2.463 -13.242 1 91.12 236 SER A N 1
ATOM 1733 C CA . SER A 1 236 ? -21.719 3.568 -14.133 1 91.12 236 SER A CA 1
ATOM 1734 C C . SER A 1 236 ? -20.266 3.484 -14.586 1 91.12 236 SER A C 1
ATOM 1736 O O . SER A 1 236 ? -19.938 3.84 -15.719 1 91.12 236 SER A O 1
ATOM 1738 N N . LEU A 1 237 ? -19.438 2.986 -13.773 1 90.94 237 LEU A N 1
ATOM 1739 C CA . LEU A 1 237 ? -18 2.945 -14.031 1 90.94 237 LEU A CA 1
ATOM 1740 C C . LEU A 1 237 ? -17.656 1.909 -15.094 1 90.94 237 LEU A C 1
ATOM 1742 O O . LEU A 1 237 ? -16.891 2.191 -16.016 1 90.94 237 LEU A O 1
ATOM 1746 N N . ALA A 1 238 ? -18.219 0.754 -14.984 1 93.94 238 ALA A N 1
ATOM 1747 C CA . ALA A 1 238 ? -17.875 -0.358 -15.867 1 93.94 238 ALA A CA 1
ATOM 1748 C C . ALA A 1 238 ? -18.156 -0.016 -17.328 1 93.94 238 ALA A C 1
ATOM 1750 O O . ALA A 1 238 ? -17.266 -0.1 -18.172 1 93.94 238 ALA A O 1
ATOM 1751 N N . PRO A 1 239 ? -19.391 0.455 -17.641 1 93.12 239 PRO A N 1
ATOM 1752 C CA . PRO A 1 239 ? -19.641 0.839 -19.031 1 93.12 239 PRO A CA 1
ATOM 1753 C C . PRO A 1 239 ? -18.75 1.978 -19.516 1 93.12 239 PRO A C 1
ATOM 1755 O O . PRO A 1 239 ? -18.328 2.004 -20.672 1 93.12 239 PRO A O 1
ATOM 1758 N N . LYS A 1 240 ? -18.391 2.85 -18.656 1 90.81 240 LYS A N 1
ATOM 1759 C CA . LYS A 1 240 ? -17.531 3.973 -19 1 90.81 240 LYS A CA 1
ATOM 1760 C C . LYS A 1 240 ? -16.125 3.5 -19.359 1 90.81 240 LYS A C 1
ATOM 1762 O O . LYS A 1 240 ? -15.523 3.971 -20.328 1 90.81 240 LYS A O 1
ATOM 1767 N N . LEU A 1 241 ? -15.602 2.629 -18.547 1 91.94 241 LEU A N 1
ATOM 1768 C CA . LEU A 1 241 ? -14.281 2.082 -18.812 1 91.94 241 LEU A CA 1
ATOM 1769 C C . LEU A 1 241 ? -14.25 1.367 -20.156 1 91.94 241 LEU A C 1
ATOM 1771 O O . LEU A 1 241 ? -13.297 1.524 -20.938 1 91.94 241 LEU A O 1
ATOM 1775 N N . MET A 1 242 ? -15.312 0.64 -20.438 1 93.88 242 MET A N 1
ATOM 1776 C CA . MET A 1 242 ? -15.391 -0.084 -21.703 1 93.88 242 MET A CA 1
ATOM 1777 C C . MET A 1 242 ? -15.523 0.882 -22.875 1 93.88 242 MET A C 1
ATOM 1779 O O . MET A 1 242 ? -14.883 0.7 -23.906 1 93.88 242 MET A O 1
ATOM 1783 N N . LYS A 1 243 ? -16.266 1.884 -22.672 1 91 243 LYS A N 1
ATOM 1784 C CA . LYS A 1 243 ? -16.453 2.904 -23.703 1 91 243 LYS A CA 1
ATOM 1785 C C . LYS A 1 243 ? -15.133 3.611 -24.016 1 91 243 LYS A C 1
ATOM 1787 O O . LYS A 1 243 ? -14.883 3.986 -25.156 1 91 243 LYS A O 1
ATOM 1792 N N . HIS A 1 244 ? -14.32 3.674 -23.031 1 88.25 244 HIS A N 1
ATOM 1793 C CA . HIS A 1 244 ? -13.078 4.418 -23.203 1 88.25 244 HIS A CA 1
ATOM 1794 C C . HIS A 1 244 ? -11.93 3.49 -23.578 1 88.25 244 HIS A C 1
ATOM 1796 O O . HIS A 1 244 ? -10.766 3.895 -23.547 1 88.25 244 HIS A O 1
ATOM 1802 N N . GLY A 1 245 ? -12.258 2.201 -23.828 1 88 245 GLY A N 1
ATOM 1803 C CA . GLY A 1 245 ? -11.234 1.414 -24.5 1 88 245 GLY A CA 1
ATOM 1804 C C . GLY A 1 245 ? -10.859 0.154 -23.75 1 88 245 GLY A C 1
ATOM 1805 O O . GLY A 1 245 ? -10.125 -0.691 -24.266 1 88 245 GLY A O 1
ATOM 1806 N N . LEU A 1 246 ? -11.312 0.005 -22.547 1 93.38 246 LEU A N 1
ATOM 1807 C CA . LEU A 1 246 ? -11.023 -1.247 -21.859 1 93.38 246 LEU A CA 1
ATOM 1808 C C . LEU A 1 246 ? -11.867 -2.387 -22.422 1 93.38 246 LEU A C 1
ATOM 1810 O O . LEU A 1 246 ? -13.086 -2.256 -22.562 1 93.38 246 LEU A O 1
ATOM 1814 N N . PRO A 1 247 ? -11.273 -3.49 -22.797 1 96 247 PRO A N 1
ATOM 1815 C CA . PRO A 1 247 ? -12.031 -4.605 -23.375 1 96 247 PRO A CA 1
ATOM 1816 C C . PRO A 1 247 ? -13.102 -5.133 -22.422 1 96 247 PRO A C 1
ATOM 1818 O O . PRO A 1 247 ? -12.875 -5.219 -21.203 1 96 247 PRO A O 1
ATOM 1821 N N . PRO A 1 248 ? -14.242 -5.5 -22.969 1 97.06 248 PRO A N 1
ATOM 1822 C CA . PRO A 1 248 ? -15.328 -6.023 -22.141 1 97.06 248 PRO A CA 1
ATOM 1823 C C . PRO A 1 248 ? -14.945 -7.312 -21.406 1 97.06 248 PRO A C 1
ATOM 1825 O O . PRO A 1 248 ? -15.5 -7.621 -20.359 1 97.06 248 PRO A O 1
ATOM 1828 N N . ASP A 1 249 ? -13.977 -8.016 -21.938 1 97.44 249 ASP A N 1
ATOM 1829 C CA . ASP A 1 249 ? -13.57 -9.289 -21.344 1 97.44 249 ASP A CA 1
ATOM 1830 C C . ASP A 1 249 ? -12.398 -9.109 -20.391 1 97.44 249 ASP A C 1
ATOM 1832 O O . ASP A 1 249 ?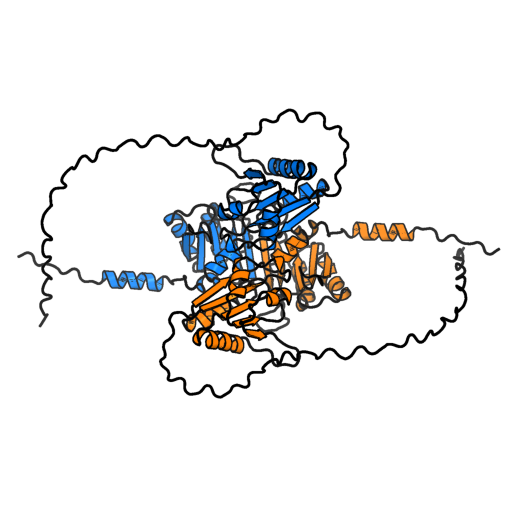 -11.734 -10.078 -20.016 1 97.44 249 ASP A O 1
ATOM 1836 N N . THR A 1 250 ? -12.156 -7.875 -19.984 1 97.5 250 THR A N 1
ATOM 1837 C CA . THR A 1 250 ? -11.125 -7.625 -18.984 1 97.5 250 THR A CA 1
ATOM 1838 C C . THR A 1 250 ? -11.469 -8.312 -17.656 1 97.5 250 THR A C 1
ATOM 1840 O O . THR A 1 250 ? -12.562 -8.117 -17.125 1 97.5 250 THR A O 1
ATOM 1843 N N . PRO A 1 251 ? -10.586 -9.156 -17.125 1 98.44 251 PRO A N 1
ATOM 1844 C CA . PRO A 1 251 ? -10.82 -9.805 -15.836 1 98.44 251 PRO A CA 1
ATOM 1845 C C . PRO A 1 251 ? -10.984 -8.805 -14.695 1 98.44 251 PRO A C 1
ATOM 1847 O O . PRO A 1 251 ? -10.328 -7.766 -14.68 1 98.44 251 PRO A O 1
ATOM 1850 N N . ALA A 1 252 ? -11.883 -9.141 -13.758 1 98.56 252 ALA A N 1
ATOM 1851 C CA . ALA A 1 252 ? -12.125 -8.281 -12.602 1 98.56 252 ALA A CA 1
ATOM 1852 C C . ALA A 1 252 ? -12.586 -9.102 -11.398 1 98.56 252 ALA A C 1
ATOM 1854 O O . ALA A 1 252 ? -12.953 -10.266 -11.539 1 98.56 252 ALA A O 1
ATOM 1855 N N . VAL A 1 253 ? -12.469 -8.5 -10.234 1 98.75 253 VAL A N 1
ATOM 1856 C CA . VAL A 1 253 ? -12.945 -9.133 -9.016 1 98.75 253 VAL A CA 1
ATOM 1857 C C . VAL A 1 253 ? -13.453 -8.07 -8.047 1 98.75 253 VAL A C 1
ATOM 1859 O O . VAL A 1 253 ? -12.891 -6.977 -7.953 1 98.75 253 VAL A O 1
ATOM 1862 N N . ALA A 1 254 ? -14.57 -8.297 -7.445 1 98.69 254 ALA A N 1
ATOM 1863 C CA . ALA A 1 254 ? -15.102 -7.531 -6.316 1 98.69 254 ALA A CA 1
ATOM 1864 C C . ALA A 1 254 ? -14.992 -8.32 -5.016 1 98.69 254 ALA A C 1
ATOM 1866 O O . ALA A 1 254 ? -15.391 -9.484 -4.957 1 98.69 254 ALA A O 1
ATOM 1867 N N . VAL A 1 255 ? -14.43 -7.711 -4.008 1 98.62 255 VAL A N 1
ATOM 1868 C CA . VAL A 1 255 ? -14.156 -8.43 -2.768 1 98.62 255 VAL A CA 1
ATOM 1869 C C . VAL A 1 255 ? -14.781 -7.688 -1.589 1 98.62 255 VAL A C 1
ATOM 1871 O O . VAL A 1 255 ? -14.398 -6.555 -1.286 1 98.62 255 VAL A O 1
ATOM 1874 N N . GLU A 1 256 ? -15.703 -8.312 -0.895 1 98.06 256 GLU A N 1
ATOM 1875 C CA . GLU A 1 256 ? -16.359 -7.797 0.301 1 98.06 256 GLU A CA 1
ATOM 1876 C C . GLU A 1 256 ? -15.609 -8.203 1.565 1 98.06 256 GLU A C 1
ATOM 1878 O O . GLU A 1 256 ? -15.297 -9.375 1.756 1 98.06 256 GLU A O 1
ATOM 1883 N N . ARG A 1 257 ? -15.336 -7.227 2.434 1 96.31 257 ARG A N 1
ATOM 1884 C CA . ARG A 1 257 ? -14.688 -7.477 3.717 1 96.31 257 ARG A CA 1
ATOM 1885 C C . ARG A 1 257 ? -13.406 -8.289 3.535 1 96.31 257 ARG A C 1
ATOM 1887 O O . ARG A 1 257 ? -13.219 -9.312 4.191 1 96.31 257 ARG A O 1
ATOM 1894 N N . GLY A 1 258 ? -12.562 -7.762 2.629 1 96.94 258 GLY A N 1
ATOM 1895 C CA . GLY A 1 258 ? -11.344 -8.461 2.256 1 96.94 258 GLY A CA 1
ATOM 1896 C C . GLY A 1 258 ? -10.43 -8.734 3.436 1 96.94 258 GLY A C 1
ATOM 1897 O O . GLY A 1 258 ? -10.281 -7.898 4.328 1 96.94 258 GLY A O 1
ATOM 1898 N N . THR A 1 259 ? -9.82 -9.914 3.488 1 97.06 259 THR A N 1
ATOM 1899 C CA . THR A 1 259 ? -8.828 -10.445 4.414 1 97.06 259 THR A CA 1
ATOM 1900 C C . THR A 1 259 ? -9.477 -10.828 5.738 1 97.06 259 THR A C 1
ATOM 1902 O O . THR A 1 259 ? -8.789 -11.258 6.672 1 97.06 259 THR A O 1
ATOM 1905 N N . THR A 1 260 ? -10.773 -10.594 5.91 1 95.38 260 THR A N 1
ATOM 1906 C CA . THR A 1 260 ? -11.484 -11.062 7.098 1 95.38 260 THR A CA 1
ATOM 1907 C C . THR A 1 260 ? -12.078 -12.445 6.863 1 95.38 260 THR A C 1
ATOM 1909 O O . THR A 1 260 ? -12.148 -12.914 5.727 1 95.38 260 THR A O 1
ATOM 1912 N N . PRO A 1 261 ? -12.531 -13.109 7.957 1 94.31 261 PRO A N 1
ATOM 1913 C CA . PRO A 1 261 ? -13.172 -14.414 7.797 1 94.31 261 PRO A CA 1
ATOM 1914 C C . PRO A 1 261 ? -14.492 -14.328 7.043 1 94.31 261 PRO A C 1
ATOM 1916 O O . PRO A 1 261 ? -14.984 -15.344 6.531 1 94.31 261 PRO A O 1
ATOM 1919 N N . GLN A 1 262 ? -15.141 -13.195 6.906 1 94.88 262 GLN A N 1
ATOM 1920 C CA . GLN A 1 262 ? -16.422 -13.016 6.242 1 94.88 262 GLN A CA 1
ATOM 1921 C C . GLN A 1 262 ? -16.234 -12.578 4.793 1 94.88 262 GLN A C 1
ATOM 1923 O O . GLN A 1 262 ? -17.188 -12.133 4.145 1 94.88 262 GLN A O 1
ATOM 1928 N N . GLN A 1 263 ? -15.07 -12.75 4.336 1 97.5 263 GLN A N 1
ATOM 1929 C CA . GLN A 1 263 ? -14.75 -12.32 2.977 1 97.5 263 GLN A CA 1
ATOM 1930 C C . GLN A 1 263 ? -15.617 -13.047 1.954 1 97.5 263 GLN A C 1
ATOM 1932 O O . GLN A 1 263 ? -15.844 -14.258 2.066 1 97.5 263 GLN A O 1
ATOM 1937 N N . ARG A 1 264 ? -16.156 -12.258 1.023 1 98.06 264 ARG A N 1
ATOM 1938 C CA . ARG A 1 264 ? -16.828 -12.781 -0.169 1 98.06 264 ARG A CA 1
ATOM 1939 C C . ARG A 1 264 ? -16.234 -12.172 -1.435 1 98.06 264 ARG A C 1
ATOM 1941 O O . ARG A 1 264 ? -15.758 -11.031 -1.421 1 98.06 264 ARG A O 1
ATOM 1948 N N . MET A 1 265 ? -16.203 -12.984 -2.48 1 98 265 MET A N 1
ATOM 1949 C CA . MET A 1 265 ? -15.57 -12.508 -3.709 1 98 265 MET A CA 1
ATOM 1950 C C . MET A 1 265 ? -16.422 -12.859 -4.926 1 98 265 MET A C 1
ATOM 1952 O O . MET A 1 265 ? -17.062 -13.914 -4.961 1 98 265 MET A O 1
ATOM 1956 N N . VAL A 1 266 ? -16.422 -12 -5.879 1 98.25 266 VAL A N 1
ATOM 1957 C CA . VAL A 1 266 ? -17.047 -12.203 -7.188 1 98.25 266 VAL A CA 1
ATOM 1958 C C . VAL A 1 266 ? -16.016 -11.953 -8.289 1 98.25 266 VAL A C 1
ATOM 1960 O O . VAL A 1 266 ? -15.625 -10.805 -8.531 1 98.25 266 VAL A O 1
ATOM 1963 N N . PHE A 1 267 ? -15.547 -13.055 -8.914 1 98.44 267 PHE A N 1
ATOM 1964 C CA . PHE A 1 267 ? -14.734 -12.961 -10.117 1 98.44 267 PHE A CA 1
ATOM 1965 C C . PHE A 1 267 ? -15.609 -12.922 -11.367 1 98.44 267 PHE A C 1
ATOM 1967 O O . PHE A 1 267 ? -16.562 -13.695 -11.484 1 98.44 267 PHE A O 1
ATOM 1974 N N . ALA A 1 268 ? -15.336 -12.016 -12.266 1 98.19 268 ALA A N 1
ATOM 1975 C CA . ALA A 1 268 ? -16.094 -11.93 -13.516 1 98.19 268 ALA A CA 1
ATOM 1976 C C . ALA A 1 268 ? -15.344 -11.078 -14.547 1 98.19 268 ALA A C 1
ATOM 1978 O O . ALA A 1 268 ? -14.375 -10.398 -14.211 1 98.19 268 ALA A O 1
ATOM 1979 N N . MET A 1 269 ? -15.742 -11.242 -15.75 1 98.19 269 MET A N 1
ATOM 1980 C CA . MET A 1 269 ? -15.32 -10.273 -16.766 1 98.19 269 MET A CA 1
ATOM 1981 C C . MET A 1 269 ? -15.984 -8.922 -16.531 1 98.19 269 MET A C 1
ATOM 1983 O O . MET A 1 269 ? -17.078 -8.852 -15.953 1 98.19 269 MET A O 1
ATOM 1987 N N . LEU A 1 270 ? -15.312 -7.883 -17 1 97.62 270 LEU A N 1
ATOM 1988 C CA . LEU A 1 270 ? -15.766 -6.516 -16.766 1 97.62 270 LEU A CA 1
ATOM 1989 C C . LEU A 1 270 ? -17.203 -6.336 -17.234 1 97.62 270 LEU A C 1
ATOM 1991 O O . LEU A 1 270 ? -18.016 -5.734 -16.531 1 97.62 270 LEU A O 1
ATOM 1995 N N . LYS A 1 271 ? -17.594 -6.895 -18.344 1 97.94 271 LYS A N 1
ATOM 1996 C CA . LYS A 1 271 ? -18.922 -6.738 -18.922 1 97.94 271 LYS A CA 1
ATOM 1997 C C . LYS A 1 271 ? -20 -7.371 -18.031 1 97.94 271 LYS A C 1
ATOM 1999 O O . LYS A 1 271 ? -21.156 -6.953 -18.047 1 97.94 271 LYS A O 1
ATOM 2004 N N . ASP A 1 272 ? -19.594 -8.352 -17.266 1 98 272 ASP A N 1
ATOM 2005 C CA . ASP A 1 272 ? -20.531 -9.117 -16.469 1 98 272 ASP A CA 1
ATOM 2006 C C . ASP A 1 272 ? -20.469 -8.727 -14.992 1 98 272 ASP A C 1
ATOM 2008 O O . ASP A 1 272 ? -21.297 -9.156 -14.188 1 98 272 ASP A O 1
ATOM 2012 N N . LEU A 1 273 ? -19.531 -7.934 -14.602 1 98.06 273 LEU A N 1
ATOM 2013 C CA . LEU A 1 273 ? -19.188 -7.715 -13.203 1 98.06 273 LEU A CA 1
ATOM 2014 C C . LEU A 1 273 ? -20.359 -7.074 -12.453 1 98.06 273 LEU A C 1
ATOM 2016 O O . LEU A 1 273 ? -20.672 -7.473 -11.328 1 98.06 273 LEU A O 1
ATOM 2020 N N . VAL A 1 274 ? -21.031 -6.102 -13.07 1 97.81 274 VAL A N 1
ATOM 2021 C CA . VAL A 1 274 ? -22.125 -5.391 -12.422 1 97.81 274 VAL A CA 1
ATOM 2022 C C . VAL A 1 274 ? -23.234 -6.371 -12.047 1 97.81 274 VAL A C 1
ATOM 2024 O O . VAL A 1 274 ? -23.688 -6.398 -10.906 1 97.81 274 VAL A O 1
ATOM 2027 N N . ASN A 1 275 ? -23.578 -7.176 -12.992 1 98 275 ASN A N 1
ATOM 2028 C CA . ASN A 1 275 ? -24.656 -8.141 -12.781 1 98 275 ASN A CA 1
ATOM 2029 C C . ASN A 1 275 ? -24.266 -9.188 -11.734 1 98 275 ASN A C 1
ATOM 2031 O O . ASN A 1 275 ? -25.078 -9.547 -10.883 1 98 275 ASN A O 1
ATOM 2035 N N . GLU A 1 276 ? -23.062 -9.664 -11.805 1 97.88 276 GLU A N 1
ATOM 2036 C CA . GLU A 1 276 ? -22.609 -10.695 -10.875 1 97.88 276 GLU A CA 1
ATOM 2037 C C . GLU A 1 276 ? -22.531 -10.156 -9.445 1 97.88 276 GLU A C 1
ATOM 2039 O O . GLU A 1 276 ? -22.875 -10.852 -8.492 1 97.88 276 GLU A O 1
ATOM 2044 N N . VAL A 1 277 ? -22.062 -8.961 -9.305 1 97.81 277 VAL A N 1
ATOM 2045 C CA . VAL A 1 277 ? -21.984 -8.32 -7.996 1 97.81 277 VAL A CA 1
ATOM 2046 C C . VAL A 1 277 ? -23.375 -8.125 -7.422 1 97.81 277 VAL A C 1
ATOM 2048 O O . VAL A 1 277 ? -23.609 -8.359 -6.23 1 97.81 277 VAL A O 1
ATOM 2051 N N . HIS A 1 278 ? -24.297 -7.727 -8.258 1 97 278 HIS A N 1
ATOM 2052 C CA . HIS A 1 278 ? -25.688 -7.559 -7.844 1 97 278 HIS A CA 1
ATOM 2053 C C . HIS A 1 278 ? -26.297 -8.883 -7.414 1 97 278 HIS A C 1
ATOM 2055 O O . HIS A 1 278 ? -26.969 -8.961 -6.379 1 97 278 HIS A O 1
ATOM 2061 N N . SER A 1 279 ? -26.062 -9.875 -8.195 1 97.69 279 SER A N 1
ATOM 2062 C CA . SER A 1 279 ? -26.609 -11.195 -7.914 1 97.69 279 SER A CA 1
ATOM 2063 C C . SER A 1 279 ? -26.078 -11.742 -6.594 1 97.69 279 SER A C 1
ATOM 2065 O O . SER A 1 279 ? -26.797 -12.422 -5.859 1 97.69 279 SER A O 1
ATOM 2067 N N . ALA A 1 280 ? -24.828 -11.422 -6.273 1 97.69 280 ALA A N 1
ATOM 2068 C CA . ALA A 1 280 ? -24.203 -11.898 -5.043 1 97.69 280 ALA A CA 1
ATOM 2069 C C . ALA A 1 280 ? -24.562 -11.008 -3.859 1 97.69 280 ALA A C 1
ATOM 2071 O O . ALA A 1 280 ? -24.281 -11.344 -2.709 1 97.69 280 ALA A O 1
ATOM 2072 N N . ASP A 1 281 ? -25.156 -9.883 -4.117 1 97.5 281 ASP A N 1
ATOM 2073 C CA . ASP A 1 281 ? -25.609 -8.93 -3.1 1 97.5 281 ASP A CA 1
ATOM 2074 C C . ASP A 1 281 ? -24.453 -8.508 -2.197 1 97.5 281 ASP A C 1
ATOM 2076 O O . ASP A 1 281 ? -24.562 -8.578 -0.971 1 97.5 281 ASP A O 1
ATOM 2080 N N . LEU A 1 282 ? -23.359 -8.164 -2.846 1 97.44 282 LEU A N 1
ATOM 2081 C CA . LEU A 1 282 ? -22.234 -7.648 -2.066 1 97.44 282 LEU A CA 1
ATOM 2082 C C . LEU A 1 282 ? -22.594 -6.305 -1.436 1 97.44 282 LEU A C 1
ATOM 2084 O O . LEU A 1 282 ? -23.344 -5.523 -2.014 1 97.44 282 LEU A O 1
ATOM 2088 N N . VAL A 1 283 ? -22.094 -6.07 -0.275 1 95.75 283 VAL A N 1
ATOM 2089 C CA . VAL A 1 283 ? -22.312 -4.805 0.417 1 95.75 283 VAL A CA 1
ATOM 2090 C C . VAL A 1 283 ? -20.969 -4.164 0.77 1 95.75 283 VAL A C 1
ATOM 2092 O O . VAL A 1 283 ? -19.922 -4.801 0.646 1 95.75 283 VAL A O 1
ATOM 2095 N N . SER A 1 284 ? -20.984 -2.971 1.151 1 91.88 284 SER A N 1
ATOM 2096 C CA . SER A 1 284 ? -19.766 -2.289 1.599 1 91.88 284 SER A CA 1
ATOM 2097 C C . SER A 1 284 ? -19.297 -2.828 2.945 1 91.88 284 SER A C 1
ATOM 2099 O O . SER A 1 284 ? -20.109 -3.215 3.785 1 91.88 284 SER A O 1
ATOM 2101 N N . PRO A 1 285 ? -18.047 -2.844 3.143 1 93.88 285 PRO A N 1
ATOM 2102 C CA . PRO A 1 285 ? -16.969 -2.389 2.266 1 93.88 285 PRO A CA 1
ATOM 2103 C C . PRO A 1 285 ? -16.609 -3.418 1.199 1 93.88 285 PRO A C 1
ATOM 2105 O O . PRO A 1 285 ? -16.484 -4.605 1.501 1 93.88 285 PRO A O 1
ATOM 2108 N N . THR A 1 286 ? -16.5 -2.973 -0.038 1 96.62 286 THR A N 1
ATOM 2109 C CA . THR A 1 286 ? -16.125 -3.812 -1.168 1 96.62 286 THR A CA 1
ATOM 2110 C C . THR A 1 286 ? -15.047 -3.129 -2.008 1 96.62 286 THR A C 1
ATOM 2112 O O . THR A 1 286 ? -15.172 -1.951 -2.35 1 96.62 286 THR A O 1
ATOM 2115 N N . LEU A 1 287 ? -13.969 -3.859 -2.256 1 98 287 LEU A N 1
ATOM 2116 C CA . LEU A 1 287 ? -12.906 -3.406 -3.146 1 98 287 LEU A CA 1
ATOM 2117 C C . LEU A 1 287 ? -13.031 -4.059 -4.52 1 98 287 LEU A C 1
ATOM 2119 O O . LEU A 1 287 ? -13.297 -5.262 -4.617 1 98 287 LEU A O 1
ATOM 2123 N N . ILE A 1 288 ? -12.82 -3.252 -5.578 1 98.06 288 ILE A N 1
ATOM 2124 C CA . ILE A 1 288 ? -12.898 -3.783 -6.934 1 98.06 288 ILE A CA 1
ATOM 2125 C C . ILE A 1 288 ? -11.531 -3.688 -7.602 1 98.06 288 ILE A C 1
ATOM 2127 O O . ILE A 1 288 ? -10.883 -2.639 -7.566 1 98.06 288 ILE A O 1
ATOM 2131 N N . ILE A 1 289 ? -11.031 -4.766 -8.133 1 98.5 289 ILE A N 1
ATOM 2132 C CA . ILE A 1 289 ? -9.797 -4.801 -8.906 1 98.5 289 ILE A CA 1
ATOM 2133 C C . ILE A 1 289 ? -10.109 -5.176 -10.359 1 98.5 289 ILE A C 1
ATOM 2135 O O . ILE A 1 289 ? -10.758 -6.191 -10.617 1 98.5 289 ILE A O 1
ATOM 2139 N N . ILE A 1 290 ? -9.664 -4.344 -11.289 1 97.69 290 ILE A N 1
ATOM 2140 C CA . ILE A 1 290 ? -9.906 -4.539 -12.711 1 97.69 290 ILE A CA 1
ATOM 2141 C C . ILE A 1 290 ? -8.578 -4.547 -13.469 1 97.69 290 ILE A C 1
ATOM 2143 O O . ILE A 1 290 ? -7.777 -3.619 -13.336 1 97.69 290 ILE A O 1
ATOM 2147 N N . GLY A 1 291 ? -8.359 -5.586 -14.242 1 97.75 291 GLY A N 1
ATOM 2148 C CA . GLY A 1 291 ? -7.164 -5.664 -15.062 1 97.75 291 GLY A CA 1
ATOM 2149 C C . GLY A 1 291 ? -6.758 -7.09 -15.383 1 97.75 291 GLY A C 1
ATOM 2150 O O . GLY A 1 291 ? -7.18 -8.031 -14.711 1 97.75 291 GLY A O 1
ATOM 2151 N N . LYS A 1 292 ? -5.883 -7.273 -16.312 1 97.5 292 LYS A N 1
ATOM 2152 C CA . LYS A 1 292 ? -5.445 -8.578 -16.812 1 97.5 292 LYS A CA 1
ATOM 2153 C C . LYS A 1 292 ? -4.812 -9.398 -15.695 1 97.5 292 LYS A C 1
ATOM 2155 O O . LYS A 1 292 ? -4.895 -10.633 -15.703 1 97.5 292 LYS A O 1
ATOM 2160 N N . VAL A 1 293 ? -4.285 -8.734 -14.742 1 98 293 VAL A N 1
ATOM 2161 C CA . VAL A 1 293 ? -3.561 -9.398 -13.664 1 98 293 VAL A CA 1
ATOM 2162 C C . VAL A 1 293 ? -4.523 -10.258 -12.844 1 98 293 VAL A C 1
ATOM 2164 O O . VAL A 1 293 ? -4.102 -11.188 -12.156 1 98 293 VAL A O 1
ATOM 2167 N N . VAL A 1 294 ? -5.809 -9.953 -12.852 1 98.44 294 VAL A N 1
ATOM 2168 C CA . VAL A 1 294 ? -6.801 -10.695 -12.078 1 98.44 294 VAL A CA 1
ATOM 2169 C C . VAL A 1 294 ? -6.848 -12.141 -12.555 1 98.44 294 VAL A C 1
ATOM 2171 O O . VAL A 1 294 ? -7.043 -13.062 -11.75 1 98.44 294 VAL A O 1
ATOM 2174 N N . ALA A 1 295 ? -6.539 -12.352 -13.797 1 97.19 295 ALA A N 1
ATOM 2175 C CA . ALA A 1 295 ? -6.582 -13.688 -14.383 1 97.19 295 ALA A CA 1
ATOM 2176 C C . ALA A 1 295 ? -5.387 -14.523 -13.93 1 97.19 295 ALA A C 1
ATOM 2178 O O . ALA A 1 295 ? -5.359 -15.742 -14.141 1 97.19 295 ALA A O 1
ATOM 2179 N N . LEU A 1 296 ? -4.441 -13.875 -13.32 1 96.12 296 LEU A N 1
ATOM 2180 C CA . LEU A 1 296 ? -3.268 -14.594 -12.836 1 96.12 296 LEU A CA 1
ATOM 2181 C C . LEU A 1 296 ? -3.551 -15.25 -11.484 1 96.12 296 LEU A C 1
ATOM 2183 O O . LEU A 1 296 ? -2.768 -16.078 -11.016 1 96.12 296 LEU A O 1
ATOM 2187 N N . SER A 1 297 ? -4.637 -14.891 -10.852 1 97.06 297 SER A N 1
ATOM 2188 C CA . SER A 1 297 ? -5.02 -15.508 -9.586 1 97.06 297 SER A CA 1
ATOM 2189 C C . SER A 1 297 ? -5.305 -17 -9.758 1 97.06 297 SER A C 1
ATOM 2191 O O . SER A 1 297 ? -5.918 -17.406 -10.75 1 97.06 297 SER A O 1
ATOM 2193 N N . PRO A 1 298 ? -4.863 -17.781 -8.797 1 93.56 298 PRO A N 1
ATOM 2194 C CA . PRO A 1 298 ? -5.227 -19.203 -8.852 1 93.56 298 PRO A CA 1
ATOM 2195 C C . PRO A 1 298 ? -6.73 -19.438 -8.711 1 93.56 298 PRO A C 1
ATOM 2197 O O . PRO A 1 298 ? -7.223 -20.531 -9 1 93.56 298 PRO A O 1
ATOM 2200 N N . LEU A 1 299 ? -7.516 -18.438 -8.336 1 94 299 LEU A N 1
ATOM 2201 C CA . LEU A 1 299 ? -8.953 -18.562 -8.109 1 94 299 LEU A CA 1
ATOM 2202 C C . LEU A 1 299 ? -9.734 -18.188 -9.359 1 94 299 LEU A C 1
ATOM 2204 O O . LEU A 1 299 ? -10.953 -18.344 -9.406 1 94 299 LEU A O 1
ATOM 2208 N N . TRP A 1 300 ? -9 -17.641 -10.344 1 94.44 300 TRP A N 1
ATOM 2209 C CA . TRP A 1 300 ? -9.648 -17.266 -11.602 1 94.44 300 TRP A CA 1
ATOM 2210 C C . TRP A 1 300 ? -10.016 -18.5 -12.414 1 94.44 300 TRP A C 1
ATOM 2212 O O . TRP A 1 300 ? -9.172 -19.359 -12.672 1 94.44 300 TRP A O 1
ATOM 2222 N N . VAL A 1 301 ? -11.312 -18.719 -12.688 1 84.44 301 VAL A N 1
ATOM 2223 C CA . VAL A 1 301 ? -11.766 -19.828 -13.516 1 84.44 301 VAL A CA 1
ATOM 2224 C C . VAL A 1 301 ? -12.367 -19.297 -14.812 1 84.44 301 VAL A C 1
ATOM 2226 O O . VAL A 1 301 ? -13.32 -18.516 -14.781 1 84.44 301 VAL A O 1
ATOM 2229 N N . GLU A 1 302 ? -11.75 -19.406 -15.969 1 70.5 302 GLU A N 1
ATOM 2230 C CA . GLU A 1 302 ? -12.266 -18.938 -17.25 1 70.5 302 GLU A CA 1
ATOM 2231 C C . GLU A 1 302 ? -13.594 -19.609 -17.578 1 70.5 302 GLU A C 1
ATOM 2233 O O . GLU A 1 302 ? -13.82 -20.766 -17.219 1 70.5 302 GLU A O 1
ATOM 2238 N N . SER A 1 303 ? -14.727 -18.891 -17.719 1 54.72 303 SER A N 1
ATOM 2239 C CA . SER A 1 303 ? -16.047 -19.375 -18.094 1 54.72 303 SER A CA 1
ATOM 2240 C C . SER A 1 303 ? -15.953 -20.469 -19.156 1 54.72 303 SER A C 1
ATOM 2242 O O . SER A 1 303 ? -16.875 -21.266 -19.312 1 54.72 303 SER A O 1
ATOM 2244 N N . SER A 1 304 ? -15.109 -20.484 -20.094 1 46.59 304 SER A N 1
ATOM 2245 C CA . SER A 1 304 ? -15.336 -21.594 -21.016 1 46.59 304 SER A CA 1
ATOM 2246 C C . SER A 1 304 ? -15.445 -22.922 -20.281 1 46.59 304 SER A C 1
ATOM 2248 O O . SER A 1 304 ? -16.109 -23.844 -20.75 1 46.59 304 SER A O 1
ATOM 2250 N N . GLU A 1 305 ? -14.789 -23.031 -19.266 1 43.88 305 GLU A N 1
ATOM 2251 C CA . GLU A 1 305 ? -14.906 -24.281 -18.531 1 43.88 305 GLU A CA 1
ATOM 2252 C C . GLU A 1 305 ? -16.156 -24.297 -17.656 1 43.88 305 GLU A C 1
ATOM 2254 O O . GLU A 1 305 ? -16.562 -25.328 -17.141 1 43.88 305 GLU A O 1
ATOM 2259 N N . HIS A 1 306 ? -16.734 -23.219 -17.312 1 43 306 HIS A N 1
ATOM 2260 C CA . HIS A 1 306 ? -18.031 -23.219 -16.641 1 43 306 HIS A CA 1
ATOM 2261 C C . HIS A 1 306 ? -19.109 -23.766 -17.562 1 43 306 HIS A C 1
ATOM 2263 O O . HIS A 1 306 ? -20 -24.5 -17.109 1 43 306 HIS A O 1
ATOM 2269 N N . ASP A 1 307 ? -19.141 -23.406 -18.781 1 40.75 307 ASP A N 1
ATOM 2270 C CA . ASP A 1 307 ? -20.094 -23.984 -19.719 1 40.75 307 ASP A CA 1
ATOM 2271 C C . ASP A 1 307 ? -19.781 -25.453 -19.969 1 40.75 307 ASP A C 1
ATOM 2273 O O . ASP A 1 307 ? -20.703 -26.25 -20.219 1 40.75 307 ASP A O 1
ATOM 2277 N N . ALA A 1 308 ? -18.594 -25.953 -19.938 1 41.53 308 ALA A N 1
ATOM 2278 C CA . ALA A 1 308 ? -18.312 -27.375 -20.172 1 41.53 308 ALA A CA 1
ATOM 2279 C C . ALA A 1 308 ? -18.766 -28.234 -18.984 1 41.53 308 ALA A C 1
ATOM 2281 O O . ALA A 1 308 ? -19.25 -29.344 -19.172 1 41.53 308 ALA A O 1
ATOM 2282 N N . LEU A 1 309 ? -18.703 -27.734 -17.828 1 40.12 309 LEU A N 1
ATOM 2283 C CA . LEU A 1 309 ? -19.188 -28.5 -16.688 1 40.12 309 LEU A CA 1
ATOM 2284 C C . LEU A 1 309 ? -20.703 -28.531 -16.641 1 40.12 309 LEU A C 1
ATOM 2286 O O . LEU A 1 309 ? -21.312 -29.531 -16.266 1 40.12 309 LEU A O 1
ATOM 2290 N N . ASN A 1 310 ? -21.297 -27.484 -16.984 1 40.22 310 ASN A N 1
ATOM 2291 C CA . ASN A 1 310 ? -22.75 -27.516 -17.047 1 40.22 310 ASN A CA 1
ATOM 2292 C C . ASN A 1 310 ? -23.25 -28.328 -18.25 1 40.22 310 ASN A C 1
ATOM 2294 O O . ASN A 1 310 ? -24.359 -28.859 -18.234 1 40.22 310 ASN A O 1
ATOM 2298 N N . ASN A 1 311 ? -22.531 -28.266 -19.359 1 40.88 311 ASN A N 1
ATOM 2299 C CA . ASN A 1 311 ? -23 -29.031 -20.516 1 40.88 311 ASN A CA 1
ATOM 2300 C C . ASN A 1 311 ? -22.766 -30.531 -20.328 1 40.88 311 ASN A C 1
ATOM 2302 O O . ASN A 1 311 ? -23.406 -31.344 -21 1 40.88 311 ASN A O 1
ATOM 2306 N N . GLU A 1 312 ? -21.719 -30.984 -19.641 1 41.34 312 GLU A N 1
ATOM 2307 C CA . GLU A 1 312 ? -21.531 -32.406 -19.422 1 41.34 312 GLU A CA 1
ATOM 2308 C C . GLU A 1 312 ? -22.625 -32.969 -18.516 1 41.34 312 GLU A C 1
ATOM 2310 O O . GLU A 1 312 ? -22.969 -34.156 -18.609 1 41.34 312 GLU A O 1
ATOM 2315 N N . ASN A 1 313 ? -23.109 -32.156 -17.578 1 41.81 313 ASN A N 1
ATOM 2316 C CA . ASN A 1 313 ? -24.156 -32.688 -16.703 1 41.81 313 ASN A CA 1
ATOM 2317 C C . ASN A 1 313 ? -25.5 -32.75 -17.422 1 41.81 313 ASN A C 1
ATOM 2319 O O . ASN A 1 313 ? -26.469 -33.281 -16.891 1 41.81 313 ASN A O 1
ATOM 2323 N N . SER A 1 314 ? -25.641 -31.859 -18.391 1 40.72 314 SER A N 1
ATOM 2324 C CA . SER A 1 314 ? -26.969 -31.828 -19 1 40.72 314 SER A CA 1
ATOM 2325 C C . SER A 1 314 ? -27.156 -32.969 -20 1 40.72 314 SER A C 1
ATOM 2327 O O . SER A 1 314 ? -28.266 -33.188 -20.5 1 40.72 314 SER A O 1
ATOM 2329 N N . SER A 1 315 ? -26.016 -33.531 -20.516 1 38.88 315 SER A N 1
ATOM 2330 C CA . SER A 1 315 ? -26.25 -34.5 -21.578 1 38.88 315 SER A CA 1
ATOM 2331 C C . SER A 1 315 ? -26.609 -35.875 -21 1 38.88 315 SER A C 1
ATOM 2333 O O . SER A 1 315 ? -26.422 -36.875 -21.656 1 38.88 315 SER A O 1
ATOM 2335 N N . GLN A 1 316 ? -26.812 -35.906 -19.594 1 37.22 316 GLN A N 1
ATOM 2336 C CA . GLN A 1 316 ? -27.25 -37.25 -19.219 1 37.22 316 GLN A CA 1
ATOM 2337 C C . GLN A 1 316 ? -28.641 -37.531 -19.75 1 37.22 316 GLN A C 1
ATOM 2339 O O . GLN A 1 316 ? -29.578 -36.781 -19.5 1 37.22 316 GLN A O 1
ATOM 2344 N N . PRO A 1 317 ? -28.797 -38.281 -20.812 1 37.44 317 PRO A N 1
ATOM 2345 C CA . PRO A 1 317 ? -30.047 -38.656 -21.469 1 37.44 317 PRO A CA 1
ATOM 2346 C C . PRO A 1 317 ? -31.094 -39.188 -20.484 1 37.44 317 PRO A C 1
ATOM 2348 O O . PRO A 1 317 ? -30.75 -39.875 -19.531 1 37.44 317 PRO A O 1
ATOM 2351 N N . SER A 1 318 ? -32.125 -38.406 -20.109 1 40.56 318 SER A N 1
ATOM 2352 C CA . SER A 1 318 ? -33.281 -38.781 -19.297 1 40.56 318 SER A CA 1
ATOM 2353 C C . SER A 1 318 ? -33.875 -40.125 -19.734 1 40.56 318 SER A C 1
ATOM 2355 O O . SER A 1 318 ? -34.125 -40.344 -20.922 1 40.56 318 SER A O 1
ATOM 2357 N N . PRO A 1 319 ? -33.594 -41.219 -19.031 1 40 319 PRO A N 1
ATOM 2358 C CA . PRO A 1 319 ? -34.156 -42.531 -19.391 1 40 319 PRO A CA 1
ATOM 2359 C C . PRO A 1 319 ? -35.656 -42.531 -19.594 1 40 319 PRO A C 1
ATOM 2361 O O . PRO A 1 319 ? -36.375 -41.969 -18.75 1 40 319 PRO A O 1
ATOM 2364 N N . THR A 1 320 ? -36.156 -42.406 -20.781 1 35.66 320 THR A N 1
ATOM 2365 C CA . THR A 1 320 ? -37.562 -42.5 -21.219 1 35.66 320 THR A CA 1
ATOM 2366 C C . THR A 1 320 ? -38.188 -43.781 -20.703 1 35.66 320 THR A C 1
ATOM 2368 O O . THR A 1 320 ? -37.75 -44.875 -21.094 1 35.66 320 THR A O 1
ATOM 2371 N N . VAL A 1 321 ? -38.594 -43.875 -19.391 1 35.94 321 VAL A N 1
ATOM 2372 C CA . VAL A 1 321 ? -39.344 -45 -18.812 1 35.94 321 VAL A CA 1
ATOM 2373 C C . VAL A 1 321 ? -40.625 -45.219 -19.562 1 35.94 321 VAL A C 1
ATOM 2375 O O . VAL A 1 321 ? -41.438 -44.281 -19.734 1 35.94 321 VAL A O 1
ATOM 2378 N N . SER A 1 322 ? -40.688 -46.125 -20.516 1 33.97 322 SER A N 1
ATOM 2379 C CA . SER A 1 322 ? -41.812 -46.625 -21.297 1 33.97 322 SER A CA 1
ATOM 2380 C C . SER A 1 322 ? -42.969 -47.062 -20.406 1 33.97 322 SER A C 1
ATOM 2382 O O . SER A 1 322 ? -42.75 -47.781 -19.422 1 33.97 322 SER A O 1
ATOM 2384 N N . PRO A 1 323 ? -44.031 -46.219 -20.391 1 36.69 323 PRO A N 1
ATOM 2385 C CA . PRO A 1 323 ? -45.281 -46.531 -19.672 1 36.69 323 PRO A CA 1
ATOM 2386 C C . PRO A 1 323 ? -45.781 -47.938 -19.969 1 36.69 323 PRO A C 1
ATOM 2388 O O . PRO A 1 323 ? -45.938 -48.312 -21.141 1 36.69 323 PRO A O 1
ATOM 2391 N N . VAL A 1 324 ? -45.469 -49 -19.172 1 31.03 324 VAL A N 1
ATOM 2392 C CA . VAL A 1 324 ? -46.219 -50.25 -19.281 1 31.03 324 VAL A CA 1
ATOM 2393 C C . VAL A 1 324 ? -47.656 -50.031 -18.812 1 31.03 324 VAL A C 1
ATOM 2395 O O . VAL A 1 324 ? -47.906 -49.344 -17.828 1 31.03 324 VAL A O 1
ATOM 2398 N N . MET B 1 1 ? 31.219 57.375 -7.488 1 18.91 1 MET B N 1
ATOM 2399 C CA . MET B 1 1 ? 32.375 57.094 -6.637 1 18.91 1 MET B CA 1
ATOM 2400 C C . MET B 1 1 ? 32.219 55.75 -5.91 1 18.91 1 MET B C 1
ATOM 2402 O O . MET B 1 1 ? 31.156 55.5 -5.316 1 18.91 1 MET B O 1
ATOM 2406 N N . ALA B 1 2 ? 33.125 54.781 -6.352 1 21.39 2 ALA B N 1
ATOM 2407 C CA . ALA B 1 2 ? 33.406 53.375 -6.277 1 21.39 2 ALA B CA 1
ATOM 2408 C C . ALA B 1 2 ? 33.688 52.938 -4.844 1 21.39 2 ALA B C 1
ATOM 2410 O O . ALA B 1 2 ? 34.75 53.25 -4.301 1 21.39 2 ALA B O 1
ATOM 2411 N N . LEU B 1 3 ? 32.656 53.312 -4.031 1 19.2 3 LEU B N 1
ATOM 2412 C CA . LEU B 1 3 ? 32.969 53.25 -2.607 1 19.2 3 LEU B CA 1
ATOM 2413 C C . LEU B 1 3 ? 33.656 51.938 -2.258 1 19.2 3 LEU B C 1
ATOM 2415 O O . LEU B 1 3 ? 33.156 50.875 -2.582 1 19.2 3 LEU B O 1
ATOM 2419 N N . ALA B 1 4 ? 34.938 51.969 -2.037 1 21.3 4 ALA B N 1
ATOM 2420 C CA . ALA B 1 4 ? 36.062 51.094 -1.768 1 21.3 4 ALA B CA 1
ATOM 2421 C C . ALA B 1 4 ? 35.812 50.25 -0.519 1 21.3 4 ALA B C 1
ATOM 2423 O O . ALA B 1 4 ? 35.594 50.781 0.572 1 21.3 4 ALA B O 1
ATOM 2424 N N . LEU B 1 5 ? 35.062 49.156 -0.699 1 21.12 5 LEU B N 1
ATOM 2425 C CA . LEU B 1 5 ? 34.625 48.125 0.224 1 21.12 5 LEU B CA 1
ATOM 2426 C C . LEU B 1 5 ? 35.781 47.594 1.047 1 21.12 5 LEU B C 1
ATOM 2428 O O . LEU B 1 5 ? 36.781 47.094 0.489 1 21.12 5 LEU B O 1
ATOM 2432 N N . ARG B 1 6 ? 36.125 48.469 2.016 1 21.83 6 ARG B N 1
ATOM 2433 C CA . ARG B 1 6 ? 37.312 48.219 2.826 1 21.83 6 ARG B CA 1
ATOM 2434 C C . ARG B 1 6 ? 37.344 46.781 3.328 1 21.83 6 ARG B C 1
ATOM 2436 O O . ARG B 1 6 ? 36.344 46.25 3.73 1 21.83 6 ARG B O 1
ATOM 2443 N N . ALA B 1 7 ? 38.375 46 3.029 1 24.25 7 ALA B N 1
ATOM 2444 C CA . ALA B 1 7 ? 38.875 44.625 3.014 1 24.25 7 ALA B CA 1
ATOM 2445 C C . ALA B 1 7 ? 39.094 44.094 4.43 1 24.25 7 ALA B C 1
ATOM 2447 O O . ALA B 1 7 ? 39.875 44.656 5.184 1 24.25 7 ALA B O 1
ATOM 2448 N N . PRO B 1 8 ? 37.906 43.781 5.109 1 22.25 8 PRO B N 1
ATOM 2449 C CA . PRO B 1 8 ? 38.094 43.594 6.555 1 22.25 8 PRO B CA 1
ATOM 2450 C C . PRO B 1 8 ? 39.312 42.75 6.895 1 22.25 8 PRO B C 1
ATOM 2452 O O . PRO B 1 8 ? 39.719 41.906 6.082 1 22.25 8 PRO B O 1
ATOM 2455 N N . ARG B 1 9 ? 40.156 43.25 7.68 1 20.81 9 ARG B N 1
ATOM 2456 C CA . ARG B 1 9 ? 41.5 42.906 8.188 1 20.81 9 ARG B CA 1
ATOM 2457 C C . ARG B 1 9 ? 41.5 41.531 8.859 1 20.81 9 ARG B C 1
ATOM 2459 O O . ARG B 1 9 ? 40.688 41.281 9.766 1 20.81 9 ARG B O 1
ATOM 2466 N N . PHE B 1 10 ? 41.844 40.438 8.133 1 21.66 10 PHE B N 1
ATOM 2467 C CA . PHE B 1 10 ? 42 39 8.32 1 21.66 10 PHE B CA 1
ATOM 2468 C C . PHE B 1 10 ? 42.938 38.688 9.477 1 21.66 10 PHE B C 1
ATOM 2470 O O . PHE B 1 10 ? 44.156 38.875 9.359 1 21.66 10 PHE B O 1
ATOM 2477 N N . GLN B 1 11 ? 42.531 39.344 10.664 1 21.47 11 GLN B N 1
ATOM 2478 C CA . GLN B 1 11 ? 43.625 39.219 11.617 1 21.47 11 GLN B CA 1
ATOM 2479 C C . GLN B 1 11 ? 44.062 37.781 11.773 1 21.47 11 GLN B C 1
ATOM 2481 O O . GLN B 1 11 ? 43.25 36.875 11.875 1 21.47 11 GLN B O 1
ATOM 2486 N N . PRO B 1 12 ? 45.344 37.5 11.469 1 22.72 12 PRO B N 1
ATOM 2487 C CA . PRO B 1 12 ? 46.031 36.188 11.328 1 22.72 12 PRO B CA 1
ATOM 2488 C C . PRO B 1 12 ? 46.094 35.406 12.641 1 22.72 12 PRO B C 1
ATOM 2490 O O . PRO B 1 12 ? 46.375 35.969 13.695 1 22.72 12 PRO B O 1
ATOM 2493 N N . LEU B 1 13 ? 45 34.656 12.922 1 23.12 13 LEU B N 1
ATOM 2494 C CA . LEU B 1 13 ? 44.906 33.938 14.188 1 23.12 13 LEU B CA 1
ATOM 2495 C C .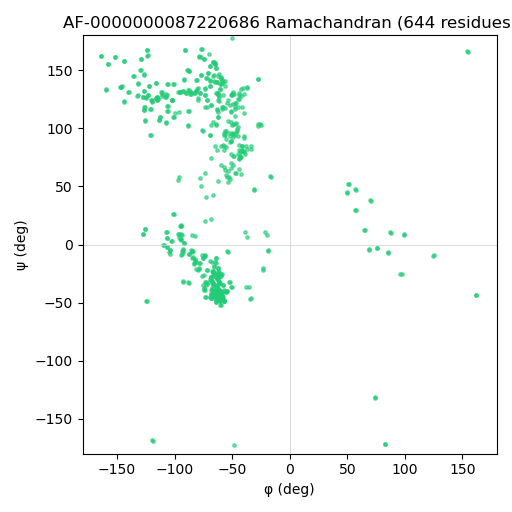 LEU B 1 13 ? 46.188 33.219 14.523 1 23.12 13 LEU B C 1
ATOM 2497 O O . LEU B 1 13 ? 46.844 32.656 13.641 1 23.12 13 LEU B O 1
ATOM 2501 N N . PRO B 1 14 ? 46.656 33.688 15.633 1 21.47 14 PRO B N 1
ATOM 2502 C CA . PRO B 1 14 ? 48 33.375 16.062 1 21.47 14 PRO B CA 1
ATOM 2503 C C . PRO B 1 14 ? 48.344 31.891 15.984 1 21.47 14 PRO B C 1
ATOM 2505 O O . PRO B 1 14 ? 47.438 31.062 15.828 1 21.47 14 PRO B O 1
ATOM 2508 N N . ALA B 1 15 ? 49.594 31.562 16.562 1 21.52 15 ALA B N 1
ATOM 2509 C CA . ALA B 1 15 ? 50.75 30.672 16.453 1 21.52 15 ALA B CA 1
ATOM 2510 C C . ALA B 1 15 ? 50.438 29.281 17 1 21.52 15 ALA B C 1
ATOM 2512 O O . ALA B 1 15 ? 49.5 29.141 17.797 1 21.52 15 ALA B O 1
ATOM 2513 N N . SER B 1 16 ? 51.219 28.25 16.641 1 21.66 16 SER B N 1
ATOM 2514 C CA . SER B 1 16 ? 51.375 26.812 16.422 1 21.66 16 SER B CA 1
ATOM 2515 C C . SER B 1 16 ? 51.531 26.078 17.734 1 21.66 16 SER B C 1
ATOM 2517 O O . SER B 1 16 ? 51.75 24.859 17.75 1 21.66 16 SER B O 1
ATOM 2519 N N . ILE B 1 17 ? 50.594 26.344 18.734 1 23.59 17 ILE B N 1
ATOM 2520 C CA . ILE B 1 17 ? 51.156 25.797 19.969 1 23.59 17 ILE B CA 1
ATOM 2521 C C . ILE B 1 17 ? 51.531 24.328 19.766 1 23.59 17 ILE B C 1
ATOM 2523 O O . ILE B 1 17 ? 50.719 23.562 19.188 1 23.59 17 ILE B O 1
ATOM 2527 N N . PRO B 1 18 ? 52.812 23.969 20.031 1 23.14 18 PRO B N 1
ATOM 2528 C CA . PRO B 1 18 ? 53.531 22.719 19.766 1 23.14 18 PRO B CA 1
ATOM 2529 C C . PRO B 1 18 ? 52.938 21.531 20.516 1 23.14 18 PRO B C 1
ATOM 2531 O O . PRO B 1 18 ? 52.781 21.578 21.734 1 23.14 18 PRO B O 1
ATOM 2534 N N . ALA B 1 19 ? 51.875 20.922 20.031 1 22 19 ALA B N 1
ATOM 2535 C CA . ALA B 1 19 ? 51.156 19.844 20.703 1 22 19 ALA B CA 1
ATOM 2536 C C . ALA B 1 19 ? 52.125 18.734 21.109 1 22 19 ALA B C 1
ATOM 2538 O O . ALA B 1 19 ? 52.875 18.219 20.297 1 22 19 ALA B O 1
ATOM 2539 N N . THR B 1 20 ? 52.531 18.828 22.328 1 22.97 20 THR B N 1
ATOM 2540 C CA . THR B 1 20 ? 53.438 17.859 22.969 1 22.97 20 THR B CA 1
ATOM 2541 C C . THR B 1 20 ? 52.906 16.438 22.766 1 22.97 20 THR B C 1
ATOM 2543 O O . THR B 1 20 ? 51.688 16.203 22.828 1 22.97 20 THR B O 1
ATOM 2546 N N . SER B 1 21 ? 53.719 15.484 22.266 1 21.36 21 SER B N 1
ATOM 2547 C CA . SER B 1 21 ? 53.781 14.156 21.672 1 21.36 21 SER B CA 1
ATOM 2548 C C . SER B 1 21 ? 53.406 13.078 22.688 1 21.36 21 SER B C 1
ATOM 2550 O O . SER B 1 21 ? 53.438 11.891 22.375 1 21.36 21 SER B O 1
ATOM 2552 N N . THR B 1 22 ? 52.656 13.383 23.781 1 22.73 22 THR B N 1
ATOM 2553 C CA . THR B 1 22 ? 52.906 12.32 24.75 1 22.73 22 THR B CA 1
ATOM 2554 C C . THR B 1 22 ? 52.469 10.969 24.188 1 22.73 22 THR B C 1
ATOM 2556 O O . THR B 1 22 ? 51.406 10.852 23.562 1 22.73 22 THR B O 1
ATOM 2559 N N . ALA B 1 23 ? 53.438 9.883 24.188 1 22.62 23 ALA B N 1
ATOM 2560 C CA . ALA B 1 23 ? 53.625 8.523 23.688 1 22.62 23 ALA B CA 1
ATOM 2561 C C . ALA B 1 23 ? 52.656 7.551 24.344 1 22.62 23 ALA B C 1
ATOM 2563 O O . ALA B 1 23 ? 52.812 7.211 25.531 1 22.62 23 ALA B O 1
ATOM 2564 N N . PHE B 1 24 ? 51.344 7.902 24.531 1 21.2 24 PHE B N 1
ATOM 2565 C CA . PHE B 1 24 ? 50.719 6.879 25.359 1 21.2 24 PHE B CA 1
ATOM 2566 C C . PHE B 1 24 ? 50.844 5.508 24.703 1 21.2 24 PHE B C 1
ATOM 2568 O O . PHE B 1 24 ? 50.656 5.379 23.484 1 21.2 24 PHE B O 1
ATOM 2575 N N . ALA B 1 25 ? 51.531 4.496 25.344 1 23.14 25 ALA B N 1
ATOM 2576 C CA . ALA B 1 25 ? 51.875 3.088 25.125 1 23.14 25 ALA B CA 1
ATOM 2577 C C . ALA B 1 25 ? 50.594 2.27 24.891 1 23.14 25 ALA B C 1
ATOM 2579 O O . ALA B 1 25 ? 49.688 2.258 25.734 1 23.14 25 ALA B O 1
ATOM 2580 N N . SER B 1 26 ? 50.156 2.119 23.641 1 21.73 26 SER B N 1
ATOM 2581 C CA . SER B 1 26 ? 49 1.384 23.094 1 21.73 26 SER B CA 1
ATOM 2582 C C . SER B 1 26 ? 49.031 -0.078 23.531 1 21.73 26 SER B C 1
ATOM 2584 O O . SER B 1 26 ? 49.938 -0.825 23.156 1 21.73 26 SER B O 1
ATOM 2586 N N . THR B 1 27 ? 49 -0.338 24.859 1 24.12 27 THR B N 1
ATOM 2587 C CA . THR B 1 27 ? 49.031 -1.773 25.109 1 24.12 27 THR B CA 1
ATOM 2588 C C . THR B 1 27 ? 48.031 -2.512 24.234 1 24.12 27 THR B C 1
ATOM 2590 O O . THR B 1 27 ? 46.875 -2.092 24.109 1 24.12 27 THR B O 1
ATOM 2593 N N . ALA B 1 28 ? 48.5 -3.314 23.234 1 22.53 28 ALA B N 1
ATOM 2594 C CA . ALA B 1 28 ? 47.938 -4.125 22.156 1 22.53 28 ALA B CA 1
ATOM 2595 C C . ALA B 1 28 ? 46.969 -5.168 22.703 1 22.53 28 ALA B C 1
ATOM 2597 O O . ALA B 1 28 ? 47.375 -6.047 23.484 1 22.53 28 ALA B O 1
ATOM 2598 N N . ARG B 1 29 ? 45.812 -4.77 23.266 1 23.61 29 ARG B N 1
ATOM 2599 C CA . ARG B 1 29 ? 45 -5.898 23.703 1 23.61 29 ARG B CA 1
ATOM 2600 C C . ARG B 1 29 ? 44.875 -6.945 22.594 1 23.61 29 ARG B C 1
ATOM 2602 O O . ARG B 1 29 ? 44.812 -6.602 21.422 1 23.61 29 ARG B O 1
ATOM 2609 N N . PRO B 1 30 ? 45.094 -8.258 22.844 1 25.62 30 PRO B N 1
ATOM 2610 C CA . PRO B 1 30 ? 45.156 -9.352 21.875 1 25.62 30 PRO B CA 1
ATOM 2611 C C . PRO B 1 30 ? 43.875 -9.438 21.016 1 25.62 30 PRO B C 1
ATOM 2613 O O . PRO B 1 30 ? 42.812 -8.93 21.422 1 25.62 30 PRO B O 1
ATOM 2616 N N . SER B 1 31 ? 44.062 -9.648 19.656 1 23.2 31 SER B N 1
ATOM 2617 C CA . SER B 1 31 ? 43.188 -9.773 18.5 1 23.2 31 SER B CA 1
ATOM 2618 C C . SER B 1 31 ? 42.094 -10.805 18.75 1 23.2 31 SER B C 1
ATOM 2620 O O . SER B 1 31 ? 42.375 -11.93 19.156 1 23.2 31 SER B O 1
ATOM 2622 N N . SER B 1 32 ? 40.938 -10.344 19.328 1 23.83 32 SER B N 1
ATOM 2623 C CA . SER B 1 32 ? 39.75 -11.188 19.438 1 23.83 32 SER B CA 1
ATOM 2624 C C . SER B 1 32 ? 39.531 -12.023 18.188 1 23.83 32 SER B C 1
ATOM 2626 O O . SER B 1 32 ? 39.688 -11.531 17.062 1 23.83 32 SER B O 1
ATOM 2628 N N . SER B 1 33 ? 39.656 -13.375 18.234 1 24.31 33 SER B N 1
ATOM 2629 C CA . SER B 1 33 ? 39.438 -14.422 17.234 1 24.31 33 SER B CA 1
ATOM 2630 C C . SER B 1 33 ? 38.125 -14.203 16.469 1 24.31 33 SER B C 1
ATOM 2632 O O . SER B 1 33 ? 37.094 -14.008 17.078 1 2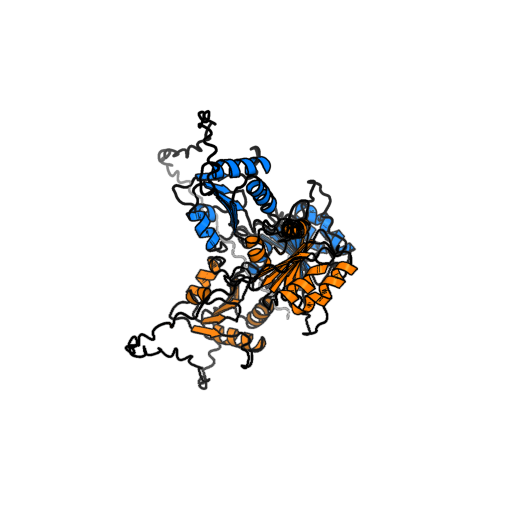4.31 33 SER B O 1
ATOM 2634 N N . ALA B 1 34 ? 38.219 -13.547 15.359 1 24.91 34 ALA B N 1
ATOM 2635 C CA . ALA B 1 34 ? 37.156 -13.422 14.375 1 24.91 34 ALA B CA 1
ATOM 2636 C C . ALA B 1 34 ? 36.469 -14.758 14.148 1 24.91 34 ALA B C 1
ATOM 2638 O O . ALA B 1 34 ? 37.094 -15.727 13.703 1 24.91 34 ALA B O 1
ATOM 2639 N N . ALA B 1 35 ? 35.5 -15.102 14.938 1 27.31 35 ALA B N 1
ATOM 2640 C CA . ALA B 1 35 ? 34.625 -16.219 14.547 1 27.31 35 ALA B CA 1
ATOM 2641 C C . ALA B 1 35 ? 34.281 -16.156 13.062 1 27.31 35 ALA B C 1
ATOM 2643 O O . ALA B 1 35 ? 33.688 -15.188 12.602 1 27.31 35 ALA B O 1
ATOM 2644 N N . THR B 1 36 ? 35.125 -16.609 12.141 1 26.05 36 THR B N 1
ATOM 2645 C CA . THR B 1 36 ? 34.875 -16.812 10.719 1 26.05 36 THR B CA 1
ATOM 2646 C C . THR B 1 36 ? 33.5 -17.406 10.477 1 26.05 36 THR B C 1
ATOM 2648 O O . THR B 1 36 ? 33.219 -18.516 10.922 1 26.05 36 THR B O 1
ATOM 2651 N N . ALA B 1 37 ? 32.469 -16.609 10.492 1 28.02 37 ALA B N 1
ATOM 2652 C CA . ALA B 1 37 ? 31.234 -17.125 9.906 1 28.02 37 ALA B CA 1
ATOM 2653 C C . ALA B 1 37 ? 31.516 -17.844 8.586 1 28.02 37 ALA B C 1
ATOM 2655 O O . ALA B 1 37 ? 31.922 -17.234 7.605 1 28.02 37 ALA B O 1
ATOM 2656 N N . THR B 1 38 ? 32.062 -19.031 8.656 1 28.08 38 THR B N 1
ATOM 2657 C CA . THR B 1 38 ? 32.188 -19.891 7.484 1 28.08 38 THR B CA 1
ATOM 2658 C C . THR B 1 38 ? 30.938 -19.828 6.621 1 28.08 38 THR B C 1
ATOM 2660 O O . THR B 1 38 ? 29.859 -20.219 7.059 1 28.08 38 THR B O 1
ATOM 2663 N N . ALA B 1 39 ? 30.797 -18.828 5.824 1 31.55 39 ALA B N 1
ATOM 2664 C CA . ALA B 1 39 ? 29.859 -18.938 4.711 1 31.55 39 ALA B CA 1
ATOM 2665 C C . ALA B 1 39 ? 29.984 -20.281 4.016 1 31.55 39 ALA B C 1
ATOM 2667 O O . ALA B 1 39 ? 31.031 -20.594 3.439 1 31.55 39 ALA B O 1
ATOM 2668 N N . ILE B 1 40 ? 29.516 -21.344 4.609 1 29 40 ILE B N 1
ATOM 2669 C CA . ILE B 1 40 ? 29.5 -22.609 3.887 1 29 40 ILE B CA 1
ATOM 2670 C C . ILE B 1 40 ? 29.094 -22.359 2.432 1 29 40 ILE B C 1
ATOM 2672 O O . ILE B 1 40 ? 28 -21.891 2.15 1 29 40 ILE B O 1
ATOM 2676 N N . CYS B 1 41 ? 29.984 -21.922 1.628 1 28.09 41 CYS B N 1
ATOM 2677 C CA . CYS B 1 41 ? 29.75 -22.156 0.206 1 28.09 41 CYS B CA 1
ATOM 2678 C C . CYS B 1 41 ? 29.422 -23.625 -0.064 1 28.09 41 CYS B C 1
ATOM 2680 O O . CYS B 1 41 ? 30.297 -24.484 0.06 1 28.09 41 CYS B O 1
ATOM 2682 N N . ALA B 1 42 ? 28.328 -24.156 0.293 1 28.73 42 ALA B N 1
ATOM 2683 C CA . ALA B 1 42 ? 27.938 -25.531 0.003 1 28.73 42 ALA B CA 1
ATOM 2684 C C . ALA B 1 42 ? 28.391 -25.938 -1.398 1 28.73 42 ALA B C 1
ATOM 2686 O O . ALA B 1 42 ? 27.953 -25.359 -2.391 1 28.73 42 ALA B O 1
ATOM 2687 N N . THR B 1 43 ? 29.562 -26.359 -1.57 1 29.7 43 THR B N 1
ATOM 2688 C CA . THR B 1 43 ? 29.844 -27.188 -2.736 1 29.7 43 THR B CA 1
ATOM 2689 C C . THR B 1 43 ? 28.719 -28.203 -2.957 1 29.7 43 THR B C 1
ATOM 2691 O O . THR B 1 43 ? 28.141 -28.703 -1.998 1 29.7 43 THR B O 1
ATOM 2694 N N . ALA B 1 44 ? 28.109 -28.297 -4.199 1 29.48 44 ALA B N 1
ATOM 2695 C CA . ALA B 1 44 ? 27.094 -29.234 -4.684 1 29.48 44 ALA B CA 1
ATOM 2696 C C . ALA B 1 44 ? 27.547 -30.688 -4.438 1 29.48 44 ALA B C 1
ATOM 2698 O O . ALA B 1 44 ? 28.469 -31.172 -5.094 1 29.48 44 ALA B O 1
ATOM 2699 N N . SER B 1 45 ? 27.844 -31.156 -3.256 1 29.64 45 SER B N 1
ATOM 2700 C CA . SER B 1 45 ? 28.016 -32.625 -3.266 1 29.64 45 SER B CA 1
ATOM 2701 C C . SER B 1 45 ? 26.938 -33.281 -4.117 1 29.64 45 SER B C 1
ATOM 2703 O O . SER B 1 45 ? 25.812 -32.781 -4.223 1 29.64 45 SER B O 1
ATOM 2705 N N . PRO B 1 46 ? 27.359 -34.281 -5.039 1 30.38 46 PRO B N 1
ATOM 2706 C CA . PRO B 1 46 ? 26.359 -35.031 -5.836 1 30.38 46 PRO B CA 1
ATOM 2707 C C . PRO B 1 46 ? 25.219 -35.594 -4.992 1 30.38 46 PRO B C 1
ATOM 2709 O O . PRO B 1 46 ? 25.453 -36.188 -3.939 1 30.38 46 PRO B O 1
ATOM 2712 N N . PHE B 1 47 ? 24.109 -34.906 -4.883 1 30.28 47 PHE B N 1
ATOM 2713 C CA . PHE B 1 47 ? 22.891 -35.438 -4.32 1 30.28 47 PHE B CA 1
ATOM 2714 C C . PHE B 1 47 ? 22.766 -36.938 -4.656 1 30.28 47 PHE B C 1
ATOM 2716 O O . PHE B 1 47 ? 22.812 -37.312 -5.828 1 30.28 47 PHE B O 1
ATOM 2723 N N . THR B 1 48 ? 23.328 -37.844 -3.939 1 30.05 48 THR B N 1
ATOM 2724 C CA . THR B 1 48 ? 23.016 -39.281 -4.07 1 30.05 48 THR B CA 1
ATOM 2725 C C . THR B 1 48 ? 21.594 -39.469 -4.586 1 30.05 48 THR B C 1
ATOM 2727 O O . THR B 1 48 ? 20.719 -38.625 -4.363 1 30.05 48 THR B O 1
ATOM 2730 N N . GLU B 1 49 ? 21.422 -40.531 -5.473 1 31.58 49 GLU B N 1
ATOM 2731 C CA . GLU B 1 49 ? 20.203 -41.031 -6.094 1 31.58 49 GLU B CA 1
ATOM 2732 C C . GLU B 1 49 ? 19.062 -41.125 -5.082 1 31.58 49 GLU B C 1
ATOM 2734 O O . GLU B 1 49 ? 19.047 -42 -4.219 1 31.58 49 GLU B O 1
ATOM 2739 N N . ALA B 1 50 ? 18.641 -40.062 -4.59 1 32.41 50 ALA B N 1
ATOM 2740 C CA . ALA B 1 50 ? 17.344 -40.188 -3.93 1 32.41 50 ALA B CA 1
ATOM 2741 C C . ALA B 1 50 ? 16.406 -41.094 -4.723 1 32.41 50 ALA B C 1
ATOM 2743 O O . ALA B 1 50 ? 16.234 -40.906 -5.934 1 32.41 50 ALA B O 1
ATOM 2744 N N . THR B 1 51 ? 16.328 -42.312 -4.473 1 32.44 51 THR B N 1
ATOM 2745 C CA . THR B 1 51 ? 15.164 -43.094 -4.855 1 32.44 51 THR B CA 1
ATOM 2746 C C . THR B 1 51 ? 13.922 -42.219 -4.926 1 32.44 51 THR B C 1
ATOM 2748 O O . THR B 1 51 ? 13.664 -41.406 -4.012 1 32.44 51 THR B O 1
ATOM 2751 N N . SER B 1 52 ? 13.5 -41.875 -6.164 1 33.09 52 SER B N 1
ATOM 2752 C CA . SER B 1 52 ? 12.375 -41.125 -6.703 1 33.09 52 SER B CA 1
ATOM 2753 C C . SER B 1 52 ? 11.094 -41.375 -5.91 1 33.09 52 SER B C 1
ATOM 2755 O O . SER B 1 52 ? 10.008 -41.438 -6.48 1 33.09 52 SER B O 1
ATOM 2757 N N . SER B 1 53 ? 11.109 -42.094 -4.77 1 33.94 53 SER B N 1
ATOM 2758 C CA . SER B 1 53 ? 9.711 -42 -4.359 1 33.94 53 SER B CA 1
ATOM 2759 C C . SER B 1 53 ? 9.18 -40.562 -4.531 1 33.94 53 SER B C 1
ATOM 2761 O O . SER B 1 53 ? 9.703 -39.625 -3.932 1 33.94 53 SER B O 1
ATOM 2763 N N . SER B 1 54 ? 8.891 -40.125 -5.766 1 36.69 54 SER B N 1
ATOM 2764 C CA . SER B 1 54 ? 8.086 -39 -6.215 1 36.69 54 SER B CA 1
ATOM 2765 C C . SER B 1 54 ? 7.121 -38.531 -5.125 1 36.69 54 SER B C 1
ATOM 2767 O O . SER B 1 54 ? 5.91 -38.469 -5.348 1 36.69 54 SER B O 1
ATOM 2769 N N . ARG B 1 55 ? 7.188 -39 -3.932 1 34.62 55 ARG B N 1
ATOM 2770 C CA . ARG B 1 55 ? 6.168 -38.406 -3.062 1 34.62 55 ARG B CA 1
ATOM 2771 C C . ARG B 1 55 ? 6.121 -36.906 -3.207 1 34.62 55 ARG B C 1
ATOM 2773 O O . ARG B 1 55 ? 7.047 -36.219 -2.787 1 34.62 55 ARG B O 1
ATOM 2780 N N . TYR B 1 56 ? 5.809 -36.375 -4.395 1 41.91 56 TYR B N 1
ATOM 2781 C CA . TYR B 1 56 ? 5.219 -35.031 -4.414 1 41.91 56 TYR B CA 1
ATOM 2782 C C . TYR B 1 56 ? 4.699 -34.656 -3.037 1 41.91 56 TYR B C 1
ATOM 2784 O O . TYR B 1 56 ? 3.721 -35.219 -2.553 1 41.91 56 TYR B O 1
ATOM 2792 N N . ARG B 1 57 ? 5.457 -34.625 -2.045 1 45.22 57 ARG B N 1
ATOM 2793 C CA . ARG B 1 57 ? 4.902 -34.312 -0.734 1 45.22 57 ARG B CA 1
ATOM 2794 C C . ARG B 1 57 ? 3.889 -33.188 -0.833 1 45.22 57 ARG B C 1
ATOM 2796 O O . ARG B 1 57 ? 4.227 -32.062 -1.251 1 45.22 57 ARG B O 1
ATOM 2803 N N . ARG B 1 58 ? 2.674 -33.438 -1.132 1 51.44 58 ARG B N 1
ATOM 2804 C CA . ARG B 1 58 ? 1.374 -32.781 -1.163 1 51.44 58 ARG B CA 1
ATOM 2805 C C . ARG B 1 58 ? 1.371 -31.547 -0.281 1 51.44 58 ARG B C 1
ATOM 2807 O O . ARG B 1 58 ? 0.451 -30.719 -0.356 1 51.44 58 ARG B O 1
ATOM 2814 N N . ASP B 1 59 ? 2.58 -31.297 0.509 1 71.38 59 ASP B N 1
ATOM 2815 C CA . ASP B 1 59 ? 2.42 -30.281 1.55 1 71.38 59 ASP B CA 1
ATOM 2816 C C . ASP B 1 59 ? 3.48 -29.188 1.425 1 71.38 59 ASP B C 1
ATOM 2818 O O . ASP B 1 59 ? 3.715 -28.438 2.371 1 71.38 59 ASP B O 1
ATOM 2822 N N . ALA B 1 60 ? 4.207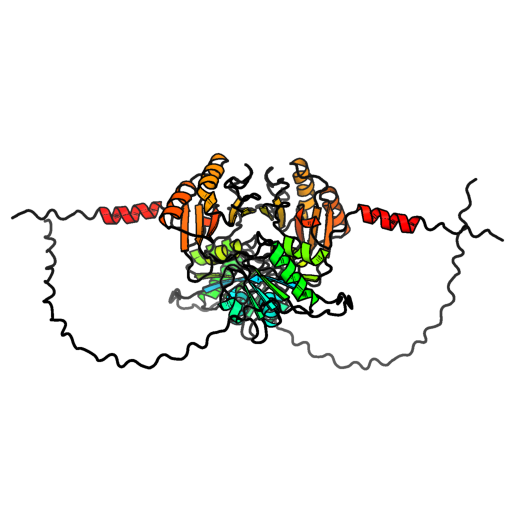 -29.172 0.203 1 83.75 60 ALA B N 1
ATOM 2823 C CA . ALA B 1 60 ? 5.262 -28.172 0.077 1 83.75 60 ALA B CA 1
ATOM 2824 C C . ALA B 1 60 ? 4.672 -26.766 -0.018 1 83.75 60 ALA B C 1
ATOM 2826 O O . ALA B 1 60 ? 3.633 -26.562 -0.651 1 83.75 60 ALA B O 1
ATOM 2827 N N . TRP B 1 61 ? 5.422 -25.875 0.663 1 91.12 61 TRP B N 1
ATOM 2828 C CA . TRP B 1 61 ? 4.871 -24.531 0.777 1 91.12 61 TRP B CA 1
ATOM 2829 C C . TRP B 1 61 ? 5.984 -23.484 0.78 1 91.12 61 TRP B C 1
ATOM 2831 O O . TRP B 1 61 ? 7.066 -23.734 1.319 1 91.12 61 TRP B O 1
ATOM 2841 N N . VAL B 1 62 ? 5.797 -22.422 0.042 1 97.38 62 VAL B N 1
ATOM 2842 C CA . VAL B 1 62 ? 6.703 -21.281 0.031 1 97.38 62 VAL B CA 1
ATOM 2843 C C . VAL B 1 62 ? 5.941 -20.016 0.415 1 97.38 62 VAL B C 1
ATOM 2845 O O . VAL B 1 62 ? 4.816 -19.797 -0.045 1 97.38 62 VAL B O 1
ATOM 2848 N N . ALA B 1 63 ? 6.516 -19.203 1.247 1 98.19 63 ALA B N 1
ATOM 2849 C CA . ALA B 1 63 ? 5.953 -17.891 1.567 1 98.19 63 ALA B CA 1
ATOM 2850 C C . ALA B 1 63 ? 6.754 -16.781 0.906 1 98.19 63 ALA B C 1
ATOM 2852 O O . ALA B 1 63 ? 7.973 -16.703 1.072 1 98.19 63 ALA B O 1
ATOM 2853 N N . LEU B 1 64 ? 6.129 -16.031 0.067 1 98.38 64 LEU B N 1
ATOM 2854 C CA . LEU B 1 64 ? 6.684 -14.773 -0.428 1 98.38 64 LEU B CA 1
ATOM 2855 C C . LEU B 1 64 ? 6.316 -13.617 0.496 1 98.38 64 LEU B C 1
ATOM 2857 O O . LEU B 1 64 ? 5.152 -13.219 0.563 1 98.38 64 LEU B O 1
ATOM 2861 N N . VAL B 1 65 ? 7.316 -13 1.152 1 98.62 65 VAL B N 1
ATOM 2862 C CA . VAL B 1 65 ? 7.043 -12.094 2.262 1 98.62 65 VAL B CA 1
ATOM 2863 C C . VAL B 1 65 ? 7.586 -10.703 1.939 1 98.62 65 VAL B C 1
ATOM 2865 O O . VAL B 1 65 ? 8.773 -10.547 1.644 1 98.62 65 VAL B O 1
ATOM 2868 N N . GLY B 1 66 ? 6.672 -9.719 2.016 1 98.5 66 GLY B N 1
ATOM 2869 C CA . GLY B 1 66 ? 7.109 -8.336 1.915 1 98.5 66 GLY B CA 1
ATOM 2870 C C . GLY B 1 66 ? 7.684 -7.801 3.211 1 98.5 66 GLY B C 1
ATOM 2871 O O . GLY B 1 66 ? 7.055 -7.906 4.266 1 98.5 66 GLY B O 1
ATOM 2872 N N . THR B 1 67 ? 8.812 -7.121 3.111 1 97.94 67 THR B N 1
ATOM 2873 C CA . THR B 1 67 ? 9.484 -6.66 4.32 1 97.94 67 THR B CA 1
ATOM 2874 C C . THR B 1 67 ? 9.32 -5.152 4.492 1 97.94 67 THR B C 1
ATOM 2876 O O . THR B 1 67 ? 9.805 -4.574 5.465 1 97.94 67 THR B O 1
ATOM 2879 N N . GLY B 1 68 ? 8.656 -4.555 3.516 1 97.5 68 GLY B N 1
ATOM 2880 C CA . GLY B 1 68 ? 8.516 -3.109 3.578 1 97.5 68 GLY B CA 1
ATOM 2881 C C . GLY B 1 68 ? 9.727 -2.363 3.045 1 97.5 68 GLY B C 1
ATOM 2882 O O . GLY B 1 68 ? 10.633 -2.971 2.473 1 97.5 68 GLY B O 1
ATOM 2883 N N . PRO B 1 69 ? 9.719 -1.083 3.244 1 96.69 69 PRO B N 1
ATOM 2884 C CA . PRO B 1 69 ? 10.719 -0.261 2.568 1 96.69 69 PRO B CA 1
ATOM 2885 C C . PRO B 1 69 ? 12.055 -0.224 3.314 1 96.69 69 PRO B C 1
ATOM 2887 O O . PRO B 1 69 ? 13.07 0.206 2.756 1 96.69 69 PRO B O 1
ATOM 2890 N N . GLY B 1 70 ? 12.125 -0.608 4.59 1 94.06 70 GLY B N 1
ATOM 2891 C CA . GLY B 1 70 ? 13.414 -0.595 5.262 1 94.06 70 GLY B CA 1
ATOM 2892 C C . GLY B 1 70 ? 13.305 -0.622 6.773 1 94.06 70 GLY B C 1
ATOM 2893 O O . GLY B 1 70 ? 14.078 -1.308 7.445 1 94.06 70 GLY B O 1
ATOM 2894 N N . ASP B 1 71 ? 12.414 0.153 7.32 1 96.06 71 ASP B N 1
ATOM 2895 C CA . ASP B 1 71 ? 12.156 0.187 8.758 1 96.06 71 ASP B CA 1
ATOM 2896 C C . ASP B 1 71 ? 11.633 -1.157 9.258 1 96.06 71 ASP B C 1
ATOM 2898 O O . ASP B 1 71 ? 10.547 -1.586 8.867 1 96.06 71 ASP B O 1
ATOM 2902 N N . PRO B 1 72 ? 12.367 -1.831 10.102 1 96.62 72 PRO B N 1
ATOM 2903 C CA . PRO B 1 72 ? 11.906 -3.139 10.57 1 96.62 72 PRO B CA 1
ATOM 2904 C C . PRO B 1 72 ? 10.594 -3.061 11.344 1 96.62 72 PRO B C 1
ATOM 2906 O O . PRO B 1 72 ? 9.859 -4.051 11.414 1 96.62 72 PRO B O 1
ATOM 2909 N N . GLU B 1 73 ? 10.312 -1.929 11.812 1 97.69 73 GLU B N 1
ATOM 2910 C CA . GLU B 1 73 ? 9.078 -1.757 12.578 1 97.69 73 GLU B CA 1
ATOM 2911 C C . GLU B 1 73 ? 7.855 -1.78 11.664 1 97.69 73 GLU B C 1
ATOM 2913 O O . GLU B 1 73 ? 6.719 -1.859 12.133 1 97.69 73 GLU B O 1
ATOM 2918 N N . LEU B 1 74 ? 8.094 -1.756 10.383 1 98.38 74 LEU B N 1
ATOM 2919 C CA . LEU B 1 74 ? 6.988 -1.767 9.438 1 98.38 74 LEU B CA 1
ATOM 2920 C C . LEU B 1 74 ? 6.68 -3.188 8.969 1 98.38 74 LEU B C 1
ATOM 2922 O O . LEU B 1 74 ? 5.781 -3.398 8.156 1 98.38 74 LEU B O 1
ATOM 2926 N N . LEU B 1 75 ? 7.363 -4.16 9.539 1 98.56 75 LEU B N 1
ATOM 2927 C CA . LEU B 1 75 ? 6.992 -5.547 9.281 1 98.56 75 LEU B CA 1
ATOM 2928 C C . LEU B 1 75 ? 5.609 -5.855 9.852 1 98.56 75 LEU B C 1
ATOM 2930 O O . LEU B 1 75 ? 5.258 -5.383 10.93 1 98.56 75 LEU B O 1
ATOM 2934 N N . THR B 1 76 ? 4.848 -6.621 9.109 1 98.75 76 THR B N 1
ATOM 2935 C CA . THR B 1 76 ? 3.588 -7.113 9.648 1 98.75 76 THR B CA 1
ATOM 2936 C C . THR B 1 76 ? 3.83 -8.227 10.664 1 98.75 76 THR B C 1
ATOM 2938 O O . THR B 1 76 ? 4.875 -8.883 10.633 1 98.75 76 THR B O 1
ATOM 2941 N N . LEU B 1 77 ? 2.877 -8.461 11.5 1 98.44 77 LEU B N 1
ATOM 2942 C CA . LEU B 1 77 ? 2.936 -9.594 12.414 1 98.44 77 LEU B CA 1
ATOM 2943 C C . LEU B 1 77 ? 3.051 -10.906 11.648 1 98.44 77 LEU B C 1
ATOM 2945 O O . LEU B 1 77 ? 3.818 -11.789 12.039 1 98.44 77 LEU B O 1
ATOM 2949 N N . LYS B 1 78 ? 2.303 -10.969 10.609 1 98.62 78 LYS B N 1
ATOM 2950 C CA . LYS B 1 78 ? 2.311 -12.172 9.781 1 98.62 78 LYS B CA 1
ATOM 2951 C C . LYS B 1 78 ? 3.695 -12.43 9.195 1 98.62 78 LYS B C 1
ATOM 2953 O O . LYS B 1 78 ? 4.145 -13.578 9.133 1 98.62 78 LYS B O 1
ATOM 2958 N N . ALA B 1 79 ? 4.355 -11.359 8.758 1 98.69 79 ALA B N 1
ATOM 2959 C CA . ALA B 1 79 ? 5.719 -11.477 8.242 1 98.69 79 ALA B CA 1
ATOM 2960 C C . ALA B 1 79 ? 6.672 -11.977 9.32 1 98.69 79 ALA B C 1
ATOM 2962 O O . ALA B 1 79 ? 7.473 -12.883 9.078 1 98.69 79 ALA B O 1
ATOM 2963 N N . VAL B 1 80 ? 6.598 -11.43 10.477 1 98.38 80 VAL B N 1
ATOM 2964 C CA . VAL B 1 80 ? 7.469 -11.812 11.586 1 98.38 80 VAL B CA 1
ATOM 2965 C C . VAL B 1 80 ? 7.285 -13.297 11.898 1 98.38 80 VAL B C 1
ATOM 2967 O O . VAL B 1 80 ? 8.266 -14.031 12.023 1 98.38 80 VAL B O 1
ATOM 2970 N N . ARG B 1 81 ? 6.086 -13.727 11.938 1 97.75 81 ARG B N 1
ATOM 2971 C CA . ARG B 1 81 ? 5.801 -15.125 12.242 1 97.75 81 ARG B CA 1
ATOM 2972 C C . ARG B 1 81 ? 6.367 -16.047 11.172 1 97.75 81 ARG B C 1
ATOM 2974 O O . ARG B 1 81 ? 6.941 -17.094 11.484 1 97.75 81 ARG B O 1
ATOM 2981 N N . ALA B 1 82 ? 6.145 -15.672 9.945 1 97.88 82 ALA B N 1
ATOM 2982 C CA . ALA B 1 82 ? 6.672 -16.469 8.844 1 97.88 82 ALA B CA 1
ATOM 2983 C C . ALA B 1 82 ? 8.195 -16.578 8.914 1 97.88 82 ALA B C 1
ATOM 2985 O O . ALA B 1 82 ? 8.766 -17.656 8.734 1 97.88 82 ALA B O 1
ATOM 2986 N N . ILE B 1 83 ? 8.852 -15.445 9.203 1 97.62 83 ILE B N 1
ATOM 2987 C CA . ILE B 1 83 ? 10.312 -15.383 9.258 1 97.62 83 ILE B CA 1
ATOM 2988 C C . ILE B 1 83 ? 10.82 -16.266 10.398 1 97.62 83 ILE B C 1
ATOM 2990 O O . ILE B 1 83 ? 11.75 -17.047 10.219 1 97.62 83 ILE B O 1
ATOM 2994 N N . GLU B 1 84 ? 10.188 -16.203 11.5 1 96.75 84 GLU B N 1
ATOM 2995 C CA . GLU B 1 84 ? 10.609 -16.953 12.688 1 96.75 84 GLU B CA 1
ATOM 2996 C C . GLU B 1 84 ? 10.414 -18.453 12.492 1 96.75 84 GLU B C 1
ATOM 2998 O O . GLU B 1 84 ? 11.141 -19.25 13.078 1 96.75 84 GLU B O 1
ATOM 3003 N N . ALA B 1 85 ? 9.484 -18.859 11.688 1 95.62 85 ALA B N 1
ATOM 3004 C CA . ALA B 1 85 ? 9.133 -20.266 11.516 1 95.62 85 ALA B CA 1
ATOM 3005 C C . ALA B 1 85 ? 9.906 -20.875 10.352 1 95.62 85 ALA B C 1
ATOM 3007 O O . ALA B 1 85 ? 9.828 -22.078 10.117 1 95.62 85 ALA B O 1
ATOM 3008 N N . ALA B 1 86 ? 10.641 -20.109 9.648 1 96.56 86 ALA B N 1
ATOM 3009 C CA . ALA B 1 86 ? 11.273 -20.547 8.414 1 96.56 86 ALA B CA 1
ATOM 3010 C C . ALA B 1 86 ? 12.43 -21.516 8.703 1 96.56 86 ALA B C 1
ATOM 3012 O O . ALA B 1 86 ? 13.148 -21.344 9.688 1 96.56 86 ALA B O 1
ATOM 3013 N N . ASP B 1 87 ? 12.562 -22.516 7.801 1 96.06 87 ASP B N 1
ATOM 3014 C CA . ASP B 1 87 ? 13.758 -23.359 7.781 1 96.06 87 ASP B CA 1
ATOM 3015 C C . ASP B 1 87 ? 14.844 -22.766 6.895 1 96.06 87 ASP B C 1
ATOM 3017 O O . ASP B 1 87 ? 16.031 -22.969 7.129 1 96.06 87 ASP B O 1
ATOM 3021 N N . LEU B 1 88 ? 14.398 -22.125 5.906 1 96.69 88 LEU B N 1
ATOM 3022 C CA . LEU B 1 88 ? 15.266 -21.5 4.918 1 96.69 88 LEU B CA 1
ATOM 3023 C C . LEU B 1 88 ? 14.711 -20.141 4.488 1 96.69 88 LEU B C 1
ATOM 3025 O O . LEU B 1 88 ? 13.531 -20.031 4.156 1 96.69 88 LEU B O 1
ATOM 3029 N N . VAL B 1 89 ? 15.602 -19.156 4.5 1 97.12 89 VAL B N 1
ATOM 3030 C CA . VAL B 1 89 ? 15.211 -17.812 4.102 1 97.12 89 VAL B CA 1
ATOM 3031 C C . VAL B 1 89 ? 16.062 -17.344 2.918 1 97.12 89 VAL B C 1
ATOM 3033 O O . VAL B 1 89 ? 17.297 -17.312 3.004 1 97.12 89 VAL B O 1
ATOM 3036 N N . LEU B 1 90 ? 15.422 -17.109 1.793 1 96.12 90 LEU B N 1
ATOM 3037 C CA . LEU B 1 90 ? 16.062 -16.438 0.667 1 96.12 90 LEU B CA 1
ATOM 3038 C C . LEU B 1 90 ? 15.812 -14.93 0.723 1 96.12 90 LEU B C 1
ATOM 3040 O O . LEU B 1 90 ? 14.68 -14.492 0.939 1 96.12 90 LEU B O 1
ATOM 3044 N N . TYR B 1 91 ? 16.859 -14.086 0.561 1 93.94 91 TYR B N 1
ATOM 3045 C CA . TYR B 1 91 ? 16.703 -12.641 0.676 1 93.94 91 TYR B CA 1
ATOM 3046 C C . TYR B 1 91 ? 17.609 -11.922 -0.317 1 93.94 91 TYR B C 1
ATOM 3048 O O . TYR B 1 91 ? 18.531 -12.516 -0.884 1 93.94 91 TYR B O 1
ATOM 3056 N N . ASP B 1 92 ? 17.234 -10.688 -0.615 1 88.62 92 ASP B N 1
ATOM 3057 C CA . ASP B 1 92 ? 18.031 -9.891 -1.54 1 88.62 92 ASP B CA 1
ATOM 3058 C C . ASP B 1 92 ? 18.562 -8.625 -0.864 1 88.62 92 ASP B C 1
ATOM 3060 O O . ASP B 1 92 ? 18.547 -8.523 0.365 1 88.62 92 ASP B O 1
ATOM 3064 N N . ARG B 1 93 ? 19.094 -7.734 -1.668 1 83.44 93 ARG B N 1
ATOM 3065 C CA . ARG B 1 93 ? 19.891 -6.598 -1.202 1 83.44 93 ARG B CA 1
ATOM 3066 C C . ARG B 1 93 ? 19.016 -5.613 -0.422 1 83.44 93 ARG B C 1
ATOM 3068 O O . ARG B 1 93 ? 19.516 -4.891 0.443 1 83.44 93 ARG B O 1
ATOM 3075 N N . LEU B 1 94 ? 17.781 -5.59 -0.598 1 83.56 94 LEU B N 1
ATOM 3076 C CA . LEU B 1 94 ? 16.953 -4.547 -0.019 1 83.56 94 LEU B CA 1
ATOM 3077 C C . LEU B 1 94 ? 16.5 -4.926 1.392 1 83.56 94 LEU B C 1
ATOM 3079 O O . LEU B 1 94 ? 15.945 -4.098 2.113 1 83.56 94 LEU B O 1
ATOM 3083 N N . VAL B 1 95 ? 16.781 -6.141 1.768 1 88.75 95 VAL B N 1
ATOM 3084 C CA . VAL B 1 95 ? 16.375 -6.602 3.094 1 88.75 95 VAL B CA 1
ATOM 3085 C C . VAL B 1 95 ? 17.406 -6.152 4.129 1 88.75 95 VAL B C 1
ATOM 3087 O O . VAL B 1 95 ? 18.594 -6.41 3.977 1 88.75 95 VAL B O 1
ATOM 3090 N N . SER B 1 96 ? 16.891 -5.566 5.184 1 88.56 96 SER B N 1
ATOM 3091 C CA . SER B 1 96 ? 17.781 -5.008 6.191 1 88.56 96 SER B CA 1
ATOM 3092 C C . SER B 1 96 ? 18.328 -6.098 7.109 1 88.56 96 SER B C 1
ATOM 3094 O O . SER B 1 96 ? 17.734 -7.168 7.234 1 88.56 96 SER B O 1
ATOM 3096 N N . ASN B 1 97 ? 19.406 -5.75 7.785 1 89.88 97 ASN B N 1
ATOM 3097 C CA . ASN B 1 97 ? 20 -6.668 8.75 1 89.88 97 ASN B CA 1
ATOM 3098 C C . ASN B 1 97 ? 19.062 -6.891 9.945 1 89.88 97 ASN B C 1
ATOM 3100 O O . ASN B 1 97 ? 19.016 -7.988 10.508 1 89.88 97 ASN B O 1
ATOM 3104 N N . GLU B 1 98 ? 18.375 -5.898 10.297 1 91.94 98 GLU B N 1
ATOM 3105 C CA . GLU B 1 98 ? 17.453 -6.004 11.422 1 91.94 98 GLU B CA 1
ATOM 3106 C C . GLU B 1 98 ? 16.359 -7.039 11.148 1 91.94 98 GLU B C 1
ATOM 3108 O O . GLU B 1 98 ? 15.922 -7.742 12.062 1 91.94 98 GLU B O 1
ATOM 3113 N N . VAL B 1 99 ? 15.961 -7.051 9.945 1 91.75 99 VAL B N 1
ATOM 3114 C CA . VAL B 1 99 ? 14.969 -8.055 9.547 1 91.75 99 VAL B CA 1
ATOM 3115 C C . VAL B 1 99 ? 15.594 -9.445 9.617 1 91.75 99 VAL B C 1
ATOM 3117 O O . VAL B 1 99 ? 14.961 -10.391 10.102 1 91.75 99 VAL B O 1
ATOM 3120 N N . LEU B 1 100 ? 16.812 -9.594 9.18 1 92.44 100 LEU B N 1
ATOM 3121 C CA . LEU B 1 100 ? 17.5 -10.883 9.164 1 92.44 100 LEU B CA 1
ATOM 3122 C C . LEU B 1 100 ? 17.75 -11.383 10.578 1 92.44 100 LEU B C 1
ATOM 3124 O O . LEU B 1 100 ? 17.828 -12.586 10.812 1 92.44 100 LEU B O 1
ATOM 3128 N N . ASP B 1 101 ? 17.812 -10.469 11.531 1 93.5 101 ASP B N 1
ATOM 3129 C CA . ASP B 1 101 ? 18.016 -10.82 12.93 1 93.5 101 ASP B CA 1
ATOM 3130 C C . ASP B 1 101 ? 16.812 -11.562 13.492 1 93.5 101 ASP B C 1
ATOM 3132 O O . ASP B 1 101 ? 16.906 -12.188 14.555 1 93.5 101 ASP B O 1
ATOM 3136 N N . LEU B 1 102 ? 15.703 -11.523 12.82 1 92.38 102 LEU B N 1
ATOM 3137 C CA . LEU B 1 102 ? 14.484 -12.195 13.273 1 92.38 102 LEU B CA 1
ATOM 3138 C C . LEU B 1 102 ? 14.516 -13.68 12.922 1 92.38 102 LEU B C 1
ATOM 3140 O O . LEU B 1 102 ? 13.719 -14.461 13.43 1 92.38 102 LEU B O 1
ATOM 3144 N N . VAL B 1 103 ? 15.406 -14.031 12.055 1 93 103 VAL B N 1
ATOM 3145 C CA . VAL B 1 103 ? 15.492 -15.414 11.586 1 93 103 VAL B CA 1
ATOM 3146 C C . VAL B 1 103 ? 15.992 -16.312 12.711 1 93 103 VAL B C 1
ATOM 3148 O O . VAL B 1 103 ? 16.938 -15.969 13.422 1 93 103 VAL B O 1
ATOM 3151 N N . ALA B 1 104 ? 15.352 -17.453 12.836 1 91.94 104 ALA B N 1
ATOM 3152 C CA . ALA B 1 104 ? 15.703 -18.391 13.898 1 91.94 104 ALA B CA 1
ATOM 3153 C C . ALA B 1 104 ? 17.125 -18.906 13.719 1 91.94 104 ALA B C 1
ATOM 3155 O O . ALA B 1 104 ? 17.594 -19.078 12.586 1 91.94 104 ALA B O 1
ATOM 3156 N N . ASP B 1 105 ? 17.781 -19.266 14.773 1 91.25 105 ASP B N 1
ATOM 3157 C CA . ASP B 1 105 ? 19.156 -19.734 14.766 1 91.25 105 ASP B CA 1
ATOM 3158 C C . ASP B 1 105 ? 19.297 -21.016 13.938 1 91.25 105 ASP B C 1
ATOM 3160 O O . ASP B 1 105 ? 20.312 -21.219 13.273 1 91.25 105 ASP B O 1
ATOM 3164 N N . GLY B 1 106 ? 18.359 -21.797 13.914 1 91.94 106 GLY B N 1
ATOM 3165 C CA . GLY B 1 106 ? 18.422 -23.047 13.188 1 91.94 106 GLY B CA 1
ATOM 3166 C C . GLY B 1 106 ? 18.094 -22.922 11.719 1 91.94 106 GLY B C 1
ATOM 3167 O O . GLY B 1 106 ? 18.328 -23.844 10.938 1 91.94 106 GLY B O 1
ATOM 3168 N N . ALA B 1 107 ? 17.688 -21.734 11.312 1 94.31 107 ALA B N 1
ATOM 3169 C CA . ALA B 1 107 ? 17.281 -21.531 9.922 1 94.31 107 ALA B CA 1
ATOM 3170 C C . ALA B 1 107 ? 18.484 -21.172 9.055 1 94.31 107 ALA B C 1
ATOM 3172 O O . ALA B 1 107 ? 19.453 -20.578 9.539 1 94.31 107 ALA B O 1
ATOM 3173 N N . ARG B 1 108 ? 18.484 -21.531 7.82 1 94.75 108 ARG B N 1
ATOM 3174 C CA . ARG B 1 108 ? 19.516 -21.172 6.852 1 94.75 108 ARG B CA 1
ATOM 3175 C C . ARG B 1 108 ? 19.172 -19.891 6.117 1 94.75 108 ARG B C 1
ATOM 3177 O O . ARG B 1 108 ? 18 -19.641 5.816 1 94.75 108 ARG B O 1
ATOM 3184 N N . LEU B 1 109 ? 20.188 -19.094 5.871 1 94.94 109 LEU B N 1
ATOM 3185 C CA . LEU B 1 109 ? 20.047 -17.859 5.102 1 94.94 109 LEU B CA 1
ATOM 3186 C C . LEU B 1 109 ? 20.75 -17.984 3.754 1 94.94 109 LEU B C 1
ATOM 3188 O O . LEU B 1 109 ? 21.906 -18.391 3.688 1 94.94 109 LEU B O 1
ATOM 3192 N N . LEU B 1 110 ? 20.016 -17.641 2.676 1 93.19 110 LEU B N 1
ATOM 3193 C CA . LEU B 1 110 ? 20.594 -17.672 1.335 1 93.19 110 LEU B CA 1
ATOM 3194 C C . LEU B 1 110 ? 20.406 -16.344 0.623 1 93.19 110 LEU B C 1
ATOM 3196 O O . LEU B 1 110 ? 19.266 -15.938 0.347 1 93.19 110 LEU B O 1
ATOM 3200 N N . TYR B 1 111 ? 21.5 -15.68 0.326 1 92 111 TYR B N 1
ATOM 3201 C CA . TYR B 1 111 ? 21.484 -14.414 -0.396 1 92 111 TYR B CA 1
ATOM 3202 C C . TYR B 1 111 ? 21.266 -14.633 -1.888 1 92 111 TYR B C 1
ATOM 3204 O O . TYR B 1 111 ? 21.984 -15.422 -2.512 1 92 111 TYR B O 1
ATOM 3212 N N . VAL B 1 112 ? 20.281 -13.875 -2.508 1 88.12 112 VAL B N 1
ATOM 3213 C CA . VAL B 1 112 ? 20 -14.117 -3.916 1 88.12 112 VAL B CA 1
ATOM 3214 C C . VAL B 1 112 ? 20.062 -12.805 -4.688 1 88.12 112 VAL B C 1
ATOM 3216 O O . VAL B 1 112 ? 19.641 -12.734 -5.848 1 88.12 112 VAL B O 1
ATOM 3219 N N . GLY B 1 113 ? 20.516 -11.711 -4.074 1 81 113 GLY B N 1
ATOM 3220 C CA . GLY B 1 113 ? 20.625 -10.438 -4.762 1 81 113 GLY B CA 1
ATOM 3221 C C . GLY B 1 113 ? 21.812 -10.359 -5.695 1 81 113 GLY B C 1
ATOM 3222 O O . GLY B 1 113 ? 22.625 -11.289 -5.75 1 81 113 GLY B O 1
ATOM 3223 N N . LYS B 1 114 ? 21.766 -9.18 -6.586 1 63.19 114 LYS B N 1
ATOM 3224 C CA . LYS B 1 114 ? 22.891 -8.922 -7.484 1 63.19 114 LYS B CA 1
ATOM 3225 C C . LYS B 1 114 ? 24.125 -8.5 -6.711 1 63.19 114 LYS B C 1
ATOM 3227 O O . LYS B 1 114 ? 24.047 -7.676 -5.801 1 63.19 114 LYS B O 1
ATOM 3232 N N . THR B 1 115 ? 24.984 -9.266 -6.359 1 50.84 115 THR B N 1
ATOM 3233 C CA . THR B 1 115 ? 26.234 -8.773 -5.789 1 50.84 115 THR B CA 1
ATOM 3234 C C . THR B 1 115 ? 27.188 -8.305 -6.887 1 50.84 115 THR B C 1
ATOM 3236 O O . THR B 1 115 ? 27.344 -8.984 -7.902 1 50.84 115 THR B O 1
ATOM 3239 N N . ALA B 1 116 ? 27.641 -6.98 -6.762 1 44.88 116 ALA B N 1
ATOM 3240 C CA . ALA B 1 116 ? 28.719 -6.543 -7.645 1 44.88 116 ALA B CA 1
ATOM 3241 C C . ALA B 1 116 ? 29.859 -7.566 -7.68 1 44.88 116 ALA B C 1
ATOM 3243 O O . ALA B 1 116 ? 30.375 -7.949 -6.633 1 44.88 116 ALA B O 1
ATOM 3244 N N . GLY B 1 117 ? 30.156 -8.062 -8.859 1 43.97 117 GLY B N 1
ATOM 3245 C CA . GLY B 1 117 ? 31.266 -8.945 -9.156 1 43.97 117 GLY B CA 1
ATOM 3246 C C . GLY B 1 117 ? 30.891 -10.414 -9.156 1 43.97 117 GLY B C 1
ATOM 3247 O O . GLY B 1 117 ? 31.688 -11.266 -9.562 1 43.97 117 GLY B O 1
ATOM 3248 N N . TYR B 1 118 ? 29.859 -10.578 -8.398 1 47.59 118 TYR B N 1
ATOM 3249 C CA . TYR B 1 118 ? 29.453 -11.977 -8.477 1 47.59 118 TYR B CA 1
ATOM 3250 C C . TYR B 1 118 ? 28.188 -12.133 -9.32 1 47.59 118 TYR B C 1
ATOM 3252 O O . TYR B 1 118 ? 27.406 -11.188 -9.469 1 47.59 118 TYR B O 1
ATOM 3260 N N . HIS B 1 119 ? 28.172 -13.078 -10.094 1 48.88 119 HIS B N 1
ATOM 3261 C CA . HIS B 1 119 ? 27.062 -13.398 -10.977 1 48.88 119 HIS B CA 1
ATOM 3262 C C . HIS B 1 119 ? 25.734 -13.344 -10.234 1 48.88 119 HIS B C 1
ATOM 3264 O O . HIS B 1 119 ? 25.578 -13.953 -9.172 1 48.88 119 HIS B O 1
ATOM 3270 N N . SER B 1 120 ? 24.969 -12.234 -10.289 1 57.72 120 SER B N 1
ATOM 3271 C CA . SER B 1 120 ? 23.609 -12.172 -9.773 1 57.72 120 SER B CA 1
ATOM 3272 C C . SER B 1 120 ? 22.766 -13.336 -10.305 1 57.72 120 SER B C 1
ATOM 3274 O O . SER B 1 120 ? 22.953 -13.766 -11.445 1 57.72 120 SER B O 1
ATOM 3276 N N . ARG B 1 121 ? 22.125 -13.992 -9.367 1 68.5 121 ARG B N 1
ATOM 3277 C CA . ARG B 1 121 ? 21.25 -15.062 -9.828 1 68.5 121 ARG B CA 1
ATOM 3278 C C . ARG B 1 121 ? 20.109 -14.516 -10.664 1 68.5 121 ARG B C 1
ATOM 3280 O O . ARG B 1 121 ? 19.562 -13.453 -10.367 1 68.5 121 ARG B O 1
ATOM 3287 N N . THR B 1 122 ? 19.984 -15.125 -11.75 1 79.44 122 THR B N 1
ATOM 3288 C CA . THR B 1 122 ? 18.859 -14.797 -12.617 1 79.44 122 THR B CA 1
ATOM 3289 C C . THR B 1 122 ? 17.547 -15.156 -11.945 1 79.44 122 THR B C 1
ATOM 3291 O O . THR B 1 122 ? 17.531 -15.891 -10.953 1 79.44 122 THR B O 1
ATOM 3294 N N . GLN B 1 123 ? 16.531 -14.602 -12.281 1 82.56 123 GLN B N 1
ATOM 3295 C CA . GLN B 1 123 ? 15.203 -14.945 -11.797 1 82.56 123 GLN B CA 1
ATOM 3296 C C . GLN B 1 123 ? 14.938 -16.438 -11.93 1 82.56 123 GLN B C 1
ATOM 3298 O O . GLN B 1 123 ? 14.328 -17.047 -11.047 1 82.56 123 GLN B O 1
ATOM 3303 N N . GLU B 1 124 ? 15.414 -17.062 -12.969 1 86.62 124 GLU B N 1
ATOM 3304 C CA . GLU B 1 124 ? 15.242 -18.484 -13.203 1 86.62 124 GLU B CA 1
ATOM 3305 C C . GLU B 1 124 ? 15.984 -19.312 -12.148 1 86.62 124 GLU B C 1
ATOM 3307 O O . GLU B 1 124 ? 15.477 -20.328 -11.68 1 86.62 124 GLU B O 1
ATOM 3312 N N . GLU B 1 125 ? 17.125 -18.828 -11.836 1 88.88 125 GLU B N 1
ATOM 3313 C CA . GLU B 1 125 ? 17.875 -19.5 -10.797 1 88.88 125 GLU B CA 1
ATOM 3314 C C . GLU B 1 125 ? 17.172 -19.422 -9.445 1 88.88 125 GLU B C 1
ATOM 3316 O O . GLU B 1 125 ? 17.141 -20.406 -8.695 1 88.88 125 GLU B O 1
ATOM 3321 N N . ILE B 1 126 ? 16.625 -18.312 -9.172 1 90.38 126 ILE B N 1
ATOM 3322 C CA . ILE B 1 126 ? 15.883 -18.125 -7.922 1 90.38 126 ILE B CA 1
ATOM 3323 C C . ILE B 1 126 ? 14.672 -19.062 -7.902 1 90.38 126 ILE B C 1
ATOM 3325 O O . ILE B 1 126 ? 14.391 -19.703 -6.891 1 90.38 126 ILE B O 1
ATOM 3329 N N . HIS B 1 127 ? 14.031 -19.188 -9.031 1 93 127 HIS B N 1
ATOM 3330 C CA . HIS B 1 127 ? 12.891 -20.094 -9.172 1 93 127 HIS B CA 1
ATOM 3331 C C . HIS B 1 127 ? 13.273 -21.516 -8.805 1 93 127 HIS B C 1
ATOM 3333 O O . HIS B 1 127 ? 12.594 -22.156 -7.996 1 93 127 HIS B O 1
ATOM 3339 N N . GLU B 1 128 ? 14.352 -21.953 -9.336 1 93.56 128 GLU B N 1
ATOM 3340 C CA . GLU B 1 128 ? 14.789 -23.328 -9.133 1 93.56 128 GLU B CA 1
ATOM 3341 C C . GLU B 1 128 ? 15.188 -23.578 -7.684 1 93.56 128 GLU B C 1
ATOM 3343 O O . GLU B 1 128 ? 14.938 -24.656 -7.137 1 93.56 128 GLU B O 1
ATOM 3348 N N . LEU B 1 129 ? 15.797 -22.594 -7.148 1 93.12 129 LEU B N 1
ATOM 3349 C CA . LEU B 1 129 ? 16.172 -22.703 -5.742 1 93.12 129 LEU B CA 1
ATOM 3350 C C . LEU B 1 129 ? 14.93 -22.828 -4.859 1 93.12 129 LEU B C 1
ATOM 3352 O O . LEU B 1 129 ? 14.867 -23.719 -4.004 1 93.12 129 LEU B O 1
ATOM 3356 N N . LEU B 1 130 ? 13.953 -22 -5.078 1 95.31 130 LEU B N 1
ATOM 3357 C CA . LEU B 1 130 ? 12.711 -22.047 -4.312 1 95.31 130 LEU B CA 1
ATOM 3358 C C . LEU B 1 130 ? 12.039 -23.406 -4.457 1 95.31 130 LEU B C 1
ATOM 3360 O O . LEU B 1 130 ? 11.617 -24 -3.463 1 95.31 130 LEU B O 1
ATOM 3364 N N . LEU B 1 131 ? 12.008 -23.875 -5.641 1 95.12 131 LEU B N 1
ATOM 3365 C CA . LEU B 1 131 ? 11.375 -25.141 -5.938 1 95.12 131 LEU B CA 1
ATOM 3366 C C . LEU B 1 131 ? 12.102 -26.297 -5.242 1 95.12 131 LEU B C 1
ATOM 3368 O O . LEU B 1 131 ? 11.477 -27.109 -4.562 1 95.12 131 LEU B O 1
ATOM 3372 N N . SER B 1 132 ? 13.367 -26.328 -5.395 1 94.81 132 SER B N 1
ATOM 3373 C CA . SER B 1 132 ? 14.18 -27.422 -4.875 1 94.81 132 SER B CA 1
ATOM 3374 C C . SER B 1 132 ? 14.047 -27.531 -3.359 1 94.81 132 SER B C 1
ATOM 3376 O O . SER B 1 132 ? 13.844 -28.625 -2.832 1 94.81 132 SER B O 1
ATOM 3378 N N . PHE B 1 133 ? 14.078 -26.422 -2.723 1 94.31 133 PHE B N 1
ATOM 3379 C CA . PHE B 1 133 ? 14.016 -26.453 -1.266 1 94.31 133 PHE B CA 1
ATOM 3380 C C . PHE B 1 133 ? 12.609 -26.781 -0.79 1 94.31 133 PHE B C 1
ATOM 3382 O O . PHE B 1 133 ? 12.43 -27.469 0.215 1 94.31 133 PHE B O 1
ATOM 3389 N N . ALA B 1 134 ? 11.617 -26.25 -1.459 1 95.06 134 ALA B N 1
ATOM 3390 C CA . ALA B 1 134 ? 10.242 -26.578 -1.116 1 95.06 134 ALA B CA 1
ATOM 3391 C C . ALA B 1 134 ? 9.969 -28.062 -1.279 1 95.06 134 ALA B C 1
ATOM 3393 O O . ALA B 1 134 ? 9.359 -28.688 -0.41 1 95.06 134 ALA B O 1
ATOM 3394 N N . GLU B 1 135 ? 10.516 -28.625 -2.318 1 93.88 135 GLU B N 1
ATOM 3395 C CA . GLU B 1 135 ? 10.32 -30.047 -2.598 1 93.88 135 GLU B CA 1
ATOM 3396 C C . GLU B 1 135 ? 11.031 -30.922 -1.558 1 93.88 135 GLU B C 1
ATOM 3398 O O . GLU B 1 135 ? 10.609 -32.031 -1.292 1 93.88 135 GLU B O 1
ATOM 3403 N N . ALA B 1 136 ? 12.039 -30.438 -1.05 1 93.12 136 ALA B N 1
ATOM 3404 C CA . ALA B 1 136 ? 12.781 -31.141 -0.019 1 93.12 136 ALA B CA 1
ATOM 3405 C C . ALA B 1 136 ? 12.055 -31.109 1.319 1 93.12 136 ALA B C 1
ATOM 3407 O O . ALA B 1 136 ? 12.5 -31.703 2.299 1 93.12 136 ALA B O 1
ATOM 3408 N N . GLY B 1 137 ? 10.961 -30.281 1.421 1 91.44 137 GLY B N 1
ATOM 3409 C CA . GLY B 1 137 ? 10.109 -30.281 2.602 1 91.44 137 GLY B CA 1
ATOM 3410 C C . GLY B 1 137 ? 10.414 -29.156 3.559 1 91.44 137 GLY B C 1
ATOM 3411 O O . GLY B 1 137 ? 9.891 -29.109 4.672 1 91.44 137 GLY B O 1
ATOM 3412 N N . ALA B 1 138 ? 11.234 -28.266 3.148 1 93.12 138 ALA B N 1
ATOM 3413 C CA . ALA B 1 138 ? 11.578 -27.125 3.994 1 93.12 138 ALA B CA 1
ATOM 3414 C C . ALA B 1 138 ? 10.469 -26.078 3.998 1 93.12 138 ALA B C 1
ATOM 3416 O O . ALA B 1 138 ? 9.75 -25.922 3.008 1 93.12 138 ALA B O 1
ATOM 3417 N N . ASN B 1 139 ? 10.297 -25.406 5.152 1 94.94 139 ASN B N 1
ATOM 3418 C CA . ASN B 1 139 ? 9.523 -24.172 5.191 1 94.94 139 ASN B CA 1
ATOM 3419 C C . ASN B 1 139 ? 10.312 -23 4.617 1 94.94 139 ASN B C 1
ATOM 3421 O O . ASN B 1 139 ? 11.141 -22.406 5.312 1 94.94 139 ASN B O 1
ATOM 3425 N N . VAL B 1 140 ? 10.039 -22.703 3.361 1 97.56 140 VAL B N 1
ATOM 3426 C CA . VAL B 1 140 ? 10.859 -21.75 2.631 1 97.56 140 VAL B CA 1
ATOM 3427 C C . VAL B 1 140 ? 10.195 -20.375 2.676 1 97.56 140 VAL B C 1
ATOM 3429 O O . VAL B 1 140 ? 9 -20.234 2.398 1 97.56 140 VAL B O 1
ATOM 3432 N N . VAL B 1 141 ? 10.992 -19.375 3.02 1 97.94 141 VAL B N 1
ATOM 3433 C CA . VAL B 1 141 ? 10.547 -17.984 3.004 1 97.94 141 VAL B CA 1
ATOM 3434 C C . VAL B 1 141 ? 11.414 -17.172 2.037 1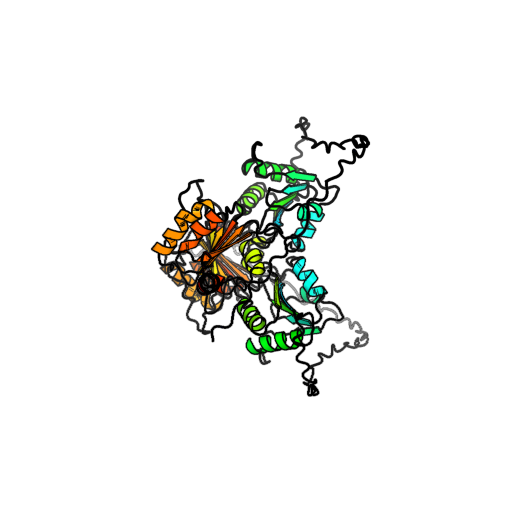 97.94 141 VAL B C 1
ATOM 3436 O O . VAL B 1 141 ? 12.641 -17.203 2.121 1 97.94 141 VAL B O 1
ATOM 3439 N N . ARG B 1 142 ? 10.812 -16.562 1.124 1 98 142 ARG B N 1
ATOM 3440 C CA . ARG B 1 142 ? 11.445 -15.609 0.222 1 98 142 ARG B CA 1
ATOM 3441 C C . ARG B 1 142 ? 11.141 -14.172 0.641 1 98 142 ARG B C 1
ATOM 3443 O O . ARG B 1 142 ? 10.016 -13.695 0.467 1 98 142 ARG B O 1
ATOM 3450 N N . LEU B 1 143 ? 12.18 -13.469 1.152 1 97.5 143 LEU B N 1
ATOM 3451 C CA . LEU B 1 143 ? 12.008 -12.078 1.58 1 97.5 143 LEU B CA 1
ATOM 3452 C C . LEU B 1 143 ? 12.195 -11.125 0.408 1 97.5 143 LEU B C 1
ATOM 3454 O O . LEU B 1 143 ? 13.18 -11.211 -0.322 1 97.5 143 LEU B O 1
ATOM 3458 N N . LYS B 1 144 ? 11.234 -10.25 0.255 1 95.94 144 LYS B N 1
ATOM 3459 C CA . LYS B 1 144 ? 11.266 -9.258 -0.818 1 95.94 144 LYS B CA 1
ATOM 3460 C C . LYS B 1 144 ? 11.094 -7.848 -0.267 1 95.94 144 LYS B C 1
ATOM 3462 O O . LYS B 1 144 ? 10.227 -7.609 0.574 1 95.94 144 LYS B O 1
ATOM 3467 N N . GLY B 1 145 ? 11.945 -6.926 -0.688 1 94.94 145 GLY B N 1
ATOM 3468 C CA . GLY B 1 145 ? 11.781 -5.535 -0.299 1 94.94 145 GLY B CA 1
ATOM 3469 C C . GLY B 1 145 ? 10.461 -4.938 -0.747 1 94.94 145 GLY B C 1
ATOM 3470 O O . GLY B 1 145 ? 10 -5.199 -1.86 1 94.94 145 GLY B O 1
ATOM 3471 N N . GLY B 1 146 ? 9.844 -4.16 0.156 1 96.75 146 GLY B N 1
ATOM 3472 C CA . GLY B 1 146 ? 8.539 -3.586 -0.146 1 96.75 146 GLY B CA 1
ATOM 3473 C C . GLY B 1 146 ? 7.414 -4.602 -0.086 1 96.75 146 GLY B C 1
ATOM 3474 O O . GLY B 1 146 ? 7.273 -5.32 0.905 1 96.75 146 GLY B O 1
ATOM 3475 N N . ASP B 1 147 ? 6.605 -4.598 -1.079 1 98.31 147 ASP B N 1
ATOM 3476 C CA . ASP B 1 147 ? 5.52 -5.551 -1.287 1 98.31 147 ASP B CA 1
ATOM 3477 C C . ASP B 1 147 ? 5.809 -6.465 -2.475 1 98.31 147 ASP B C 1
ATOM 3479 O O . ASP B 1 147 ? 6.16 -5.996 -3.559 1 98.31 147 ASP B O 1
ATOM 3483 N N . PRO B 1 148 ? 5.645 -7.77 -2.273 1 97.88 148 PRO B N 1
ATOM 3484 C CA . PRO B 1 148 ? 5.984 -8.703 -3.344 1 97.88 148 PRO B CA 1
ATOM 3485 C C . PRO B 1 148 ? 5.191 -8.453 -4.625 1 97.88 148 PRO B C 1
ATOM 3487 O O . PRO B 1 148 ? 5.656 -8.797 -5.719 1 97.88 148 PRO B O 1
ATOM 3490 N N . LEU B 1 149 ? 3.984 -7.848 -4.488 1 98.31 149 LEU B N 1
ATOM 3491 C CA . LEU B 1 149 ? 3.076 -7.812 -5.629 1 98.31 149 LEU B CA 1
ATOM 3492 C C . LEU B 1 149 ? 3.004 -6.41 -6.223 1 98.31 149 LEU B C 1
ATOM 3494 O O . LEU B 1 149 ? 2.15 -6.129 -7.066 1 98.31 149 LEU B O 1
ATOM 3498 N N . VAL B 1 150 ? 3.875 -5.512 -5.816 1 97.94 150 VAL B N 1
ATOM 3499 C CA . VAL B 1 150 ? 4.059 -4.18 -6.375 1 97.94 150 VAL B CA 1
ATOM 3500 C C . VAL B 1 150 ? 5.492 -4.023 -6.879 1 97.94 150 VAL B C 1
ATOM 3502 O O . VAL B 1 150 ? 6.406 -3.746 -6.098 1 97.94 150 VAL B O 1
ATOM 3505 N N . PHE B 1 151 ? 5.691 -4.273 -8.086 1 94.31 151 PHE B N 1
ATOM 3506 C CA . PHE B 1 151 ? 6.977 -4.188 -8.766 1 94.31 151 PHE B CA 1
ATOM 3507 C C . PHE B 1 151 ? 8.008 -5.078 -8.094 1 94.31 151 PHE B C 1
ATOM 3509 O O . PHE B 1 151 ? 9.203 -4.758 -8.07 1 94.31 151 PHE B O 1
ATOM 3516 N N . GLY B 1 152 ? 7.562 -6.172 -7.48 1 91.88 152 GLY B N 1
ATOM 3517 C CA . GLY B 1 152 ? 8.445 -7.059 -6.734 1 91.88 152 GLY B CA 1
ATOM 3518 C C . GLY B 1 152 ? 8.664 -8.398 -7.414 1 91.88 152 GLY B C 1
ATOM 3519 O O . GLY B 1 152 ? 9.32 -9.281 -6.863 1 91.88 152 GLY B O 1
ATOM 3520 N N . ARG B 1 153 ? 8.086 -8.648 -8.523 1 91.38 153 ARG B N 1
ATOM 3521 C CA . ARG B 1 153 ? 8.203 -9.875 -9.305 1 91.38 153 ARG B CA 1
ATOM 3522 C C . ARG B 1 153 ? 7.617 -11.062 -8.547 1 91.38 153 ARG B C 1
ATOM 3524 O O . ARG B 1 153 ? 7.953 -12.211 -8.836 1 91.38 153 ARG B O 1
ATOM 3531 N N . GLY B 1 154 ? 6.914 -10.828 -7.5 1 95.06 154 GLY B N 1
ATOM 3532 C CA . GLY B 1 154 ? 6.258 -11.891 -6.754 1 95.06 154 GLY B CA 1
ATOM 3533 C C . GLY B 1 154 ? 5.297 -12.711 -7.594 1 95.06 154 GLY B C 1
ATOM 3534 O O . GLY B 1 154 ? 5.125 -13.906 -7.359 1 95.06 154 GLY B O 1
ATOM 3535 N N . GLY B 1 155 ? 4.648 -12.047 -8.523 1 95.38 155 GLY B N 1
ATOM 3536 C CA . GLY B 1 155 ? 3.744 -12.75 -9.414 1 95.38 155 GLY B CA 1
ATOM 3537 C C . GLY B 1 155 ? 4.438 -13.82 -10.242 1 95.38 155 GLY B C 1
ATOM 3538 O O . GLY B 1 155 ? 3.904 -14.914 -10.43 1 95.38 155 GLY B O 1
ATOM 3539 N N . GLU B 1 156 ? 5.621 -13.531 -10.711 1 93.81 156 GLU B N 1
ATOM 3540 C CA . GLU B 1 156 ? 6.395 -14.477 -11.508 1 93.81 156 GLU B CA 1
ATOM 3541 C C . GLU B 1 156 ? 6.824 -15.688 -10.672 1 93.81 156 GLU B C 1
ATOM 3543 O O . GLU B 1 156 ? 6.715 -16.828 -11.125 1 93.81 156 GLU B O 1
ATOM 3548 N N . GLU B 1 157 ? 7.266 -15.391 -9.508 1 95.31 157 GLU B N 1
ATOM 3549 C CA . GLU B 1 157 ? 7.691 -16.469 -8.617 1 95.31 157 GLU B CA 1
ATOM 3550 C C . GLU B 1 157 ? 6.512 -17.344 -8.211 1 95.31 157 GLU B C 1
ATOM 3552 O O . GLU B 1 157 ? 6.617 -18.578 -8.211 1 95.31 157 GLU B O 1
ATOM 3557 N N . MET B 1 158 ? 5.445 -16.719 -7.91 1 95.94 158 MET B N 1
ATOM 3558 C CA . MET B 1 158 ? 4.23 -17.438 -7.527 1 95.94 158 MET B CA 1
ATOM 3559 C C . MET B 1 158 ? 3.736 -18.312 -8.672 1 95.94 158 MET B C 1
ATOM 3561 O O . MET B 1 158 ? 3.447 -19.5 -8.461 1 95.94 158 MET B O 1
ATOM 3565 N N . ASP B 1 159 ? 3.715 -17.75 -9.828 1 93.81 159 ASP B N 1
ATOM 3566 C CA . ASP B 1 159 ? 3.248 -18.484 -11 1 93.81 159 ASP B CA 1
ATOM 3567 C C . ASP B 1 159 ? 4.109 -19.719 -11.258 1 93.81 159 ASP B C 1
ATOM 3569 O O . ASP B 1 159 ? 3.588 -20.812 -11.461 1 93.81 159 ASP B O 1
ATOM 3573 N N . PHE B 1 160 ? 5.41 -19.547 -11.25 1 94.88 160 PHE B N 1
ATOM 3574 C CA . PHE B 1 160 ? 6.34 -20.656 -11.477 1 94.88 160 PHE B CA 1
ATOM 3575 C C . PHE B 1 160 ? 6.113 -21.781 -10.477 1 94.88 160 PHE B C 1
ATOM 3577 O O . PHE B 1 160 ? 5.969 -22.938 -10.859 1 94.88 160 PHE B O 1
ATOM 3584 N N . LEU B 1 161 ? 6.031 -21.438 -9.227 1 96.31 161 LEU B N 1
ATOM 3585 C CA . LEU B 1 161 ? 5.895 -22.422 -8.164 1 96.31 161 LEU B CA 1
ATOM 3586 C C . LEU B 1 161 ? 4.551 -23.141 -8.25 1 96.31 161 LEU B C 1
ATOM 3588 O O . LEU B 1 161 ? 4.48 -24.359 -8.102 1 96.31 161 LEU B O 1
ATOM 3592 N N . GLN B 1 162 ? 3.498 -22.391 -8.516 1 93.62 162 GLN B N 1
ATOM 3593 C CA . GLN B 1 162 ? 2.164 -22.969 -8.609 1 93.62 162 GLN B CA 1
ATOM 3594 C C . GLN B 1 162 ? 2.076 -23.953 -9.773 1 93.62 162 GLN B C 1
ATOM 3596 O O . GLN B 1 162 ? 1.423 -25 -9.672 1 93.62 162 GLN B O 1
ATOM 3601 N N . GLN B 1 163 ? 2.715 -23.656 -10.867 1 93.44 163 GLN B N 1
ATOM 3602 C CA . GLN B 1 163 ? 2.756 -24.562 -12.016 1 93.44 163 GLN B CA 1
ATOM 3603 C C . GLN B 1 163 ? 3.434 -25.875 -11.656 1 93.44 163 GLN B C 1
ATOM 3605 O O . GLN B 1 163 ? 3.176 -26.906 -12.289 1 93.44 163 GLN B O 1
ATOM 3610 N N . GLN B 1 164 ? 4.273 -25.828 -10.695 1 94.19 164 GLN B N 1
ATOM 3611 C CA . GLN B 1 164 ? 4.984 -27.016 -10.258 1 94.19 164 GLN B CA 1
ATOM 3612 C C . GLN B 1 164 ? 4.23 -27.719 -9.133 1 94.19 164 GLN B C 1
ATOM 3614 O O . GLN B 1 164 ? 4.746 -28.672 -8.523 1 94.19 164 GLN B O 1
ATOM 3619 N N . GLY B 1 165 ? 3.057 -27.156 -8.773 1 92.69 165 GLY B N 1
ATOM 3620 C CA . GLY B 1 165 ? 2.23 -27.781 -7.758 1 92.69 165 GLY B CA 1
ATOM 3621 C C . GLY B 1 165 ? 2.594 -27.359 -6.348 1 92.69 165 GLY B C 1
ATOM 3622 O O . GLY B 1 165 ? 2.172 -28 -5.375 1 92.69 165 GLY B O 1
ATOM 3623 N N . ILE B 1 166 ? 3.41 -26.375 -6.207 1 95.19 166 ILE B N 1
ATOM 3624 C CA . ILE B 1 166 ? 3.807 -25.875 -4.895 1 95.19 166 ILE B CA 1
ATOM 3625 C C . ILE B 1 166 ? 2.791 -24.844 -4.406 1 95.19 166 ILE B C 1
ATOM 3627 O O . ILE B 1 166 ? 2.396 -23.938 -5.16 1 95.19 166 ILE B O 1
ATOM 3631 N N . ARG B 1 167 ? 2.334 -24.984 -3.182 1 94.12 167 ARG B N 1
ATOM 3632 C CA . ARG B 1 167 ? 1.464 -23.984 -2.586 1 94.12 167 ARG B CA 1
ATOM 3633 C C . ARG B 1 167 ? 2.252 -22.734 -2.219 1 94.12 167 ARG B C 1
ATOM 3635 O O . ARG B 1 167 ? 3.35 -22.812 -1.665 1 94.12 167 ARG B O 1
ATOM 3642 N N . VAL B 1 168 ? 1.695 -21.578 -2.574 1 96.81 168 VAL B N 1
ATOM 3643 C CA . VAL B 1 168 ? 2.381 -20.328 -2.311 1 96.81 168 VAL B CA 1
ATOM 3644 C C . VAL B 1 168 ? 1.489 -19.422 -1.466 1 96.81 168 VAL B C 1
ATOM 3646 O O . VAL B 1 168 ? 0.303 -19.25 -1.759 1 96.81 168 VAL B O 1
ATOM 3649 N N . GLU B 1 169 ? 2.027 -18.953 -0.448 1 97 169 GLU B N 1
ATOM 3650 C CA . GLU B 1 169 ? 1.383 -17.906 0.335 1 97 169 GLU B CA 1
ATOM 3651 C C . GLU B 1 169 ? 2.096 -16.562 0.157 1 97 169 GLU B C 1
ATOM 3653 O O . GLU B 1 169 ? 3.316 -16.484 0.311 1 97 169 GLU B O 1
ATOM 3658 N N . VAL B 1 170 ? 1.346 -15.594 -0.182 1 98.5 170 VAL B N 1
ATOM 3659 C CA . VAL B 1 170 ? 1.915 -14.258 -0.29 1 98.5 170 VAL B CA 1
ATOM 3660 C C . VAL B 1 170 ? 1.534 -13.43 0.938 1 98.5 170 VAL B C 1
ATOM 3662 O O . VAL B 1 170 ? 0.353 -13.312 1.273 1 98.5 170 VAL B O 1
ATOM 3665 N N . ILE B 1 171 ? 2.486 -12.906 1.599 1 98.75 171 ILE B N 1
ATOM 3666 C CA . ILE B 1 171 ? 2.297 -11.977 2.705 1 98.75 171 ILE B CA 1
ATOM 3667 C C . ILE B 1 171 ? 2.674 -10.562 2.26 1 98.75 171 ILE B C 1
ATOM 3669 O O . ILE B 1 171 ? 3.838 -10.297 1.952 1 98.75 171 ILE B O 1
ATOM 3673 N N . PRO B 1 172 ? 1.688 -9.664 2.217 1 98.88 172 PRO B N 1
ATOM 3674 C CA . PRO B 1 172 ? 1.988 -8.312 1.742 1 98.88 172 PRO B CA 1
ATOM 3675 C C . PRO B 1 172 ? 2.914 -7.547 2.686 1 98.88 172 PRO B C 1
ATOM 3677 O O . PRO B 1 172 ? 3.076 -7.934 3.846 1 98.88 172 PRO B O 1
ATOM 3680 N N . GLY B 1 173 ? 3.588 -6.586 2.205 1 98.69 173 GLY B N 1
ATOM 3681 C CA . GLY B 1 173 ? 4.359 -5.621 2.973 1 98.69 173 GLY B CA 1
ATOM 3682 C C . GLY B 1 173 ? 3.957 -4.184 2.705 1 98.69 173 GLY B C 1
ATOM 3683 O O . GLY B 1 173 ? 3.266 -3.898 1.726 1 98.69 173 GLY B O 1
ATOM 3684 N N . ILE B 1 174 ? 4.348 -3.346 3.59 1 98.81 174 ILE B N 1
ATOM 3685 C CA . ILE B 1 174 ? 4.184 -1.921 3.324 1 98.81 174 ILE B CA 1
ATOM 3686 C C . ILE B 1 174 ? 5.008 -1.527 2.098 1 98.81 174 ILE B C 1
ATOM 3688 O O . ILE B 1 174 ? 6.238 -1.563 2.131 1 98.81 174 ILE B O 1
ATOM 3692 N N . THR B 1 175 ? 4.312 -1.223 1.026 1 98.62 175 THR B N 1
ATOM 3693 C CA . THR B 1 175 ? 5.043 -0.818 -0.17 1 98.62 175 THR B CA 1
ATOM 3694 C C . THR B 1 175 ? 5.777 0.5 0.063 1 98.62 175 THR B C 1
ATOM 3696 O O . THR B 1 175 ? 5.387 1.29 0.925 1 98.62 175 THR B O 1
ATOM 3699 N N . SER B 1 176 ? 6.824 0.75 -0.666 1 98.19 176 SER B N 1
ATOM 3700 C CA . SER B 1 176 ? 7.688 1.909 -0.464 1 98.19 176 SER B CA 1
ATOM 3701 C C . SER B 1 176 ? 6.891 3.207 -0.509 1 98.19 176 SER B C 1
ATOM 3703 O O . SER B 1 176 ? 7.109 4.105 0.307 1 98.19 176 SER B O 1
ATOM 3705 N N . ALA B 1 177 ? 5.961 3.297 -1.404 1 98.69 177 ALA B N 1
ATOM 3706 C CA . ALA B 1 177 ? 5.145 4.5 -1.536 1 98.69 177 ALA B CA 1
ATOM 3707 C C . ALA B 1 177 ? 4.434 4.828 -0.226 1 98.69 177 ALA B C 1
ATOM 3709 O O . ALA B 1 177 ? 4.5 5.961 0.256 1 98.69 177 ALA B O 1
ATOM 3710 N N . SER B 1 178 ? 3.807 3.838 0.359 1 98.75 178 SER B N 1
ATOM 3711 C CA . SER B 1 178 ? 3.041 4.035 1.586 1 98.75 178 SER B CA 1
ATOM 3712 C C . SER B 1 178 ? 3.955 4.355 2.764 1 98.75 178 SER B C 1
ATOM 3714 O O . SER B 1 178 ? 3.674 5.27 3.541 1 98.75 178 SER B O 1
ATOM 3716 N N . GLY B 1 179 ? 5.027 3.596 2.896 1 98.75 179 GLY B N 1
ATOM 3717 C CA . GLY B 1 179 ? 5.953 3.818 3.994 1 98.75 179 GLY B CA 1
ATOM 3718 C C . GLY B 1 179 ? 6.594 5.195 3.967 1 98.75 179 GLY B C 1
ATOM 3719 O O . GLY B 1 179 ? 6.613 5.895 4.98 1 98.75 179 GLY B O 1
ATOM 3720 N N . ILE B 1 180 ? 7.086 5.594 2.834 1 98.69 180 ILE B N 1
ATOM 3721 C CA . ILE B 1 180 ? 7.773 6.871 2.674 1 98.69 180 ILE B CA 1
ATOM 3722 C C . ILE B 1 180 ? 6.777 8.016 2.824 1 98.69 180 ILE B C 1
ATOM 3724 O O . ILE B 1 180 ? 7.066 9.016 3.494 1 98.69 180 ILE B O 1
ATOM 3728 N N . ALA B 1 181 ? 5.605 7.863 2.223 1 98.75 181 ALA B N 1
ATOM 3729 C CA . ALA B 1 181 ? 4.57 8.891 2.332 1 98.75 181 ALA B CA 1
ATOM 3730 C C . ALA B 1 181 ? 4.191 9.133 3.791 1 98.75 181 ALA B C 1
ATOM 3732 O O . ALA B 1 181 ? 4.051 10.281 4.219 1 98.75 181 ALA B O 1
ATOM 3733 N N . ALA B 1 182 ? 4.043 8.07 4.492 1 98.56 182 ALA B N 1
ATOM 3734 C CA . ALA B 1 182 ? 3.699 8.195 5.906 1 98.56 182 ALA B CA 1
ATOM 3735 C C . ALA B 1 182 ? 4.785 8.938 6.672 1 98.56 182 ALA B C 1
ATOM 3737 O O . ALA B 1 182 ? 4.488 9.852 7.445 1 98.56 182 ALA B O 1
ATOM 3738 N N . GLU B 1 183 ? 5.973 8.602 6.43 1 97.56 183 GLU B N 1
ATOM 3739 C CA . GLU B 1 183 ? 7.102 9.211 7.125 1 97.56 183 GLU B CA 1
ATOM 3740 C C . GLU B 1 183 ? 7.211 10.703 6.801 1 97.56 183 GLU B C 1
ATOM 3742 O O . GLU B 1 183 ? 7.543 11.508 7.672 1 97.56 183 GLU B O 1
ATOM 3747 N N . LEU B 1 184 ? 6.895 11.031 5.613 1 97.81 184 LEU B N 1
ATOM 3748 C CA . LEU B 1 184 ? 7.074 12.406 5.164 1 97.81 184 LEU B CA 1
ATOM 3749 C C . LEU B 1 184 ? 5.793 13.211 5.363 1 97.81 184 LEU B C 1
ATOM 3751 O O . LEU B 1 184 ? 5.773 14.422 5.109 1 97.81 184 LEU B O 1
ATOM 3755 N N . GLY B 1 185 ? 4.727 12.555 5.777 1 97.5 185 GLY B N 1
ATOM 3756 C CA . GLY B 1 185 ? 3.451 13.234 5.926 1 97.5 185 GLY B CA 1
ATOM 3757 C C . GLY B 1 185 ? 2.832 13.633 4.598 1 97.5 185 GLY B C 1
ATOM 3758 O O . GLY B 1 185 ? 2.275 14.727 4.473 1 97.5 185 GLY B O 1
ATOM 3759 N N . ILE B 1 186 ? 2.939 12.836 3.58 1 98.44 186 ILE B N 1
ATOM 3760 C CA . ILE B 1 186 ? 2.369 13.086 2.262 1 98.44 186 ILE B CA 1
ATOM 3761 C C . ILE B 1 186 ? 1.176 12.164 2.031 1 98.44 186 ILE B C 1
ATOM 3763 O O . ILE B 1 186 ? 1.349 10.961 1.808 1 98.44 186 ILE B O 1
ATOM 3767 N N . PRO B 1 187 ? -0.022 12.68 2.115 1 98.56 187 PRO B N 1
ATOM 3768 C CA . PRO B 1 187 ? -1.149 11.805 1.782 1 98.56 187 PRO B CA 1
ATOM 3769 C C . PRO B 1 187 ? -1.197 11.445 0.3 1 98.56 187 PRO B C 1
ATOM 3771 O O . PRO B 1 187 ? -1.323 12.328 -0.552 1 98.56 187 PRO B O 1
ATOM 3774 N N . LEU B 1 188 ? -1.118 10.188 -0.028 1 98.56 188 LEU B N 1
ATOM 3775 C CA . LEU B 1 188 ? -1.11 9.75 -1.419 1 98.56 188 LEU B CA 1
ATOM 3776 C C . LEU B 1 188 ? -2.424 10.102 -2.107 1 98.56 188 LEU B C 1
ATOM 3778 O O . LEU B 1 188 ? -2.465 10.273 -3.328 1 98.56 188 LEU B O 1
ATOM 3782 N N . THR B 1 189 ? -3.512 10.188 -1.375 1 96.56 189 THR B N 1
ATOM 3783 C CA . THR B 1 189 ? -4.797 10.727 -1.803 1 96.56 189 THR B CA 1
ATOM 3784 C C . THR B 1 189 ? -5.316 11.742 -0.792 1 96.56 189 THR B C 1
ATOM 3786 O O . THR B 1 189 ? -4.984 11.68 0.393 1 96.56 189 THR B O 1
ATOM 3789 N N . HIS B 1 190 ? -6.039 12.664 -1.3 1 95 190 HIS B N 1
ATOM 3790 C CA . HIS B 1 190 ? -6.562 13.75 -0.473 1 95 190 HIS B CA 1
ATOM 3791 C C . HIS B 1 190 ? -7.762 14.414 -1.139 1 95 190 HIS B C 1
ATOM 3793 O O . HIS B 1 190 ? -7.703 14.773 -2.318 1 95 190 HIS B O 1
ATOM 3799 N N . ARG B 1 191 ? -8.766 14.594 -0.309 1 88.5 191 ARG B N 1
ATOM 3800 C CA . ARG B 1 191 ? -9.945 15.258 -0.851 1 88.5 191 ARG B CA 1
ATOM 3801 C C . ARG B 1 191 ? -9.609 16.672 -1.308 1 88.5 191 ARG B C 1
ATOM 3803 O O . ARG B 1 191 ? -9 17.453 -0.561 1 88.5 191 ARG B O 1
ATOM 3810 N N . GLY B 1 192 ? -9.969 16.969 -2.506 1 87.38 192 GLY B N 1
ATOM 3811 C CA . GLY B 1 192 ? -9.758 18.312 -3.029 1 87.38 192 GLY B CA 1
ATOM 3812 C C . GLY B 1 192 ? -8.383 18.516 -3.621 1 87.38 192 GLY B C 1
ATOM 3813 O O . GLY B 1 192 ? -8.109 19.547 -4.234 1 87.38 192 GLY B O 1
ATOM 3814 N N . VAL B 1 193 ? -7.516 17.547 -3.471 1 93.38 193 VAL B N 1
ATOM 3815 C CA . VAL B 1 193 ? -6.148 17.734 -3.947 1 93.38 193 VAL B CA 1
ATOM 3816 C C . VAL B 1 193 ? -5.777 16.625 -4.918 1 93.38 193 VAL B C 1
ATOM 3818 O O . VAL B 1 193 ? -5.297 16.891 -6.023 1 93.38 193 VAL B O 1
ATOM 3821 N N . ALA B 1 194 ? -6.035 15.375 -4.531 1 94.06 194 ALA B N 1
ATOM 3822 C CA . ALA B 1 194 ? -5.742 14.211 -5.367 1 94.06 194 ALA B CA 1
ATOM 3823 C C . ALA B 1 194 ? -6.805 13.133 -5.199 1 94.06 194 ALA B C 1
ATOM 3825 O O . ALA B 1 194 ? -6.973 12.586 -4.105 1 94.06 194 ALA B O 1
ATOM 3826 N N . THR B 1 195 ? -7.422 12.734 -6.266 1 90 195 THR B N 1
ATOM 3827 C CA . THR B 1 195 ? -8.508 11.766 -6.227 1 90 195 THR B CA 1
ATOM 3828 C C . THR B 1 195 ? -8.023 10.391 -6.68 1 90 195 THR B C 1
ATOM 3830 O O . THR B 1 195 ? -8.812 9.453 -6.789 1 90 195 THR B O 1
ATOM 3833 N N . SER B 1 196 ? -6.773 10.297 -6.949 1 93.19 196 SER B N 1
ATOM 3834 C CA . SER B 1 196 ? -6.195 9.039 -7.414 1 93.19 196 SER B CA 1
ATOM 3835 C C . SER B 1 196 ? -4.691 8.992 -7.148 1 93.19 196 SER B C 1
ATOM 3837 O O . SER B 1 196 ? -4.059 10.031 -6.965 1 93.19 196 SER B O 1
ATOM 3839 N N . VAL B 1 197 ? -4.176 7.816 -7.043 1 95.88 197 VAL B N 1
ATOM 3840 C CA . VAL B 1 197 ? -2.732 7.602 -7.004 1 95.88 197 VAL B CA 1
ATOM 3841 C C . VAL B 1 197 ? -2.35 6.492 -7.984 1 95.88 197 VAL B C 1
ATOM 3843 O O . VAL B 1 197 ? -3.066 5.5 -8.117 1 95.88 197 VAL B O 1
ATOM 3846 N N . ARG B 1 198 ? -1.279 6.719 -8.664 1 94.94 198 ARG B N 1
ATOM 3847 C CA . ARG B 1 198 ? -0.798 5.777 -9.672 1 94.94 198 ARG B CA 1
ATOM 3848 C C . ARG B 1 198 ? 0.664 5.414 -9.422 1 94.94 198 ARG B C 1
ATOM 3850 O O . ARG B 1 198 ? 1.503 6.297 -9.234 1 94.94 198 ARG B O 1
ATOM 3857 N N . PHE B 1 199 ? 0.934 4.129 -9.359 1 96 199 PHE B N 1
ATOM 3858 C CA . PHE B 1 199 ? 2.299 3.625 -9.273 1 96 199 PHE B CA 1
ATOM 3859 C C . PHE B 1 199 ? 2.824 3.254 -10.656 1 96 199 PHE B C 1
ATOM 3861 O O . PHE B 1 199 ? 2.16 2.537 -11.406 1 96 199 PHE B O 1
ATOM 3868 N N . LEU B 1 200 ? 4.02 3.752 -10.906 1 92.5 200 LEU B N 1
ATOM 3869 C CA . LEU B 1 200 ? 4.711 3.473 -12.156 1 92.5 200 LEU B CA 1
ATOM 3870 C C . LEU B 1 200 ? 6.133 2.984 -11.891 1 92.5 200 LEU B C 1
ATOM 3872 O O . LEU B 1 200 ? 6.66 3.16 -10.797 1 92.5 200 LEU B O 1
ATOM 3876 N N . THR B 1 201 ? 6.652 2.346 -12.852 1 90.38 201 THR B N 1
ATOM 3877 C CA . THR B 1 201 ? 8.062 1.978 -12.766 1 90.38 201 THR B CA 1
ATOM 3878 C C . THR B 1 201 ? 8.867 2.674 -13.859 1 90.38 201 THR B C 1
ATOM 3880 O O . THR B 1 201 ? 8.375 2.852 -14.977 1 90.38 201 THR B O 1
ATOM 3883 N N . GLY B 1 202 ? 10.031 3.145 -13.531 1 82.19 202 GLY B N 1
ATOM 3884 C CA . GLY B 1 202 ? 10.93 3.734 -14.508 1 82.19 202 GLY B CA 1
ATOM 3885 C C . GLY B 1 202 ? 11.672 2.701 -15.336 1 82.19 202 GLY B C 1
ATOM 3886 O O . GLY B 1 202 ? 12.258 3.031 -16.375 1 82.19 202 GLY B O 1
ATOM 3887 N N . HIS B 1 203 ? 11.688 1.504 -14.914 1 71.94 203 HIS B N 1
ATOM 3888 C CA . HIS B 1 203 ? 12.461 0.476 -15.602 1 71.94 203 HIS B CA 1
ATOM 3889 C C . HIS B 1 203 ? 11.641 -0.193 -16.703 1 71.94 203 HIS B C 1
ATOM 3891 O O . HIS B 1 203 ? 10.477 -0.533 -16.484 1 71.94 203 HIS B O 1
ATOM 3897 N N . SER B 1 204 ? 11.891 0.205 -18 1 53.69 204 SER B N 1
ATOM 3898 C CA . SER B 1 204 ? 11.18 -0.412 -19.125 1 53.69 204 SER B CA 1
ATOM 3899 C C . SER B 1 204 ? 11.477 -1.905 -19.203 1 53.69 204 SER B C 1
ATOM 3901 O O . SER B 1 204 ? 12.484 -2.377 -18.672 1 53.69 204 SER B O 1
ATOM 3903 N N . ARG B 1 205 ? 10.398 -2.789 -19.688 1 51.03 205 ARG B N 1
ATOM 3904 C CA . ARG B 1 205 ? 10.414 -4.23 -19.922 1 51.03 205 ARG B CA 1
ATOM 3905 C C . ARG B 1 205 ? 11.781 -4.688 -20.422 1 51.03 205 ARG B C 1
ATOM 3907 O O . ARG B 1 205 ? 12.281 -5.738 -20 1 51.03 205 ARG B O 1
ATOM 3914 N N . ASN B 1 206 ? 12.32 -4.004 -21.359 1 46.25 206 ASN B N 1
ATOM 3915 C CA . ASN B 1 206 ? 13.461 -4.496 -22.125 1 46.25 206 ASN B CA 1
ATOM 3916 C C . ASN B 1 206 ? 14.766 -3.865 -21.641 1 46.25 206 ASN B C 1
ATOM 3918 O O . ASN B 1 206 ? 15.773 -3.895 -22.344 1 46.25 206 ASN B O 1
ATOM 3922 N N . GLY B 1 207 ? 14.773 -3.471 -20.406 1 47.88 207 GLY B N 1
ATOM 3923 C CA . GLY B 1 207 ? 16.062 -2.957 -19.969 1 47.88 207 GLY B CA 1
ATOM 3924 C C . GLY B 1 207 ? 16.438 -1.647 -20.625 1 47.88 207 GLY B C 1
ATOM 3925 O O . GLY B 1 207 ? 17.578 -1.185 -20.5 1 47.88 207 GLY B O 1
ATOM 3926 N N . GLY B 1 208 ? 15.641 -1.146 -21.547 1 44.81 208 GLY B N 1
ATOM 3927 C CA . GLY B 1 208 ? 16.047 0.046 -22.266 1 44.81 208 GLY B CA 1
ATOM 3928 C C . GLY B 1 208 ? 15.625 1.333 -21.594 1 44.81 208 GLY B C 1
ATOM 3929 O O . GLY B 1 208 ? 14.992 1.302 -20.531 1 44.81 208 GLY B O 1
ATOM 3930 N N . THR B 1 209 ? 16.453 2.361 -21.828 1 45.72 209 THR B N 1
ATOM 3931 C CA . THR B 1 209 ? 16.219 3.746 -21.438 1 45.72 209 THR B CA 1
ATOM 3932 C C . THR B 1 209 ? 14.875 4.242 -21.953 1 45.72 209 THR B C 1
ATOM 3934 O O . THR B 1 209 ? 14.57 5.434 -21.859 1 45.72 209 THR B O 1
ATOM 3937 N N . ASP B 1 210 ? 14.281 3.482 -22.688 1 49.69 210 ASP B N 1
ATOM 3938 C CA . ASP B 1 210 ? 13.023 4.043 -23.172 1 49.69 210 ASP B CA 1
ATOM 3939 C C . ASP B 1 210 ? 12.047 4.285 -22.016 1 49.69 210 ASP B C 1
ATOM 3941 O O . ASP B 1 210 ? 11.734 3.367 -21.266 1 49.69 210 ASP B O 1
ATOM 3945 N N . PRO B 1 211 ? 12.023 5.5 -21.734 1 48.97 211 PRO B N 1
ATOM 3946 C CA . PRO B 1 211 ? 11.094 5.867 -20.656 1 48.97 211 PRO B CA 1
ATOM 3947 C C . PRO B 1 211 ? 9.797 5.059 -20.703 1 48.97 211 PRO B C 1
ATOM 3949 O O . PRO B 1 211 ? 9.406 4.566 -21.766 1 48.97 211 PRO B O 1
ATOM 3952 N N . LEU B 1 212 ? 9.398 4.594 -19.562 1 53.03 212 LEU B N 1
ATOM 3953 C CA . LEU B 1 212 ? 8.07 4.047 -19.328 1 53.03 212 LEU B CA 1
ATOM 3954 C C . LEU B 1 212 ? 7.055 4.625 -20.312 1 53.03 212 LEU B C 1
ATOM 3956 O O . LEU B 1 212 ? 7.145 5.797 -20.688 1 53.03 212 LEU B O 1
ATOM 3960 N N . HIS B 1 213 ? 6.684 3.904 -21.281 1 52.28 213 HIS B N 1
ATOM 3961 C CA . HIS B 1 213 ? 5.457 4.359 -21.922 1 52.28 213 HIS B CA 1
ATOM 3962 C C . HIS B 1 213 ? 4.535 5.055 -20.922 1 52.28 213 HIS B C 1
ATOM 3964 O O . HIS B 1 213 ? 3.689 4.41 -20.297 1 52.28 213 HIS B O 1
ATOM 3970 N N . VAL B 1 214 ? 5.184 5.949 -20.172 1 54.66 214 VAL B N 1
ATOM 3971 C CA . VAL B 1 214 ? 4.227 6.781 -19.453 1 54.66 214 VAL B CA 1
ATOM 3972 C C . VAL B 1 214 ? 3.195 7.348 -20.438 1 54.66 214 VAL B C 1
ATOM 3974 O O . VAL B 1 214 ? 3.535 8.133 -21.312 1 54.66 214 VAL B O 1
ATOM 3977 N N . ALA B 1 215 ? 2.197 6.562 -20.578 1 54.72 215 ALA B N 1
ATOM 3978 C CA . ALA B 1 215 ? 1.112 6.957 -21.469 1 54.72 215 ALA B CA 1
ATOM 3979 C C . ALA B 1 215 ? 0.737 8.422 -21.266 1 54.72 215 ALA B C 1
ATOM 3981 O O . ALA B 1 215 ? 0.918 8.969 -20.188 1 54.72 215 ALA B O 1
ATOM 3982 N N . GLU B 1 216 ? 0.668 9.203 -22.297 1 57.47 216 GLU B N 1
ATOM 3983 C CA . GLU B 1 216 ? 0.112 10.555 -22.344 1 57.47 216 GLU B CA 1
ATOM 3984 C C . GLU B 1 216 ? -0.886 10.789 -21.219 1 57.47 216 GLU B C 1
ATOM 3986 O O . GLU B 1 216 ? -0.988 11.898 -20.688 1 57.47 216 GLU B O 1
ATOM 3991 N N . ASN B 1 217 ? -1.361 9.703 -20.719 1 61.62 217 ASN B N 1
ATOM 3992 C CA . ASN B 1 217 ? -2.451 9.836 -19.75 1 61.62 217 ASN B CA 1
ATOM 3993 C C . ASN B 1 217 ? -1.937 9.844 -18.328 1 61.62 217 ASN B C 1
ATOM 3995 O O . ASN B 1 217 ? -2.723 9.922 -17.375 1 61.62 217 ASN B O 1
ATOM 3999 N N . ALA B 1 218 ? -0.632 9.914 -18.266 1 65.06 218 ALA B N 1
ATOM 4000 C CA . ALA B 1 218 ? -0.093 9.938 -16.906 1 65.06 218 ALA B CA 1
ATOM 4001 C C . ALA B 1 218 ? -0.074 11.352 -16.344 1 65.06 218 ALA B C 1
ATOM 4003 O O . ALA B 1 218 ? 0.034 11.547 -15.133 1 65.06 218 ALA B O 1
ATOM 4004 N N . ALA B 1 219 ? -0.404 12.297 -17.156 1 77.19 219 ALA B N 1
ATOM 4005 C CA . ALA B 1 219 ? -0.293 13.688 -16.734 1 77.19 219 ALA B CA 1
ATOM 4006 C C . ALA B 1 219 ? -1.633 14.219 -16.234 1 77.19 219 ALA B C 1
ATOM 4008 O O . ALA B 1 219 ? -2.184 15.172 -16.797 1 77.19 219 ALA B O 1
ATOM 4009 N N . ASP B 1 220 ? -2.18 13.578 -15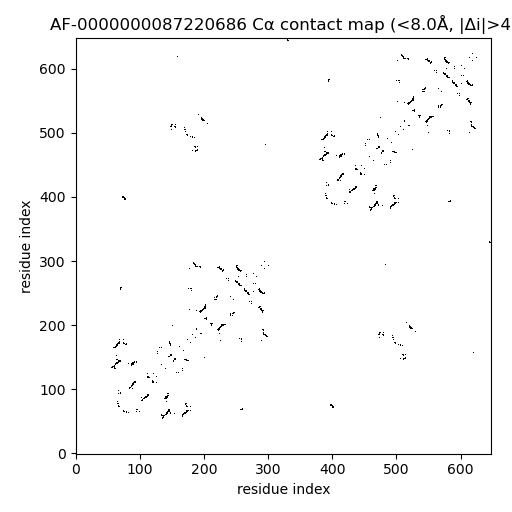.312 1 83.5 220 ASP B N 1
ATOM 4010 C CA . ASP B 1 220 ? -3.4 14.016 -14.648 1 83.5 220 ASP B CA 1
ATOM 4011 C C . ASP B 1 220 ? -3.082 14.758 -13.352 1 83.5 220 ASP B C 1
ATOM 4013 O O . ASP B 1 220 ? -2.572 14.156 -12.398 1 83.5 220 ASP B O 1
ATOM 4017 N N . PRO B 1 221 ? -3.379 16.047 -13.281 1 86.94 221 PRO B N 1
ATOM 4018 C CA . PRO B 1 221 ? -3.014 16.844 -12.109 1 86.94 221 PRO B CA 1
ATOM 4019 C C . PRO B 1 221 ? -3.732 16.391 -10.844 1 86.94 221 PRO B C 1
ATOM 4021 O O . PRO B 1 221 ? -3.332 16.75 -9.734 1 86.94 221 PRO B O 1
ATOM 4024 N N . GLU B 1 222 ? -4.734 15.625 -11 1 89.25 222 GLU B N 1
ATOM 4025 C CA . GLU B 1 222 ? -5.484 15.172 -9.836 1 89.25 222 GLU B CA 1
ATOM 4026 C C . GLU B 1 222 ? -5.035 13.781 -9.398 1 89.25 222 GLU B C 1
ATOM 4028 O O . GLU B 1 222 ? -5.664 13.164 -8.531 1 89.25 222 GLU B O 1
ATOM 4033 N N . THR B 1 223 ? -3.971 13.367 -10.016 1 92.75 223 THR B N 1
ATOM 4034 C CA . THR B 1 223 ? -3.414 12.062 -9.68 1 92.75 223 THR B CA 1
ATOM 4035 C C . THR B 1 223 ? -2.018 12.203 -9.086 1 92.75 223 THR B C 1
ATOM 4037 O O . THR B 1 223 ? -1.17 12.906 -9.641 1 92.75 223 THR B O 1
ATOM 4040 N N . THR B 1 224 ? -1.831 11.625 -7.922 1 96.81 224 THR B N 1
ATOM 4041 C CA . THR B 1 224 ? -0.477 11.477 -7.402 1 96.81 224 THR B CA 1
ATOM 4042 C C . THR B 1 224 ? 0.289 10.414 -8.18 1 96.81 224 THR B C 1
ATOM 4044 O O . THR B 1 224 ? -0.182 9.281 -8.328 1 96.81 224 THR B O 1
ATOM 4047 N N . LEU B 1 225 ? 1.418 10.781 -8.703 1 96 225 LEU B N 1
ATOM 4048 C CA . LEU B 1 225 ? 2.252 9.844 -9.438 1 96 225 LEU B CA 1
ATOM 4049 C C . LEU B 1 225 ? 3.426 9.375 -8.586 1 96 225 LEU B C 1
ATOM 4051 O O . LEU B 1 225 ? 4.176 10.195 -8.055 1 96 225 LEU B O 1
ATOM 4055 N N . VAL B 1 226 ? 3.551 8.102 -8.422 1 97.5 226 VAL B N 1
ATOM 4056 C CA . VAL B 1 226 ? 4.684 7.508 -7.723 1 97.5 226 VAL B CA 1
ATOM 4057 C C . VAL B 1 226 ? 5.512 6.664 -8.688 1 97.5 226 VAL B C 1
ATOM 4059 O O . VAL B 1 226 ? 4.988 5.734 -9.312 1 97.5 226 VAL B O 1
ATOM 4062 N N . VAL B 1 227 ? 6.777 6.969 -8.781 1 95.5 227 VAL B N 1
ATOM 4063 C CA . VAL B 1 227 ? 7.641 6.309 -9.75 1 95.5 227 VAL B CA 1
ATOM 4064 C C . VAL B 1 227 ? 8.672 5.445 -9.023 1 95.5 227 VAL B C 1
ATOM 4066 O O . VAL B 1 227 ? 9.562 5.969 -8.359 1 95.5 227 VAL B O 1
ATOM 4069 N N . TYR B 1 228 ? 8.469 4.16 -9.172 1 95.06 228 TYR B N 1
ATOM 4070 C CA . TYR B 1 228 ? 9.43 3.188 -8.656 1 95.06 228 TYR B CA 1
ATOM 4071 C C . TYR B 1 228 ? 10.602 3.025 -9.609 1 95.06 228 TYR B C 1
ATOM 4073 O O . TYR B 1 228 ? 10.43 3.057 -10.828 1 95.06 228 TYR B O 1
ATOM 4081 N N . MET B 1 229 ? 11.852 2.879 -9.016 1 91 229 MET B N 1
ATOM 4082 C CA . MET B 1 229 ? 13.055 2.695 -9.812 1 91 229 MET B CA 1
ATOM 4083 C C . MET B 1 229 ? 13.148 3.752 -10.914 1 91 229 MET B C 1
ATOM 4085 O O . MET B 1 229 ? 13.406 3.428 -12.07 1 91 229 MET B O 1
ATOM 4089 N N . GLY B 1 230 ? 12.867 5.004 -10.539 1 90.38 230 GLY B N 1
ATOM 4090 C CA . GLY B 1 230 ? 12.695 6.031 -11.555 1 90.38 230 GLY B CA 1
ATOM 4091 C C . GLY B 1 230 ? 13.867 6.992 -11.633 1 90.38 230 GLY B C 1
ATOM 4092 O O . GLY B 1 230 ? 13.852 7.938 -12.422 1 90.38 230 GLY B O 1
ATOM 4093 N N . LEU B 1 231 ? 14.891 6.723 -10.898 1 92.06 231 LEU B N 1
ATOM 4094 C CA . LEU B 1 231 ? 15.992 7.676 -10.805 1 92.06 231 LEU B CA 1
ATOM 4095 C C . LEU B 1 231 ? 16.672 7.855 -12.164 1 92.06 231 LEU B C 1
ATOM 4097 O O . LEU B 1 231 ? 16.859 8.984 -12.625 1 92.06 231 LEU B O 1
ATOM 4101 N N . SER B 1 232 ? 16.969 6.809 -12.836 1 88.81 232 SER B N 1
ATOM 4102 C CA . SER B 1 232 ? 17.703 6.871 -14.102 1 88.81 232 SER B CA 1
ATOM 4103 C C . SER B 1 232 ? 16.828 7.426 -15.219 1 88.81 232 SER B C 1
ATOM 4105 O O . SER B 1 232 ? 17.344 8.008 -16.188 1 88.81 232 SER B O 1
ATOM 4107 N N . THR B 1 233 ? 15.562 7.355 -15.086 1 90.38 233 THR B N 1
ATOM 4108 C CA . THR B 1 233 ? 14.672 7.77 -16.172 1 90.38 233 THR B CA 1
ATOM 4109 C C . THR B 1 233 ? 14.055 9.133 -15.867 1 90.38 233 THR B C 1
ATOM 4111 O O . THR B 1 233 ? 13.398 9.719 -16.719 1 90.38 233 THR B O 1
ATOM 4114 N N . LEU B 1 234 ? 14.32 9.609 -14.773 1 93.38 234 LEU B N 1
ATOM 4115 C CA . LEU B 1 234 ? 13.711 10.852 -14.328 1 93.38 234 LEU B CA 1
ATOM 4116 C C . LEU B 1 234 ? 13.992 11.977 -15.32 1 93.38 234 LEU B C 1
ATOM 4118 O O . LEU B 1 234 ? 13.102 12.758 -15.648 1 93.38 234 LEU B O 1
ATOM 4122 N N . PRO B 1 235 ? 15.195 12.109 -15.922 1 93.62 235 PRO B N 1
ATOM 4123 C CA . PRO B 1 235 ? 15.492 13.188 -16.859 1 93.62 235 PRO B CA 1
ATOM 4124 C C . PRO B 1 235 ? 14.617 13.141 -18.109 1 93.62 235 PRO B C 1
ATOM 4126 O O . PRO B 1 235 ? 14.375 14.172 -18.734 1 93.62 235 PRO B O 1
ATOM 4129 N N . SER B 1 236 ? 14.156 11.969 -18.422 1 91.06 236 SER B N 1
ATOM 4130 C CA . SER B 1 236 ? 13.266 11.836 -19.578 1 91.06 236 SER B CA 1
ATOM 4131 C C . SER B 1 236 ? 11.805 11.93 -19.156 1 91.06 236 SER B C 1
ATOM 4133 O O . SER B 1 236 ? 10.977 12.461 -19.906 1 91.06 236 SER B O 1
ATOM 4135 N N . LEU B 1 237 ? 11.492 11.508 -18.016 1 90.88 237 LEU B N 1
ATOM 4136 C CA . LEU B 1 237 ? 10.117 11.438 -17.531 1 90.88 237 LEU B CA 1
ATOM 4137 C C . LEU B 1 237 ? 9.586 12.828 -17.203 1 90.88 237 LEU B C 1
ATOM 4139 O O . LEU B 1 237 ? 8.469 13.172 -17.594 1 90.88 237 LEU B O 1
ATOM 4143 N N . ALA B 1 238 ? 10.359 13.609 -16.531 1 93.94 238 ALA B N 1
ATOM 4144 C CA . ALA B 1 238 ? 9.898 14.906 -16.047 1 93.94 238 ALA B CA 1
ATOM 4145 C C . ALA B 1 238 ? 9.477 15.805 -17.203 1 93.94 238 ALA B C 1
ATOM 4147 O O . ALA B 1 238 ? 8.352 16.312 -17.234 1 93.94 238 ALA B O 1
ATOM 4148 N N . PRO B 1 239 ? 10.344 15.984 -18.234 1 93.06 239 PRO B N 1
ATOM 4149 C CA . PRO B 1 239 ? 9.922 16.797 -19.375 1 93.06 239 PRO B CA 1
ATOM 4150 C C . PRO B 1 239 ? 8.703 16.234 -20.094 1 93.06 239 PRO B C 1
ATOM 4152 O O . PRO B 1 239 ? 7.852 16.984 -20.562 1 93.06 239 PRO B O 1
ATOM 4155 N N . LYS B 1 240 ? 8.562 14.969 -20.109 1 90.81 240 LYS B N 1
ATOM 4156 C CA . LYS B 1 240 ? 7.434 14.328 -20.781 1 90.81 240 LYS B CA 1
ATOM 4157 C C . LYS B 1 240 ? 6.129 14.609 -20.031 1 90.81 240 LYS B C 1
ATOM 4159 O O . LYS B 1 240 ? 5.105 14.898 -20.656 1 90.81 240 LYS B O 1
ATOM 4164 N N . LEU B 1 241 ? 6.176 14.484 -18.75 1 91.94 241 LEU B N 1
ATOM 4165 C CA . LEU B 1 241 ? 4.996 14.773 -17.938 1 91.94 241 LEU B CA 1
ATOM 4166 C C . LEU B 1 241 ? 4.551 16.219 -18.141 1 91.94 241 LEU B C 1
ATOM 4168 O O . LEU B 1 241 ? 3.355 16.5 -18.266 1 91.94 241 LEU B O 1
ATOM 4172 N N . MET B 1 242 ? 5.523 17.109 -18.172 1 93.81 242 MET B N 1
ATOM 4173 C CA . MET B 1 242 ? 5.211 18.516 -18.359 1 93.81 242 MET B CA 1
ATOM 4174 C C . MET B 1 242 ? 4.656 18.781 -19.766 1 93.81 242 MET B C 1
ATOM 4176 O O . MET B 1 242 ? 3.695 19.531 -19.922 1 93.81 242 MET B O 1
ATOM 4180 N N . LYS B 1 243 ? 5.219 18.125 -20.703 1 90.94 243 LYS B N 1
ATOM 4181 C CA . LYS B 1 243 ? 4.754 18.25 -22.078 1 90.94 243 LYS B CA 1
ATOM 4182 C C . LYS B 1 243 ? 3.318 17.766 -22.219 1 90.94 243 LYS B C 1
ATOM 4184 O O . LYS B 1 243 ? 2.547 18.312 -23.016 1 90.94 243 LYS B O 1
ATOM 4189 N N . HIS B 1 244 ? 2.982 16.844 -21.406 1 88.19 244 HIS B N 1
ATOM 4190 C CA . HIS B 1 244 ? 1.663 16.234 -21.516 1 88.19 244 HIS B CA 1
ATOM 4191 C C . HIS B 1 244 ? 0.665 16.891 -20.578 1 88.19 244 HIS B C 1
ATOM 4193 O O . HIS B 1 244 ? -0.439 16.375 -20.375 1 88.19 244 HIS B O 1
ATOM 4199 N N . GLY B 1 245 ? 1.116 17.969 -19.891 1 88 245 GLY B N 1
ATOM 4200 C CA . GLY B 1 245 ? 0.089 18.781 -19.266 1 88 245 GLY B CA 1
ATOM 4201 C C . GLY B 1 245 ? 0.312 18.969 -17.781 1 88 245 GLY B C 1
ATOM 4202 O O . GLY B 1 245 ? -0.387 19.75 -17.125 1 88 245 GLY B O 1
ATOM 4203 N N . LEU B 1 246 ? 1.229 18.281 -17.219 1 93.38 246 LEU B N 1
ATOM 4204 C CA . LEU B 1 246 ? 1.505 18.531 -15.805 1 93.38 246 LEU B CA 1
ATOM 4205 C C . LEU B 1 246 ? 2.238 19.859 -15.617 1 93.38 246 LEU B C 1
ATOM 4207 O O . LEU B 1 246 ? 3.238 20.109 -16.281 1 93.38 246 LEU B O 1
ATOM 4211 N N . PRO B 1 247 ? 1.766 20.734 -14.75 1 95.94 247 PRO B N 1
ATOM 4212 C CA . PRO B 1 247 ? 2.428 22.031 -14.547 1 95.94 247 PRO B CA 1
ATOM 4213 C C . PRO B 1 247 ? 3.877 21.891 -14.094 1 95.94 247 PRO B C 1
ATOM 4215 O O . PRO B 1 247 ? 4.188 21 -13.281 1 95.94 247 PRO B O 1
ATOM 4218 N N . PRO B 1 248 ? 4.734 22.75 -14.586 1 97.06 248 PRO B N 1
ATOM 4219 C CA . PRO B 1 248 ? 6.145 22.688 -14.203 1 97.06 248 PRO B CA 1
ATOM 4220 C C . PRO B 1 248 ? 6.359 22.922 -12.711 1 97.06 248 PRO B C 1
ATOM 4222 O O . PRO B 1 248 ? 7.352 22.453 -12.148 1 97.06 248 PRO B O 1
ATOM 4225 N N . ASP B 1 249 ? 5.426 23.578 -12.07 1 97.44 249 ASP B N 1
ATOM 4226 C CA . ASP B 1 249 ? 5.562 23.891 -10.648 1 97.44 249 ASP B CA 1
ATOM 4227 C C . ASP B 1 249 ? 4.879 22.828 -9.781 1 97.44 249 ASP B C 1
ATOM 4229 O O . ASP B 1 249 ? 4.633 23.062 -8.602 1 97.44 249 ASP B O 1
ATOM 4233 N N . THR B 1 250 ? 4.578 21.688 -10.367 1 97.5 250 THR B N 1
ATOM 4234 C CA . THR B 1 250 ? 4.027 20.578 -9.594 1 97.5 250 THR B CA 1
ATOM 4235 C C . THR B 1 250 ? 5.016 20.125 -8.523 1 97.5 250 THR B C 1
ATOM 4237 O O . THR B 1 250 ? 6.172 19.828 -8.828 1 97.5 250 THR B O 1
ATOM 4240 N N . PRO B 1 251 ? 4.621 20.109 -7.242 1 98.44 251 PRO B N 1
ATOM 4241 C CA . PRO B 1 251 ? 5.496 19.625 -6.168 1 98.44 251 PRO B CA 1
ATOM 4242 C C . PRO B 1 251 ? 5.922 18.172 -6.359 1 98.44 251 PRO B C 1
ATOM 4244 O O . PRO B 1 251 ? 5.137 17.359 -6.848 1 98.44 251 PRO B O 1
ATOM 4247 N N . ALA B 1 252 ? 7.168 17.875 -5.977 1 98.56 252 ALA B N 1
ATOM 4248 C CA . ALA B 1 252 ? 7.699 16.516 -6.09 1 98.56 252 ALA B CA 1
ATOM 4249 C C . ALA B 1 252 ? 8.766 16.266 -5.027 1 98.56 252 ALA B C 1
ATOM 4251 O O . ALA B 1 252 ? 9.266 17.203 -4.402 1 98.56 252 ALA B O 1
ATOM 4252 N N . VAL B 1 253 ? 9.023 15 -4.797 1 98.75 253 VAL B N 1
ATOM 4253 C CA . VAL B 1 253 ? 10.078 14.609 -3.869 1 98.75 253 VAL B CA 1
ATOM 4254 C C . VAL B 1 253 ? 10.727 13.312 -4.34 1 98.75 253 VAL B C 1
ATOM 4256 O O . VAL B 1 253 ? 10.047 12.422 -4.863 1 98.75 253 VAL B O 1
ATOM 4259 N N . ALA B 1 254 ? 12.008 13.234 -4.309 1 98.69 254 ALA B N 1
ATOM 4260 C CA . ALA B 1 254 ? 12.789 12.016 -4.484 1 98.69 254 ALA B CA 1
ATOM 4261 C C . ALA B 1 254 ? 13.391 11.555 -3.158 1 98.69 254 ALA B C 1
ATOM 4263 O O . ALA B 1 254 ? 14 12.344 -2.438 1 98.69 254 ALA B O 1
ATOM 4264 N N . VAL B 1 255 ? 13.195 10.305 -2.844 1 98.62 255 VAL B N 1
ATOM 4265 C CA . VAL B 1 255 ? 13.609 9.805 -1.534 1 98.62 255 VAL B CA 1
ATOM 4266 C C . VAL B 1 255 ? 14.508 8.586 -1.704 1 98.62 255 VAL B C 1
ATOM 4268 O O . VAL B 1 255 ? 14.07 7.551 -2.217 1 98.62 255 VAL B O 1
ATOM 4271 N N . GLU B 1 256 ? 15.734 8.664 -1.255 1 98.06 256 GLU B N 1
ATOM 4272 C CA . GLU B 1 256 ? 16.719 7.582 -1.262 1 98.06 256 GLU B CA 1
ATOM 4273 C C . GLU B 1 256 ? 16.641 6.766 0.028 1 98.06 256 GLU B C 1
ATOM 4275 O O . GLU B 1 256 ? 16.672 7.332 1.125 1 98.06 256 GLU B O 1
ATOM 4280 N N . ARG B 1 257 ? 16.578 5.438 -0.098 1 96.25 257 ARG B N 1
ATOM 4281 C CA . ARG B 1 257 ? 16.578 4.535 1.047 1 96.25 257 ARG B CA 1
ATOM 4282 C C . ARG B 1 257 ? 15.531 4.941 2.072 1 96.25 257 ARG B C 1
ATOM 4284 O O . ARG B 1 257 ? 15.836 5.094 3.256 1 96.25 257 ARG B O 1
ATOM 4291 N N . GLY B 1 258 ? 14.297 5.094 1.547 1 96.94 258 GLY B N 1
ATOM 4292 C CA . GLY B 1 258 ? 13.203 5.582 2.363 1 96.94 258 GLY B CA 1
ATOM 4293 C C . GLY B 1 258 ? 12.93 4.715 3.58 1 96.94 258 GLY B C 1
ATOM 4294 O O . GLY B 1 258 ? 13.008 3.488 3.504 1 96.94 258 GLY B O 1
ATOM 4295 N N . THR B 1 259 ? 12.648 5.324 4.723 1 97.06 259 THR B N 1
ATOM 4296 C CA . THR B 1 259 ? 12.25 4.797 6.023 1 97.06 259 THR B CA 1
ATOM 4297 C C . THR B 1 259 ? 13.445 4.199 6.754 1 97.06 259 THR B C 1
ATOM 4299 O O . THR B 1 259 ? 13.297 3.648 7.848 1 97.06 259 THR B O 1
ATOM 4302 N N . THR B 1 260 ? 14.617 4.184 6.129 1 95.44 260 THR B N 1
ATOM 4303 C CA . THR B 1 260 ? 15.828 3.752 6.82 1 95.44 260 THR B CA 1
ATOM 4304 C C . THR B 1 260 ? 16.531 4.938 7.473 1 95.44 260 THR B C 1
ATOM 4306 O O . THR B 1 260 ? 16.219 6.094 7.172 1 95.44 260 THR B O 1
ATOM 4309 N N . PRO B 1 261 ? 17.516 4.641 8.352 1 94.38 261 PRO B N 1
ATOM 4310 C CA . PRO B 1 261 ? 18.281 5.734 8.961 1 94.38 261 PRO B CA 1
ATOM 4311 C C . PRO B 1 261 ? 19.125 6.496 7.945 1 94.38 261 PRO B C 1
ATOM 4313 O O . PRO B 1 261 ? 19.562 7.625 8.211 1 94.38 261 PRO B O 1
ATOM 4316 N N . GLN B 1 262 ? 19.438 5.988 6.77 1 94.88 262 GLN B N 1
ATOM 4317 C CA . GLN B 1 262 ? 20.266 6.613 5.746 1 94.88 262 GLN B CA 1
ATOM 4318 C C . GLN B 1 262 ? 19.406 7.352 4.723 1 94.88 262 GLN B C 1
ATOM 4320 O O . GLN B 1 262 ? 19.906 7.73 3.654 1 94.88 262 GLN B O 1
ATOM 4325 N N . GLN B 1 263 ? 18.203 7.566 5.094 1 97.44 263 GLN B N 1
ATOM 4326 C CA . GLN B 1 263 ? 17.281 8.227 4.184 1 97.44 263 GLN B CA 1
ATOM 4327 C C . GLN B 1 263 ? 17.766 9.617 3.807 1 97.44 263 GLN B C 1
ATOM 4329 O O . GLN B 1 263 ? 18.25 10.367 4.66 1 97.44 263 GLN B O 1
ATOM 4334 N N . ARG B 1 264 ? 17.703 9.906 2.504 1 98.06 264 ARG B N 1
ATOM 4335 C CA . ARG B 1 264 ? 17.906 11.25 1.974 1 98.06 264 ARG B CA 1
ATOM 4336 C C . ARG B 1 264 ? 16.734 11.672 1.091 1 98.06 264 ARG B C 1
ATOM 4338 O O . ARG B 1 264 ? 16.094 10.828 0.463 1 98.06 264 ARG B O 1
ATOM 4345 N N . MET B 1 265 ? 16.453 12.953 1.13 1 98 265 MET B N 1
ATOM 4346 C CA . MET B 1 265 ? 15.289 13.422 0.387 1 98 265 MET B CA 1
ATOM 4347 C C . MET B 1 265 ? 15.609 14.711 -0.362 1 98 265 MET B C 1
ATOM 4349 O O . MET B 1 265 ? 16.375 15.547 0.126 1 98 265 MET B O 1
ATOM 4353 N N . VAL B 1 266 ? 15.039 14.859 -1.513 1 98.25 266 VAL B N 1
ATOM 4354 C CA . VAL B 1 266 ? 15.078 16.078 -2.318 1 98.25 266 VAL B CA 1
ATOM 4355 C C . VAL B 1 266 ? 13.664 16.516 -2.674 1 98.25 266 VAL B C 1
ATOM 4357 O O . VAL B 1 266 ? 12.992 15.867 -3.484 1 98.25 266 VAL B O 1
ATOM 4360 N N . PHE B 1 267 ? 13.203 17.609 -2.012 1 98.44 267 PHE B N 1
ATOM 4361 C CA . PHE B 1 267 ? 11.961 18.266 -2.393 1 98.44 267 PHE B CA 1
ATOM 4362 C C . PHE B 1 267 ? 12.211 19.328 -3.455 1 98.44 267 PHE B C 1
ATOM 4364 O O . PHE B 1 267 ? 13.164 20.109 -3.346 1 98.44 267 PHE B O 1
ATOM 4371 N N . ALA B 1 268 ? 11.422 19.344 -4.496 1 98.19 268 ALA B N 1
ATOM 4372 C CA . ALA B 1 268 ? 11.555 20.359 -5.543 1 98.19 268 ALA B CA 1
ATOM 4373 C C . ALA B 1 268 ? 10.305 20.406 -6.414 1 98.19 268 ALA B C 1
ATOM 4375 O O . ALA B 1 268 ? 9.438 19.531 -6.328 1 98.19 268 ALA B O 1
ATOM 4376 N N . MET B 1 269 ? 10.188 21.469 -7.109 1 98.12 269 MET B N 1
ATOM 4377 C CA . MET B 1 269 ? 9.203 21.5 -8.188 1 98.12 269 MET B CA 1
ATOM 4378 C C . MET B 1 269 ? 9.617 20.578 -9.328 1 98.12 269 MET B C 1
ATOM 4380 O O . MET B 1 269 ? 10.812 20.328 -9.523 1 98.12 269 MET B O 1
ATOM 4384 N N . LEU B 1 270 ? 8.617 20.109 -10.07 1 97.56 270 LEU B N 1
ATOM 4385 C CA . LEU B 1 270 ? 8.852 19.141 -11.133 1 97.56 270 LEU B CA 1
ATOM 4386 C C . LEU B 1 270 ? 9.898 19.656 -12.117 1 97.56 270 LEU B C 1
ATOM 4388 O O . LEU B 1 270 ? 10.797 18.906 -12.516 1 97.56 270 LEU B O 1
ATOM 4392 N N . LYS B 1 271 ? 9.898 20.906 -12.469 1 97.94 271 LYS B N 1
ATOM 4393 C CA . LYS B 1 271 ? 10.805 21.5 -13.445 1 97.94 271 LYS B CA 1
ATOM 4394 C C . LYS B 1 271 ? 12.25 21.469 -12.938 1 97.94 271 LYS B C 1
ATOM 4396 O O . LYS B 1 271 ? 13.188 21.438 -13.734 1 97.94 271 LYS B O 1
ATOM 4401 N N . ASP B 1 272 ? 12.398 21.469 -11.625 1 97.94 272 ASP B N 1
ATOM 4402 C CA . ASP B 1 272 ? 13.727 21.578 -11.031 1 97.94 272 ASP B CA 1
ATOM 4403 C C . ASP B 1 272 ? 14.195 20.219 -10.492 1 97.94 272 ASP B C 1
ATOM 4405 O O . ASP B 1 272 ? 15.352 20.078 -10.078 1 97.94 272 ASP B O 1
ATOM 4409 N N . LEU B 1 273 ? 13.375 19.234 -10.492 1 98.06 273 LEU B N 1
ATOM 4410 C CA . LEU B 1 273 ? 13.617 18 -9.75 1 98.06 273 LEU B CA 1
ATOM 4411 C C . LEU B 1 273 ? 14.836 17.266 -10.297 1 98.06 273 LEU B C 1
ATOM 4413 O O . LEU B 1 273 ? 15.656 16.766 -9.531 1 98.06 273 LEU B O 1
ATOM 4417 N N . VAL B 1 274 ? 14.977 17.219 -11.617 1 97.81 274 VAL B N 1
ATOM 4418 C CA . VAL B 1 274 ? 16.078 16.5 -12.25 1 97.81 274 VAL B CA 1
ATOM 4419 C C . VAL B 1 274 ? 17.422 17.078 -11.789 1 97.81 274 VAL B C 1
ATOM 4421 O O . VAL B 1 274 ? 18.297 16.359 -11.344 1 97.81 274 VAL B O 1
ATOM 4424 N N . ASN B 1 275 ? 17.484 18.359 -11.844 1 97.94 275 ASN B N 1
ATOM 4425 C CA . ASN B 1 275 ? 18.719 19.047 -11.469 1 97.94 275 ASN B CA 1
ATOM 4426 C C . ASN B 1 275 ? 19.016 18.891 -9.977 1 97.94 275 ASN B C 1
ATOM 4428 O O . ASN B 1 275 ? 20.156 18.656 -9.586 1 97.94 275 ASN B O 1
ATOM 4432 N N . GLU B 1 276 ? 18.016 19 -9.164 1 97.88 276 GLU B N 1
ATOM 4433 C CA . GLU B 1 276 ? 18.188 18.891 -7.719 1 97.88 276 GLU B CA 1
ATOM 4434 C C . GLU B 1 276 ? 18.609 17.484 -7.316 1 97.88 276 GLU B C 1
ATOM 4436 O O . GLU B 1 276 ? 19.453 17.312 -6.438 1 97.88 276 GLU B O 1
ATOM 4441 N N . VAL B 1 277 ? 18.016 16.516 -7.922 1 97.75 277 VAL B N 1
ATOM 4442 C CA . VAL B 1 277 ? 18.359 15.125 -7.66 1 97.75 277 VAL B CA 1
ATOM 4443 C C . VAL B 1 277 ? 19.797 14.859 -8.07 1 97.75 277 VAL B C 1
ATOM 4445 O O . VAL B 1 277 ? 20.547 14.18 -7.352 1 97.75 277 VAL B O 1
ATOM 4448 N N . HIS B 1 278 ? 20.203 15.383 -9.188 1 97 278 HIS B N 1
ATOM 4449 C CA . HIS B 1 278 ? 21.562 15.25 -9.664 1 97 278 HIS B CA 1
ATOM 4450 C C . HIS B 1 278 ? 22.547 15.914 -8.711 1 97 278 HIS B C 1
ATOM 4452 O O . HIS B 1 278 ? 23.594 15.336 -8.375 1 97 278 HIS B O 1
ATOM 4458 N N . SER B 1 279 ? 22.203 17.094 -8.312 1 97.56 279 SER B N 1
ATOM 4459 C CA . SER B 1 279 ? 23.062 17.859 -7.41 1 97.56 279 SER B CA 1
ATOM 4460 C C . SER B 1 279 ? 23.25 17.141 -6.078 1 97.56 279 SER B C 1
ATOM 4462 O O . SER B 1 279 ? 24.328 17.188 -5.488 1 97.56 279 SER B O 1
ATOM 4464 N N . ALA B 1 280 ? 22.219 16.438 -5.633 1 97.62 280 ALA B N 1
ATOM 4465 C CA . ALA B 1 280 ? 22.266 15.727 -4.359 1 97.62 280 ALA B CA 1
ATOM 4466 C C . ALA B 1 280 ? 22.906 14.352 -4.527 1 97.62 280 ALA B C 1
ATOM 4468 O O . ALA B 1 280 ? 23.203 13.672 -3.543 1 97.62 280 ALA B O 1
ATOM 4469 N N . ASP B 1 281 ? 23.094 13.922 -5.73 1 97.5 281 ASP B N 1
ATOM 4470 C CA . ASP B 1 281 ? 23.734 12.648 -6.062 1 97.5 281 ASP B CA 1
ATOM 4471 C C . ASP B 1 281 ? 23 11.484 -5.41 1 97.5 281 ASP B C 1
ATOM 4473 O O . ASP B 1 281 ? 23.609 10.648 -4.738 1 97.5 281 ASP B O 1
ATOM 4477 N N . LEU B 1 282 ? 21.688 11.516 -5.555 1 97.38 282 LEU B N 1
ATOM 4478 C CA . LEU B 1 282 ? 20.922 10.383 -5.055 1 97.38 282 LEU B CA 1
ATOM 4479 C C . LEU B 1 282 ? 21.234 9.117 -5.844 1 97.38 282 LEU B C 1
ATOM 4481 O O . LEU B 1 282 ? 21.531 9.18 -7.039 1 97.38 282 LEU B O 1
ATOM 4485 N N . VAL B 1 283 ? 21.219 8.023 -5.188 1 95.75 283 VAL B N 1
ATOM 4486 C CA . VAL B 1 283 ? 21.453 6.734 -5.832 1 95.75 283 VAL B CA 1
ATOM 4487 C C . VAL B 1 283 ? 20.281 5.793 -5.562 1 95.75 283 VAL B C 1
ATOM 4489 O O . VAL B 1 283 ? 19.422 6.086 -4.73 1 95.75 283 VAL B O 1
ATOM 4492 N N . SER B 1 284 ? 20.219 4.734 -6.25 1 91.88 284 SER B N 1
ATOM 4493 C CA . SER B 1 284 ? 19.188 3.723 -6.012 1 91.88 284 SER B CA 1
ATOM 4494 C C . SER B 1 284 ? 19.438 2.988 -4.699 1 91.88 284 SER B C 1
ATOM 4496 O O . SER B 1 284 ? 20.578 2.781 -4.301 1 91.88 284 SER B O 1
ATOM 4498 N N . PRO B 1 285 ? 18.406 2.602 -4.062 1 93.69 285 PRO B N 1
ATOM 4499 C CA . PRO B 1 285 ? 17 2.736 -4.426 1 93.69 285 PRO B CA 1
ATOM 4500 C C . PRO B 1 285 ? 16.438 4.117 -4.094 1 93.69 285 PRO B C 1
ATOM 4502 O O . PRO B 1 285 ? 16.672 4.641 -3.002 1 93.69 285 PRO B O 1
ATOM 4505 N N . THR B 1 286 ? 15.758 4.727 -5.031 1 96.56 286 THR B N 1
ATOM 4506 C CA . THR B 1 286 ? 15.109 6.027 -4.867 1 96.56 286 THR B CA 1
ATOM 4507 C C . THR B 1 286 ? 13.672 5.984 -5.379 1 96.56 286 THR B C 1
ATOM 4509 O O . THR B 1 286 ? 13.414 5.496 -6.48 1 96.56 286 THR B O 1
ATOM 4512 N N . LEU B 1 287 ? 12.758 6.43 -4.531 1 97.94 287 LEU B N 1
ATOM 4513 C CA . LEU B 1 287 ? 11.352 6.578 -4.906 1 97.94 287 LEU B CA 1
ATOM 4514 C C . LEU B 1 287 ? 11.023 8.031 -5.215 1 97.94 287 LEU B C 1
ATOM 4516 O O . LEU B 1 287 ? 11.445 8.938 -4.492 1 97.94 287 LEU B O 1
ATOM 4520 N N . ILE B 1 288 ? 10.242 8.242 -6.289 1 98.06 288 ILE B N 1
ATOM 4521 C CA . ILE B 1 288 ? 9.852 9.602 -6.66 1 98.06 288 ILE B CA 1
ATOM 4522 C C . ILE B 1 288 ? 8.344 9.758 -6.523 1 98.06 288 ILE B C 1
ATOM 4524 O O . ILE B 1 288 ? 7.578 8.914 -7.004 1 98.06 288 ILE B O 1
ATOM 4528 N N . ILE B 1 289 ? 7.891 10.742 -5.816 1 98.44 289 ILE B N 1
ATOM 4529 C CA . ILE B 1 289 ? 6.48 11.094 -5.695 1 98.44 289 ILE B CA 1
ATOM 4530 C C . ILE B 1 289 ? 6.227 12.461 -6.328 1 98.44 289 ILE B C 1
ATOM 4532 O O . ILE B 1 289 ? 6.895 13.438 -5.988 1 98.44 289 ILE B O 1
ATOM 4536 N N . ILE B 1 290 ? 5.281 12.516 -7.258 1 97.69 290 ILE B N 1
ATOM 4537 C CA . ILE B 1 290 ? 4.949 13.734 -7.98 1 97.69 290 ILE B CA 1
ATOM 4538 C C . ILE B 1 290 ? 3.457 14.031 -7.836 1 97.69 290 ILE B C 1
ATOM 4540 O O . ILE B 1 290 ? 2.617 13.172 -8.117 1 97.69 290 ILE B O 1
ATOM 4544 N N . GLY B 1 291 ? 3.145 15.227 -7.395 1 97.75 291 GLY B N 1
ATOM 4545 C CA . GLY B 1 291 ? 1.756 15.648 -7.281 1 97.75 291 GLY B CA 1
ATOM 4546 C C . GLY B 1 291 ? 1.541 16.734 -6.242 1 97.75 291 GLY B C 1
ATOM 4547 O O . GLY B 1 291 ? 2.379 16.922 -5.359 1 97.75 291 GLY B O 1
ATOM 4548 N N . LYS B 1 292 ? 0.418 17.375 -6.254 1 97.5 292 LYS B N 1
ATOM 4549 C CA . LYS B 1 292 ? 0.081 18.484 -5.379 1 97.5 292 LYS B CA 1
ATOM 4550 C C . LYS B 1 292 ? 0.143 18.078 -3.91 1 97.5 292 LYS B C 1
ATOM 4552 O O . LYS B 1 292 ? 0.45 18.906 -3.043 1 97.5 292 LYS B O 1
ATOM 4557 N N . VAL B 1 293 ? -0.058 16.844 -3.666 1 98 293 VAL B N 1
ATOM 4558 C CA . VAL B 1 293 ? -0.125 16.344 -2.297 1 98 293 VAL B CA 1
ATOM 4559 C C . VAL B 1 293 ? 1.239 16.484 -1.626 1 98 293 VAL B C 1
ATOM 4561 O O . VAL B 1 293 ? 1.334 16.5 -0.396 1 98 293 VAL B O 1
ATOM 4564 N N . VAL B 1 294 ? 2.316 16.547 -2.393 1 98.44 294 VAL B N 1
ATOM 4565 C CA . VAL B 1 294 ? 3.664 16.656 -1.846 1 98.44 294 VAL B CA 1
ATOM 4566 C C . VAL B 1 294 ? 3.791 17.969 -1.056 1 98.44 294 VAL B C 1
ATOM 4568 O O . VAL B 1 294 ? 4.48 18.016 -0.034 1 98.44 294 VAL B O 1
ATOM 4571 N N . ALA B 1 295 ? 3.037 18.953 -1.439 1 97.12 295 ALA B N 1
ATOM 4572 C CA . ALA B 1 295 ? 3.092 20.266 -0.792 1 97.12 295 ALA B CA 1
ATOM 4573 C C . ALA B 1 295 ? 2.387 20.234 0.56 1 97.12 295 ALA B C 1
ATOM 4575 O O . ALA B 1 295 ? 2.514 21.172 1.353 1 97.12 295 ALA B O 1
ATOM 4576 N N . LEU B 1 296 ? 1.677 19.172 0.806 1 96.12 296 LEU B N 1
ATOM 4577 C CA . LEU B 1 296 ? 0.978 19.047 2.082 1 96.12 296 LEU B CA 1
ATOM 4578 C C . LEU B 1 296 ? 1.915 18.547 3.172 1 96.12 296 LEU B C 1
ATOM 4580 O O . LEU B 1 296 ? 1.578 18.594 4.355 1 96.12 296 LEU B O 1
ATOM 4584 N N . SER B 1 297 ? 3.078 18.062 2.801 1 97.06 297 SER B N 1
ATOM 4585 C CA . SER B 1 297 ? 4.066 17.609 3.775 1 97.06 297 SER B CA 1
ATOM 4586 C C . SER B 1 297 ? 4.543 18.766 4.656 1 97.06 297 SER B C 1
ATOM 4588 O O . SER B 1 297 ? 4.762 19.875 4.168 1 97.06 297 SER B O 1
ATOM 4590 N N . PRO B 1 298 ? 4.703 18.484 5.934 1 93.56 298 PRO B N 1
ATOM 4591 C CA . PRO B 1 298 ? 5.285 19.516 6.793 1 93.56 298 PRO B CA 1
ATOM 4592 C C . PRO B 1 298 ? 6.723 19.859 6.41 1 93.56 298 PRO B C 1
ATOM 4594 O O . PRO B 1 298 ? 7.258 20.875 6.852 1 93.56 298 PRO B O 1
ATOM 4597 N N . LEU B 1 299 ? 7.383 19.094 5.566 1 94 299 LEU B N 1
ATOM 4598 C CA . LEU B 1 299 ? 8.773 19.281 5.18 1 94 299 LEU B CA 1
ATOM 4599 C C . LEU B 1 299 ? 8.875 20.109 3.9 1 94 299 LEU B C 1
ATOM 4601 O O . LEU B 1 299 ? 9.969 20.5 3.486 1 94 299 LEU B O 1
ATOM 4605 N N . TRP B 1 300 ? 7.699 20.344 3.293 1 94.44 300 TRP B N 1
ATOM 4606 C CA . TRP B 1 300 ? 7.68 21.141 2.076 1 94.44 300 TRP B CA 1
ATOM 4607 C C . TRP B 1 300 ? 7.918 22.625 2.391 1 94.44 300 TRP B C 1
ATOM 4609 O O . TRP B 1 300 ? 7.227 23.203 3.234 1 94.44 300 TRP B O 1
ATOM 4619 N N . VAL B 1 301 ? 8.992 23.219 1.876 1 84.38 301 VAL B N 1
ATOM 4620 C CA . VAL B 1 301 ? 9.273 24.641 2.064 1 84.38 301 VAL B CA 1
ATOM 4621 C C . VAL B 1 301 ? 9.164 25.359 0.728 1 84.38 301 VAL B C 1
ATOM 4623 O O . VAL B 1 301 ? 9.867 25.016 -0.229 1 84.38 301 VAL B O 1
ATOM 4626 N N . GLU B 1 302 ? 8.148 26.141 0.468 1 70.69 302 GLU B N 1
ATOM 4627 C CA . GLU B 1 302 ? 7.98 26.891 -0.777 1 70.69 302 GLU B CA 1
ATOM 4628 C C . GLU B 1 302 ? 9.148 27.844 -1.015 1 70.69 302 GLU B C 1
ATOM 4630 O O . GLU B 1 302 ? 9.719 28.375 -0.063 1 70.69 302 GLU B O 1
ATOM 4635 N N . SER B 1 303 ? 9.977 27.703 -2.072 1 54.25 303 SER B N 1
ATOM 4636 C CA . SER B 1 303 ? 11.086 28.562 -2.471 1 54.25 303 SER B CA 1
ATOM 4637 C C . SER B 1 303 ? 10.773 30.031 -2.178 1 54.25 303 SER B C 1
ATOM 4639 O O . SER B 1 303 ? 11.688 30.859 -2.113 1 54.25 303 SER B O 1
ATOM 4641 N N . SER B 1 304 ? 9.641 30.562 -2.295 1 46.75 304 SER B N 1
ATOM 4642 C CA . SER B 1 304 ? 9.664 32 -2.066 1 46.75 304 SER B CA 1
ATOM 4643 C C . SER B 1 304 ? 10.32 32.344 -0.731 1 46.75 304 SER B C 1
ATOM 4645 O O . SER B 1 304 ? 10.891 33.406 -0.569 1 46.75 304 SER B O 1
ATOM 4647 N N . GLU B 1 305 ? 10.164 31.531 0.164 1 44.03 305 GLU B N 1
ATOM 4648 C CA . GLU B 1 305 ? 10.82 31.812 1.438 1 44.03 305 GLU B CA 1
ATOM 4649 C C . GLU B 1 305 ? 12.297 31.438 1.396 1 44.03 305 GLU B C 1
ATOM 4651 O O . GLU B 1 305 ? 13.062 31.797 2.295 1 44.03 305 GLU B O 1
ATOM 4656 N N . HIS B 1 306 ? 12.734 30.609 0.572 1 43.03 306 HIS B N 1
ATOM 4657 C CA . HIS B 1 306 ? 14.172 30.391 0.398 1 43.03 306 HIS B CA 1
ATOM 4658 C C . HIS B 1 306 ? 14.852 31.656 -0.111 1 43.03 306 HIS B C 1
ATOM 4660 O O . HIS B 1 306 ? 15.984 31.953 0.287 1 43.03 306 HIS B O 1
ATOM 4666 N N . ASP B 1 307 ? 14.289 32.312 -1.016 1 41.16 307 ASP B N 1
ATOM 4667 C CA . ASP B 1 307 ? 14.859 33.594 -1.457 1 41.16 307 ASP B CA 1
ATOM 4668 C C . ASP B 1 307 ? 14.766 34.656 -0.359 1 41.16 307 ASP B C 1
ATOM 4670 O O . ASP B 1 307 ? 15.641 35.531 -0.252 1 41.16 307 ASP B O 1
ATOM 4674 N N . ALA B 1 308 ? 13.828 34.719 0.515 1 42.31 308 ALA B N 1
ATOM 4675 C CA . ALA B 1 308 ? 13.734 35.719 1.559 1 42.31 308 ALA B CA 1
ATOM 4676 C C . ALA B 1 308 ? 14.773 35.5 2.646 1 42.31 308 ALA B C 1
ATOM 4678 O O . ALA B 1 308 ? 15.328 36.438 3.193 1 42.31 308 ALA B O 1
ATOM 4679 N N . LEU B 1 309 ? 15.094 34.344 2.928 1 40.78 309 LEU B N 1
ATOM 4680 C CA . LEU B 1 309 ? 16.125 34.062 3.92 1 40.78 309 LEU B CA 1
ATOM 4681 C C . LEU B 1 309 ? 17.516 34.375 3.354 1 40.78 309 LEU B C 1
ATOM 4683 O O . LEU B 1 309 ? 18.391 34.875 4.066 1 40.78 309 LEU B O 1
ATOM 4687 N N . ASN B 1 310 ? 17.688 34.062 2.156 1 40.41 310 ASN B N 1
ATOM 4688 C CA . ASN B 1 310 ? 18.969 34.469 1.564 1 40.41 310 ASN B CA 1
ATOM 4689 C C . ASN B 1 310 ? 19.062 35.969 1.363 1 40.41 310 ASN B C 1
ATOM 4691 O O . ASN B 1 310 ? 20.156 36.531 1.312 1 40.41 310 ASN B O 1
ATOM 4695 N N . ASN B 1 311 ? 17.922 36.594 1.088 1 41.25 311 ASN B N 1
ATOM 4696 C CA . ASN B 1 311 ? 18 38.062 0.896 1 41.25 311 ASN B CA 1
ATOM 4697 C C . ASN B 1 311 ? 18.156 38.781 2.225 1 41.25 311 ASN B C 1
ATOM 4699 O O . ASN B 1 311 ? 18.641 39.906 2.26 1 41.25 311 ASN B O 1
ATOM 4703 N N . GLU B 1 312 ? 17.562 38.312 3.336 1 41.62 312 GLU B N 1
ATOM 4704 C CA . GLU B 1 312 ? 17.75 39 4.609 1 41.62 312 GLU B CA 1
ATOM 4705 C C . GLU B 1 312 ? 19.203 38.906 5.074 1 41.62 312 GLU B C 1
ATOM 4707 O O . GLU B 1 312 ? 19.688 39.781 5.789 1 41.62 312 GLU B O 1
ATOM 4712 N N . ASN B 1 313 ? 19.859 37.781 4.766 1 41.62 313 ASN B N 1
ATOM 4713 C CA . ASN B 1 313 ? 21.25 37.688 5.188 1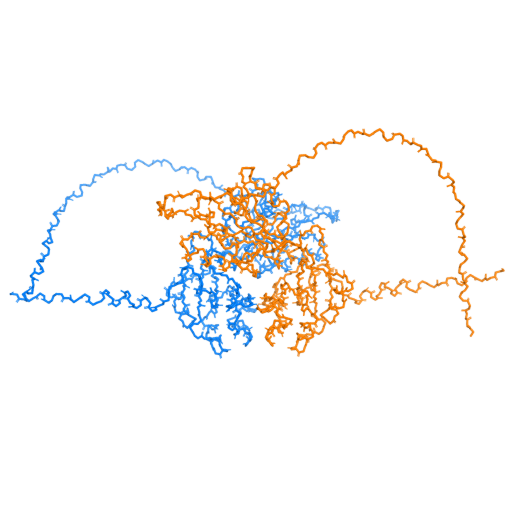 41.62 313 ASN B CA 1
ATOM 4714 C C . ASN B 1 313 ? 22.156 38.562 4.324 1 41.62 313 ASN B C 1
ATOM 4716 O O . ASN B 1 313 ? 23.344 38.719 4.617 1 41.62 313 ASN B O 1
ATOM 4720 N N . SER B 1 314 ? 21.703 38.781 3.102 1 40.53 314 SER B N 1
ATOM 4721 C CA . SER B 1 314 ? 22.609 39.531 2.248 1 40.53 314 SER B CA 1
ATOM 4722 C C . SER B 1 314 ? 22.547 41.031 2.561 1 40.53 314 SER B C 1
ATOM 4724 O O . SER B 1 314 ? 23.359 41.812 2.061 1 40.53 314 SER B O 1
ATOM 4726 N N . SER B 1 315 ? 21.422 41.469 3.213 1 39.44 315 SER B N 1
ATOM 4727 C CA . SER B 1 315 ? 21.375 42.938 3.354 1 39.44 315 SER B CA 1
ATOM 4728 C C . SER B 1 315 ? 22.141 43.406 4.578 1 39.44 315 SER B C 1
ATOM 4730 O O . SER B 1 315 ? 21.875 44.469 5.117 1 39.44 315 SER B O 1
ATOM 4732 N N . GLN B 1 316 ? 22.906 42.375 5.23 1 37.12 316 GLN B N 1
ATOM 4733 C CA . GLN B 1 316 ? 23.672 43.031 6.297 1 37.12 316 GLN B CA 1
ATOM 4734 C C . GLN B 1 316 ? 24.719 43.969 5.723 1 37.12 316 GLN B C 1
ATOM 4736 O O . GLN B 1 316 ? 25.516 43.594 4.867 1 37.12 316 GLN B O 1
ATOM 4741 N N . PRO B 1 317 ? 24.531 45.25 5.777 1 37.09 317 PRO B N 1
ATOM 4742 C CA . PRO B 1 317 ? 25.438 46.312 5.277 1 37.09 317 PRO B CA 1
ATOM 4743 C C . PRO B 1 317 ? 26.875 46.125 5.762 1 37.09 317 PRO B C 1
ATOM 4745 O O . PRO B 1 317 ? 27.094 45.688 6.898 1 37.09 317 PRO B O 1
ATOM 4748 N N . SER B 1 318 ? 27.828 45.625 4.914 1 40.31 318 SER B N 1
ATOM 4749 C CA . SER B 1 318 ? 29.25 45.531 5.168 1 40.31 318 SER B CA 1
ATOM 4750 C C . SER B 1 318 ? 29.797 46.812 5.762 1 40.31 318 SER B C 1
ATOM 4752 O O . SER B 1 318 ? 29.594 47.906 5.207 1 40.31 318 SER B O 1
ATOM 4754 N N . PRO B 1 319 ? 29.984 46.875 7.09 1 39.16 319 PRO B N 1
ATOM 4755 C CA . PRO B 1 319 ? 30.531 48.094 7.699 1 39.16 319 PRO B CA 1
ATOM 4756 C C . PRO B 1 319 ? 31.828 48.562 7.035 1 39.16 319 PRO B C 1
ATOM 4758 O O . PRO B 1 319 ? 32.719 47.75 6.793 1 39.16 319 PRO B O 1
ATOM 4761 N N . THR B 1 320 ? 31.797 49.438 6.078 1 35.78 320 THR B N 1
ATOM 4762 C CA . THR B 1 320 ? 32.906 50.156 5.441 1 35.78 320 THR B CA 1
ATOM 4763 C C . THR B 1 320 ? 33.844 50.75 6.492 1 35.78 320 THR B C 1
ATOM 4765 O O . THR B 1 320 ? 33.438 51.625 7.242 1 35.78 320 THR B O 1
ATOM 4768 N N . VAL B 1 321 ? 34.719 49.906 7.152 1 35.69 321 VAL B N 1
ATOM 4769 C CA . VAL B 1 321 ? 35.781 50.344 8.062 1 35.69 321 VAL B CA 1
ATOM 4770 C C . VAL B 1 321 ? 36.688 51.344 7.355 1 35.69 321 VAL B C 1
ATOM 4772 O O . VAL B 1 321 ? 37.219 51.062 6.273 1 35.69 321 VAL B O 1
ATOM 4775 N N . SER B 1 322 ? 36.5 52.625 7.543 1 34.19 322 SER B N 1
ATOM 4776 C CA . SER B 1 322 ? 37.281 53.781 7.152 1 34.19 322 SER B CA 1
ATOM 4777 C C . SER B 1 322 ? 38.719 53.656 7.609 1 34.19 322 SER B C 1
ATOM 4779 O O . SER B 1 322 ? 39 53.312 8.758 1 34.19 322 SER B O 1
ATOM 4781 N N . PRO B 1 323 ? 39.625 53.375 6.605 1 37.66 323 PRO B N 1
ATOM 4782 C CA . PRO B 1 323 ? 41.062 53.344 6.859 1 37.66 323 PRO B CA 1
ATOM 4783 C C . PRO B 1 323 ? 41.594 54.562 7.617 1 37.66 323 PRO B C 1
ATOM 4785 O O . PRO B 1 323 ? 41.375 55.688 7.191 1 37.66 323 PRO B O 1
ATOM 4788 N N . VAL B 1 324 ? 41.688 54.531 8.953 1 31.14 324 VAL B N 1
ATOM 4789 C CA . VAL B 1 324 ? 42.469 55.562 9.633 1 31.14 324 VAL B CA 1
ATOM 4790 C C . VAL B 1 324 ? 43.938 55.375 9.312 1 31.14 324 VAL B C 1
ATOM 4792 O O . VAL B 1 324 ? 44.438 54.25 9.281 1 31.14 324 VAL B O 1
#

Foldseek 3Di:
DPPDPPDPDPPDPDDDPDPPPPPPDPPPDDDPPPPPPPPCPPDPDPPPPPPCPVCQVLAQEEEEEECELAANVQGDPVRLVLQQQFQEEEEEDRYDVVSVVSHHPNHYYDYQYDDVPDDRDDPVNVLVVSQVCSSVVGSYYYYFYFFCVAPNCVVVSCVSCVVVVYHYHYHTTHHHVRQQCVVQVFDQADPPWAPEEDEEEQQDPVRDLPGDCPPLPVLDQNYKYKYFPNLSNLVVVLVSSVVSPHPQQWWKKKWASGPDPPIDMDIGGSVCRNVRCVVVVGDPPIMMITHNSSCVGPPRDPCVVVVVVVVVVVPPPDPPPPDD/DPLDLPDPDPPDPDDDPPPDPPPPDPPCDDDDPPPPPPPPPPDPDPPPPPPCPVCQVLAQEEEEEECELAANVQGDPVRLVLQQQFQEEEEEDRYDVVSVVSHHPNHYYDYQYDDVPDDRDDPVNVLVVSQVCSSVVGSYYYYFYFFCVAPNCVVVSCVSCVVVVYHYHYHTTHHHVRQQCVVQVFDQADPPWAPEEDEEEQQDPVNDLPGDCPPLPVLDQNYKYKYFPNLSNLVVVLVSSVVSPHPQQWWKKKWASGPHPPIDMDIGGSVCRNVRCVVVVGDPPIMMITHNSSCVGPPRDPCVVVVVVVVVVVPPPSPSPPDD

InterPro domains:
  IPR000878 Tetrapyrrole methylase [PF00590] (62-273)
  IPR003043 Uroporphiryn-III C-methyltransferase, conserved site [PS00839] (65-79)
  IPR003043 Uroporphiryn-III C-methyltransferase, conserved site [PS00840] (140-173)
  IPR006366 Uroporphyrin-III C-methyltransferase [TIGR01469] (62-296)
  IPR006366 Uroporphyrin-III C-methyltransferase [cd11642] (65-294)
  IPR014776 Tetrapyrrole methylase, subdomain 2 [G3DSA:3.30.950.10] (176-318)
  IPR014777 Tetrapyrrole methylase, subdomain 1 [G3DSA:3.40.1010.10] (48-175)
  IPR035996 Tetrapyrrole methylase superfamily [SSF53790] (60-296)
  IPR050161 Siroheme/cobalamin biosynthesis enzyme [PTHR45790] (46-305)

Sequence (648 aa):
MALALRAPRFQPLPASIPATSTAFASTARPSSSAATATAICATASPFTEATSSSRYRRDAWVALVGTGPGDPELLTLKAVRAIEAADLVLYDRLVSNEVLDLVADGARLLYVGKTAGYHSRTQEEIHELLLSFAEAGANVVRLKGGDPLVFGRGGEEMDFLQQQGIRVEVIPGITSASGIAAELGIPLTHRGVATSVRFLTGHSRNGGTDPLHVAENAADPETTLVVYMGLSTLPSLAPKLMKHGLPPDTPAVAVERGTTPQQRMVFAMLKDLVNEVHSADLVSPTLIIIGKVVALSPLWVESSEHDALNNENSSQPSPTVSPVMALALRAPRFQPLPASIPATSTAFASTARPSSSAATATAICATASPFTEATSSSRYRRDAWVALVGTGPGDPELLTLKAVRAIEAADLVLYDRLVSNEVLDLVADGARLLYVGKTAGYHSRTQEEIHELLLSFAEAGANVVRLKGGDPLVFGRGGEEMDFLQQQGIRVEVIPGITSASGIAAELGIPLTHRGVATSVRFLTGHSRNGGTDPLHVAENAADPETTLVVYMGLSTLPSLAPKLMKHGLPPDTPAVAVERGTTPQQRMVFAMLKDLVNEVHSADLVSPTLIIIGKVVALSPLWVESSEHDALNNENSSQPSPTVSPV

Solvent-accessible surface area (backbone atoms only — not comparable to full-atom values): 35915 Å² total; per-residue (Å²): 131,81,76,75,75,75,71,78,78,75,73,75,76,78,82,80,77,78,79,77,75,80,79,76,81,76,75,77,74,78,83,75,79,73,77,70,77,70,73,73,71,75,69,81,65,81,75,68,84,66,76,69,76,70,65,70,61,92,75,29,35,36,34,42,29,8,44,8,48,38,34,62,47,46,24,20,47,48,44,52,52,50,45,43,65,24,43,31,37,37,34,38,79,61,55,43,69,72,54,57,66,52,44,36,87,87,30,46,80,42,83,53,36,74,43,93,91,43,86,44,58,49,72,66,53,52,48,50,51,55,48,55,44,17,71,73,64,36,42,32,29,38,49,32,50,11,13,26,34,58,83,44,62,36,41,58,53,46,50,56,38,44,76,71,70,34,46,70,44,49,41,55,23,31,33,47,68,52,44,36,24,27,73,50,47,28,27,51,23,35,92,96,52,17,67,20,33,33,44,36,42,27,65,25,97,78,74,43,85,54,56,37,82,64,49,72,59,66,32,41,72,43,33,24,39,31,29,40,62,19,69,89,32,36,74,59,45,48,60,49,36,38,73,45,60,28,60,52,74,33,27,24,38,39,30,23,43,38,62,35,95,76,45,44,75,44,78,33,34,42,72,46,34,56,60,52,42,58,74,66,61,69,54,86,61,30,42,34,42,38,22,59,37,45,60,64,11,85,78,52,71,69,57,75,58,54,54,50,56,55,51,62,66,62,64,60,76,76,81,80,76,75,86,124,133,82,77,72,74,45,73,78,79,75,73,76,77,79,83,74,77,79,76,79,72,80,77,76,82,74,77,76,73,80,82,76,80,74,77,70,77,71,71,74,72,74,71,81,67,81,74,70,84,65,76,68,78,70,66,69,61,91,76,28,36,38,35,42,29,9,44,8,48,38,33,63,47,45,24,21,47,48,42,52,51,51,43,42,64,23,44,30,37,38,34,38,80,60,54,45,68,72,54,58,67,53,43,35,88,85,30,46,81,41,84,53,35,74,42,94,93,43,87,44,57,48,71,67,51,51,49,51,51,55,49,54,45,18,72,73,63,37,43,33,30,39,48,32,48,12,12,24,34,59,83,44,61,36,43,58,52,46,50,57,38,44,76,72,70,34,46,69,44,50,39,56,23,33,33,46,70,51,44,37,23,26,73,50,47,27,28,51,23,34,92,96,51,18,67,20,32,34,44,36,44,26,66,26,96,78,75,43,84,54,54,40,82,62,50,73,60,67,33,41,73,44,31,24,38,32,29,39,64,21,68,88,31,35,72,59,44,48,59,49,34,38,73,44,60,27,60,50,74,34,26,23,37,39,29,23,45,37,62,34,96,78,46,46,76,45,77,36,34,44,71,46,35,55,61,51,43,58,73,67,60,69,53,85,62,30,44,34,42,39,22,60,37,45,61,64,10,85,79,53,72,67,59,74,57,54,55,50,56,56,50,62,67,62,63,59,75,76,75,64,60,75,87,124

Secondary structure (DSSP, 8-state):
---------------------------------------------------------TT-EEEEEE-BSS-GGG-BHHHHHHHHH-SEEEE-TTS-HHHHTTS-TTSEEEE-S-BTTB-PPPHHHHHHHHHHHHHTT-EEEEEESB-TTSSS-HHHHHHHHHHTT-EEEEE----HHHHHHHHHT--SSBTTTBSEEEEEESS-TTS-S------GGG--TTEEEEEET-TTTHHHHHHHHHHTT--TT-EEEEEESTTSTT-EEEEEEHHHHHHHHHHHT--SSEEEEESGGGGGSTT---THHHHHHHHHHHTS--------/---------------------------------------------------------TT-EEEEEE-BSS-GGG-BHHHHHHHHH-SEEEE-TTS-HHHHTTS-TTSEEEE-S--TTS-PPPHHHHHHHHHHHHHTT-EEEEEESB-TTSSS-HHHHHHHHHHTT-EEEEE----HHHHHHHHHT--SSBTTTBSEEEEEESS-TTS-S------GGG--TTEEEEEET-TTTHHHHHHHHHHTT--TT-EEEEEESTTSTT-EEEEEEHHHHHHHHHHHT--SSEEEEESGGGGGSTT---THHHHHHHHHTTTS--------

Nearest PDB structures (foldseek):
  2ybo-assembly1_A-2  TM=9.587E-01  e=1.577E-28  Pseudomonas aeruginosa PAO1
  1s4d-assembly5_J  TM=9.431E-01  e=6.152E-26  Pseudomonas denitrificans (nom. rej.)
  1s4d-assembly1_B  TM=9.340E-01  e=1.883E-25  Pseudomonas denitrificans (nom. rej.)
  1s4d-assembly5_K  TM=9.352E-01  e=2.569E-25  Pseudomonas denitrificans (nom. rej.)
  3ndc-assembly1_A  TM=9.029E-01  e=4.172E-21  Rhodobacter capsulatus SB 1003

Organism: Triticum turgidum subsp. durum (NCBI:txid4567)

pLDDT: mean 75.62, std 28.66, range [18.91, 98.88]